Protein 4YLY (pdb70)

Foldseek 3Di:
DAEEEFAAEDDPLQPQFQFRLSVLLLVVLCVVVVHDQPDADQQWRWDWDAALNFTYIYIYHHPHQLQQQSRVLVVCVVVVNDLQRYEYEGEDQPDAQFFKAKDQWDDPNPRNNLVNNCVNNVGRRHIYIYHYDYHDPPPDDPVVRRSDHDDPVSCLRSVVVSVLVSVLVSVCRNPVPNVVSRVVRGDGHDHDDDPVVD/DAEEEFEAEDDPLQVQFQFRLRVLLLVVLCVVVVHDQPDDDQQWGWDWDDDPNRIYIYIYGNPHQLQLLSRVLVVCVVVVNDQQSYEYEGEDQPDAQFFKAKDQFDDPNPGNNLVNNCVNVVGRRHIYIYGYPYHDVPDDPVRRRRDHQDPVSCLRSVQVSVLVSVLVVVCSVPVCNVVSRVVRGDGHDRDDDPVVD

CATH classification: 3.40.50.1470

Structure (mmCIF, N/CA/C/O backbone):
data_4YLY
#
_entry.id   4YLY
#
_cell.length_a   46.752
_cell.length_b   70.604
_cell.length_c   128.751
_cell.angle_alpha   90.00
_cell.angle_beta   90.00
_cell.angle_gamma   90.00
#
_symmetry.space_group_name_H-M   'P 21 21 21'
#
loop_
_entity.id
_entity.type
_entity.pdbx_description
1 polymer 'Peptidyl-tRNA hydrolase'
2 non-polymer GLYCEROL
3 water water
#
loop_
_atom_site.group_PDB
_atom_site.id
_atom_site.type_symbol
_atom_site.label_atom_id
_atom_site.label_alt_id
_atom_site.label_comp_id
_atom_site.label_asym_id
_atom_site.label_entity_id
_atom_site.label_seq_id
_atom_site.pdbx_PDB_ins_code
_atom_site.Cartn_x
_atom_site.Cartn_y
_atom_site.Cartn_z
_atom_site.occupancy
_atom_site.B_iso_or_equiv
_atom_site.auth_seq_id
_atom_site.auth_comp_id
_atom_site.auth_asym_id
_atom_site.auth_atom_id
_atom_site.pdbx_PDB_model_num
ATOM 1 N N . MET A 1 1 ? -23.791 -22.579 33.239 1.00 34.10 1 MET A N 1
ATOM 2 C CA . MET A 1 1 ? -24.444 -22.629 31.890 1.00 33.32 1 MET A CA 1
ATOM 3 C C . MET A 1 1 ? -23.696 -21.753 30.871 1.00 31.59 1 MET A C 1
ATOM 4 O O . MET A 1 1 ? -23.546 -20.566 31.054 1.00 31.57 1 MET A O 1
ATOM 9 N N . LYS A 1 2 ? -23.220 -22.368 29.808 1.00 34.35 2 LYS A N 1
ATOM 10 C CA . LYS A 1 2 ? -22.573 -21.656 28.726 1.00 34.57 2 LYS A CA 1
ATOM 11 C C . LYS A 1 2 ? -23.647 -20.996 27.871 1.00 32.46 2 LYS A C 1
ATOM 12 O O . LYS A 1 2 ? -24.778 -21.482 27.765 1.00 31.33 2 LYS A O 1
ATOM 18 N N . CYS A 1 3 ? -23.285 -19.877 27.268 1.00 28.22 3 CYS A N 1
ATOM 19 C CA . CYS A 1 3 ? -24.156 -19.208 26.346 1.00 27.73 3 CYS A CA 1
ATOM 20 C C . CYS A 1 3 ? -23.444 -19.143 25.004 1.00 27.85 3 CYS A C 1
ATOM 21 O O . CYS A 1 3 ? -22.385 -18.524 24.902 1.00 29.91 3 CYS A O 1
ATOM 24 N N . ILE A 1 4 ? -23.981 -19.840 24.006 1.00 26.81 4 ILE A N 1
ATOM 25 C CA . ILE A 1 4 ? -23.439 -19.826 22.643 1.00 26.54 4 ILE A CA 1
ATOM 26 C C . ILE A 1 4 ? -24.287 -18.892 21.800 1.00 25.52 4 ILE A C 1
ATOM 27 O O . ILE A 1 4 ? -25.476 -19.128 21.636 1.00 22.85 4 ILE A O 1
ATOM 32 N N . VAL A 1 5 ? -23.667 -17.833 21.285 1.00 23.90 5 VAL A N 1
ATOM 33 C CA . VAL A 1 5 ? -24.349 -16.873 20.430 1.00 24.33 5 VAL A CA 1
ATOM 34 C C . VAL A 1 5 ? -23.821 -16.937 19.005 1.00 23.45 5 VAL A C 1
ATOM 35 O O . VAL A 1 5 ? -22.620 -16.841 18.779 1.00 24.17 5 VAL A O 1
ATOM 39 N N . GLY A 1 6 ? -24.737 -17.069 18.054 1.00 23.49 6 GLY A N 1
ATOM 40 C CA . GLY A 1 6 ? -24.422 -17.027 16.633 1.00 22.42 6 GLY A CA 1
ATOM 41 C C . GLY A 1 6 ? -24.919 -15.701 16.129 1.00 21.58 6 GLY A C 1
ATOM 42 O O . GLY A 1 6 ? -26.063 -15.344 16.394 1.00 23.06 6 GLY A O 1
ATOM 43 N N . LEU A 1 7 ? -24.053 -14.956 15.441 1.00 20.55 7 LEU A N 1
ATOM 44 C CA . LEU A 1 7 ? -24.390 -13.639 14.907 1.00 19.76 7 LEU A CA 1
ATOM 45 C C . LEU A 1 7 ? -24.798 -13.724 13.459 1.00 18.80 7 LEU A C 1
ATOM 46 O O . LEU A 1 7 ? -24.309 -14.563 12.702 1.00 19.88 7 LEU A O 1
ATOM 51 N N . GLY A 1 8 ? -25.722 -12.860 13.080 1.00 18.69 8 GLY A N 1
ATOM 52 C CA . GLY A 1 8 ? -26.335 -12.928 11.749 1.00 18.99 8 GLY A CA 1
ATOM 53 C C . GLY A 1 8 ? -27.592 -12.081 11.605 1.00 19.78 8 GLY A C 1
ATOM 54 O O . GLY A 1 8 ? -28.039 -11.404 12.532 1.00 18.93 8 GLY A O 1
ATOM 55 N N . ASN A 1 9 ? -28.159 -12.129 10.415 1.00 20.03 9 ASN A N 1
ATOM 56 C CA . ASN A 1 9 ? -29.381 -11.411 10.118 1.00 21.66 9 ASN A CA 1
ATOM 57 C C . ASN A 1 9 ? -30.488 -12.407 9.824 1.00 22.56 9 ASN A C 1
ATOM 58 O O . ASN A 1 9 ? -30.272 -13.390 9.140 1.00 22.34 9 ASN A O 1
ATOM 63 N N . ILE A 1 10 ? -31.669 -12.097 10.330 1.00 25.56 10 ILE A N 1
ATOM 64 C CA . ILE A 1 10 ? -32.879 -12.906 10.174 1.00 28.68 10 ILE A CA 1
ATOM 65 C C . ILE A 1 10 ? -33.441 -12.632 8.815 1.00 26.74 10 ILE A C 1
ATOM 66 O O . ILE A 1 10 ? -33.382 -11.508 8.360 1.00 30.98 10 ILE A O 1
ATOM 71 N N . GLY A 1 11 ? -34.019 -13.649 8.201 1.00 27.01 11 GLY A N 1
ATOM 72 C CA . GLY A 1 11 ? -34.721 -13.523 6.928 1.00 26.88 11 GLY A CA 1
ATOM 73 C C . GLY A 1 11 ? -34.146 -14.518 5.942 1.00 28.04 11 GLY A C 1
ATOM 74 O O . GLY A 1 11 ? -32.956 -14.807 5.979 1.00 28.95 11 GLY A O 1
ATOM 75 N N . LYS A 1 12 ? -34.983 -15.024 5.045 1.00 28.81 12 LYS A N 1
ATOM 76 C CA . LYS A 1 12 ? -34.549 -15.955 4.008 1.00 29.67 12 LYS A CA 1
ATOM 77 C C . LYS A 1 12 ? -33.471 -15.387 3.046 1.00 26.80 12 LYS A C 1
ATOM 78 O O . LYS A 1 12 ? -32.591 -16.100 2.634 1.00 27.13 12 LYS A O 1
ATOM 84 N N . ARG A 1 13 ? -33.536 -14.113 2.701 1.00 26.10 13 ARG A N 1
ATOM 85 C CA . ARG A 1 13 ? -32.546 -13.525 1.805 1.00 26.17 13 ARG A CA 1
ATOM 86 C C . ARG A 1 13 ? -31.163 -13.349 2.423 1.00 27.47 13 ARG A C 1
ATOM 87 O O . ARG A 1 13 ? -30.232 -13.043 1.714 1.00 27.29 13 ARG A O 1
ATOM 95 N N . PHE A 1 14 ? -31.027 -13.539 3.737 1.00 27.79 14 PHE A N 1
ATOM 96 C CA . PHE A 1 14 ? -29.707 -13.551 4.379 1.00 25.47 14 PHE A CA 1
ATOM 97 C C . PHE A 1 14 ? -29.184 -14.925 4.639 1.00 26.95 14 PHE A C 1
ATOM 98 O O . PHE A 1 14 ? -28.104 -15.070 5.213 1.00 27.54 14 PHE A O 1
ATOM 106 N N . GLU A 1 15 ? -29.913 -15.940 4.193 1.00 29.26 15 GLU A N 1
ATOM 107 C CA . GLU A 1 15 ? -29.443 -17.309 4.373 1.00 31.26 15 GLU A CA 1
ATOM 108 C C . GLU A 1 15 ? -28.142 -17.586 3.637 1.00 28.21 15 GLU A C 1
ATOM 109 O O . GLU A 1 15 ? -27.969 -17.204 2.482 1.00 25.69 15 GLU A O 1
ATOM 115 N N . LEU A 1 16 ? -27.249 -18.270 4.343 1.00 25.44 16 LEU A N 1
ATOM 116 C CA . LEU A 1 16 ? -25.913 -18.566 3.880 1.00 26.78 16 LEU A CA 1
ATOM 117 C C . LEU A 1 16 ? -25.100 -17.379 3.356 1.00 24.09 16 LEU A C 1
ATOM 118 O O . LEU A 1 16 ? -24.244 -17.567 2.500 1.00 22.61 16 LEU A O 1
ATOM 123 N N . THR A 1 17 ? -25.372 -16.168 3.839 1.00 23.40 17 THR A N 1
ATOM 124 C CA . THR A 1 17 ? -24.583 -15.022 3.457 1.00 22.97 17 THR A CA 1
ATOM 125 C C . THR A 1 17 ? -23.351 -14.990 4.352 1.00 21.65 17 THR A C 1
ATOM 126 O O . THR A 1 17 ? -23.318 -15.647 5.394 1.00 18.77 17 THR A O 1
ATOM 130 N N . ARG A 1 18 ? -22.346 -14.217 3.959 1.00 20.91 18 ARG A N 1
ATOM 131 C CA . ARG A 1 18 ? -21.052 -14.344 4.624 1.00 22.49 18 ARG A CA 1
ATOM 132 C C . ARG A 1 18 ? -21.144 -13.887 6.089 1.00 22.15 18 ARG A C 1
ATOM 133 O O . ARG A 1 18 ? -20.638 -14.544 6.983 1.00 22.00 18 ARG A O 1
ATOM 141 N N . HIS A 1 19 ? -21.859 -12.789 6.289 1.00 22.55 19 HIS A N 1
ATOM 142 C CA . HIS A 1 19 ? -22.241 -12.252 7.586 1.00 23.96 19 HIS A CA 1
ATOM 143 C C . HIS A 1 19 ? -23.109 -13.152 8.500 1.00 25.10 19 HIS A C 1
ATOM 144 O O . HIS A 1 19 ? -23.304 -12.818 9.668 1.00 26.13 19 HIS A O 1
ATOM 151 N N . ASN A 1 20 ? -23.635 -14.263 7.971 1.00 23.13 20 ASN A N 1
ATOM 152 C CA . ASN A 1 20 ? -24.431 -15.216 8.747 1.00 22.65 20 ASN A CA 1
ATOM 153 C C . ASN A 1 20 ? -23.689 -16.498 9.129 1.00 22.27 20 ASN A C 1
ATOM 154 O O . ASN A 1 20 ? -24.301 -17.488 9.583 1.00 22.52 20 ASN A O 1
ATOM 159 N N . ILE A 1 21 ? -22.379 -16.500 8.955 1.00 21.38 21 ILE A N 1
ATOM 160 C CA . ILE A 1 21 ? -21.628 -17.687 9.272 1.00 21.83 21 ILE A CA 1
ATOM 161 C C . ILE A 1 21 ? -21.843 -18.118 10.734 1.00 21.22 21 ILE A C 1
ATOM 162 O O . ILE A 1 21 ? -21.882 -19.292 11.003 1.00 22.36 21 ILE A O 1
ATOM 167 N N . GLY A 1 22 ? -21.980 -17.175 11.665 1.00 21.34 22 GLY A N 1
ATOM 168 C CA . GLY A 1 22 ? -22.327 -17.510 13.047 1.00 21.54 22 GLY A CA 1
ATOM 169 C C . GLY A 1 22 ? -23.623 -18.318 13.170 1.00 22.41 22 GLY A C 1
ATOM 170 O O . GLY A 1 22 ? -23.641 -19.388 13.808 1.00 21.85 22 GLY A O 1
ATOM 171 N N . PHE A 1 23 ? -24.699 -17.812 12.570 1.00 22.57 23 PHE A N 1
ATOM 172 C CA . PHE A 1 23 ? -25.983 -18.563 12.466 1.00 24.06 23 PHE A CA 1
ATOM 173 C C . PHE A 1 23 ? -25.777 -19.971 11.938 1.00 24.07 23 PHE A C 1
ATOM 174 O O . PHE A 1 23 ? -26.323 -20.918 12.481 1.00 24.11 23 PHE A O 1
ATOM 182 N N . GLU A 1 24 ? -24.988 -20.118 10.873 1.00 26.30 24 GLU A N 1
ATOM 183 C CA . GLU A 1 24 ? -24.800 -21.447 10.260 1.00 26.79 24 GLU A CA 1
ATOM 184 C C . GLU A 1 24 ? -24.148 -22.417 11.221 1.00 25.21 24 GLU A C 1
ATOM 185 O O . GLU A 1 24 ? -24.487 -23.596 11.255 1.00 24.87 24 GLU A O 1
ATOM 191 N N . VAL A 1 25 ? -23.221 -21.936 12.044 1.00 24.49 25 VAL A N 1
ATOM 192 C CA . VAL A 1 25 ? -22.555 -22.847 12.968 1.00 23.28 25 VAL A CA 1
ATOM 193 C C . VAL A 1 25 ? -23.562 -23.273 14.036 1.00 23.40 25 VAL A C 1
ATOM 194 O O . VAL A 1 25 ? -23.669 -24.459 14.372 1.00 22.93 25 VAL A O 1
ATOM 198 N N . VAL A 1 26 ? -24.323 -22.325 14.564 1.00 23.15 26 VAL A N 1
ATOM 199 C CA . VAL A 1 26 ? -25.307 -22.693 15.581 1.00 24.02 26 VAL A CA 1
ATOM 200 C C . VAL A 1 26 ? -26.386 -23.592 14.971 1.00 25.60 26 VAL A C 1
ATOM 201 O O . VAL A 1 26 ? -26.815 -24.537 15.603 1.00 25.09 26 VAL A O 1
ATOM 205 N N . ASP A 1 27 ? -26.832 -23.290 13.753 1.00 27.79 27 ASP A N 1
ATOM 206 C CA . ASP A 1 27 ? -27.830 -24.134 13.092 1.00 30.49 27 ASP A CA 1
ATOM 207 C C . ASP A 1 27 ? -27.333 -25.560 12.930 1.00 31.89 27 ASP A C 1
ATOM 208 O O . ASP A 1 27 ? -28.094 -26.506 13.138 1.00 33.64 27 ASP A O 1
ATOM 213 N N . TYR A 1 28 ? -26.063 -25.720 12.572 1.00 31.71 28 TYR A N 1
ATOM 214 C CA . TYR A 1 28 ? -25.461 -27.054 12.471 1.00 32.36 28 TYR A CA 1
ATOM 215 C C . TYR A 1 28 ? -25.429 -27.804 13.816 1.00 33.54 28 TYR A C 1
ATOM 216 O O . TYR A 1 28 ? -25.699 -29.000 13.866 1.00 33.57 28 TYR A O 1
ATOM 225 N N . ILE A 1 29 ? -25.056 -27.120 14.891 1.00 32.81 29 ILE A N 1
ATOM 226 C CA . ILE A 1 29 ? -25.018 -27.758 16.206 1.00 34.77 29 ILE A CA 1
ATOM 227 C C . ILE A 1 29 ? -26.424 -28.202 16.643 1.00 35.66 29 ILE A C 1
ATOM 228 O O . ILE A 1 29 ? -26.586 -29.261 17.265 1.00 31.99 29 ILE A O 1
ATOM 233 N N . LEU A 1 30 ? -27.422 -27.387 16.314 1.00 35.68 30 LEU A N 1
ATOM 234 C CA . LEU A 1 30 ? -28.803 -27.672 16.695 1.00 37.33 30 LEU A CA 1
ATOM 235 C C . LEU A 1 30 ? -29.368 -28.870 15.918 1.00 38.30 30 LEU A C 1
ATOM 236 O O . LEU A 1 30 ? -29.967 -29.746 16.517 1.00 37.42 30 LEU A O 1
ATOM 241 N N . GLU A 1 31 ? -29.181 -28.891 14.598 1.00 38.42 31 GLU A N 1
ATOM 242 C CA . GLU A 1 31 ? -29.636 -30.010 13.744 1.00 40.20 31 GLU A CA 1
ATOM 243 C C . GLU A 1 31 ? -28.928 -31.328 14.078 1.00 40.64 31 GLU A C 1
ATOM 244 O O . GLU A 1 31 ? -29.552 -32.381 14.118 1.00 42.20 31 GLU A O 1
ATOM 246 N N . LYS A 1 32 ? -27.625 -31.267 14.312 1.00 40.15 32 LYS A N 1
ATOM 247 C CA . LYS A 1 32 ? -26.858 -32.458 14.701 1.00 41.48 32 LYS A CA 1
ATOM 248 C C . LYS A 1 32 ? -27.331 -33.093 16.029 1.00 43.09 32 LYS A C 1
ATOM 249 O O . LYS A 1 32 ? -27.252 -34.304 16.185 1.00 45.58 32 LYS A O 1
ATOM 252 N N . ASN A 1 33 ? -27.825 -32.279 16.965 1.00 43.35 33 ASN A N 1
ATOM 253 C CA . ASN A 1 33 ? -28.310 -32.747 18.276 1.00 43.88 33 ASN A CA 1
ATOM 254 C C . ASN A 1 33 ? -29.844 -32.769 18.350 1.00 44.01 33 ASN A C 1
ATOM 255 O O . ASN A 1 33 ? -30.430 -32.957 19.409 1.00 45.84 33 ASN A O 1
ATOM 260 N N . ASN A 1 34 ? -30.480 -32.560 17.211 1.00 45.31 34 ASN A N 1
ATOM 261 C CA . ASN A 1 34 ? -31.929 -32.484 17.113 1.00 48.12 34 ASN A CA 1
ATOM 262 C C . ASN A 1 34 ? -32.571 -31.491 18.091 1.00 48.65 34 ASN A C 1
ATOM 263 O O . ASN A 1 34 ? -33.546 -31.813 18.777 1.00 47.20 34 ASN A O 1
ATOM 268 N N . PHE A 1 35 ? -32.008 -30.281 18.138 1.00 46.08 35 PHE A N 1
ATOM 269 C CA . PHE A 1 35 ? -32.553 -29.173 18.922 1.00 40.76 35 PHE A CA 1
ATOM 270 C C . PHE A 1 35 ? -33.181 -28.148 17.988 1.00 39.08 35 PHE A C 1
ATOM 271 O O . PHE A 1 35 ? -33.011 -28.213 16.779 1.00 45.31 35 PHE A O 1
ATOM 279 N N . SER A 1 36 ? -33.901 -27.187 18.545 1.00 38.07 36 SER A N 1
ATOM 280 C CA . SER A 1 36 ? -34.390 -26.060 17.745 1.00 38.16 36 SER A CA 1
ATOM 281 C C . SER A 1 36 ? -34.557 -24.818 18.608 1.00 36.28 36 SER A C 1
ATOM 282 O O . SER A 1 36 ? -34.799 -24.913 19.805 1.00 37.34 36 SER A O 1
ATOM 285 N N . LEU A 1 37 ? -34.431 -23.654 17.988 1.00 36.67 37 LEU A N 1
ATOM 286 C CA . LEU A 1 37 ? -34.671 -22.399 18.670 1.00 38.09 37 LEU A CA 1
ATOM 287 C C . LEU A 1 37 ? -36.172 -22.199 18.795 1.00 41.64 37 LEU A C 1
ATOM 288 O O . LEU A 1 37 ? -36.815 -21.610 17.934 1.00 40.48 37 LEU A O 1
ATOM 293 N N . ASP A 1 38 ? -36.706 -22.693 19.907 1.00 45.77 38 ASP A N 1
ATOM 294 C CA . ASP A 1 38 ? -38.149 -22.803 20.129 1.00 47.57 38 ASP A CA 1
ATOM 295 C C . ASP A 1 38 ? -38.734 -21.695 20.991 1.00 45.84 38 ASP A C 1
ATOM 296 O O . ASP A 1 38 ? -39.946 -21.581 21.107 1.00 48.85 38 ASP A O 1
ATOM 301 N N . LYS A 1 39 ? -37.875 -20.885 21.596 1.00 42.28 39 LYS A N 1
ATOM 302 C CA . LYS A 1 39 ? -38.320 -19.805 22.472 1.00 37.66 39 LYS A CA 1
ATOM 303 C C . LYS A 1 39 ? -37.885 -18.509 21.848 1.00 36.30 39 LYS A C 1
ATOM 304 O O . LYS A 1 39 ? -36.996 -18.471 20.984 1.00 37.92 39 LYS A O 1
ATOM 308 N N . GLN A 1 40 ? -38.519 -17.437 22.273 1.00 34.98 40 GLN A N 1
ATOM 309 C CA . GLN A 1 40 ? -38.126 -16.127 21.848 1.00 34.31 40 GLN A CA 1
ATOM 310 C C . GLN A 1 40 ? -38.236 -15.218 23.030 1.00 31.74 40 GLN A C 1
ATOM 311 O O . GLN A 1 40 ? -39.173 -15.324 23.788 1.00 29.72 40 GLN A O 1
ATOM 317 N N . LYS A 1 41 ? -37.282 -14.312 23.191 1.00 32.97 41 LYS A N 1
ATOM 318 C CA . LYS A 1 41 ? -37.408 -13.291 24.219 1.00 32.42 41 LYS A CA 1
ATOM 319 C C . LYS A 1 41 ? -36.449 -12.132 23.971 1.00 30.24 41 LYS A C 1
ATOM 320 O O . LYS A 1 41 ? -35.318 -12.345 23.569 1.00 27.55 41 LYS A O 1
ATOM 326 N N . PHE A 1 42 ? -36.910 -10.915 24.229 1.00 29.15 42 PHE A N 1
ATOM 327 C CA . PHE A 1 42 ? -36.126 -9.713 23.966 1.00 30.93 42 PHE A CA 1
ATOM 328 C C . PHE A 1 42 ? -35.560 -9.727 22.556 1.00 29.63 42 PHE A C 1
ATOM 329 O O . PHE A 1 42 ? -34.407 -9.375 22.373 1.00 27.50 42 PHE A O 1
ATOM 337 N N . LYS A 1 43 ? -36.376 -10.147 21.582 1.00 30.73 43 LYS A N 1
ATOM 338 C CA . LYS A 1 43 ? -35.989 -10.253 20.152 1.00 30.88 43 LYS A CA 1
ATOM 339 C C . LYS A 1 43 ? -34.788 -11.184 19.885 1.00 29.13 43 LYS A C 1
ATOM 340 O O . LYS A 1 43 ? -34.015 -10.968 18.950 1.00 27.52 43 LYS A O 1
ATOM 345 N N . GLY A 1 44 ? -34.658 -12.228 20.691 1.00 29.34 44 GLY A N 1
ATOM 346 C CA . GLY A 1 44 ? -33.619 -13.234 20.527 1.00 28.38 44 GLY A CA 1
ATOM 347 C C . GLY A 1 44 ? -34.290 -14.598 20.444 1.00 29.66 44 GLY A C 1
ATOM 348 O O . GLY A 1 44 ? -35.157 -14.905 21.251 1.00 30.03 44 GLY A O 1
ATOM 349 N N . ALA A 1 45 ? -33.915 -15.396 19.449 1.00 27.87 45 ALA A N 1
ATOM 350 C CA . ALA A 1 45 ? -34.371 -16.764 19.349 1.00 28.31 45 ALA A CA 1
ATOM 351 C C . ALA A 1 45 ? -33.404 -17.542 20.185 1.00 28.77 45 ALA A C 1
ATOM 352 O O . ALA A 1 45 ? -32.206 -17.308 20.115 1.00 28.70 45 ALA A O 1
ATOM 354 N N . TYR A 1 46 ? -33.917 -18.437 21.011 1.00 29.19 46 TYR A N 1
ATOM 355 C CA . TYR A 1 46 ? -33.055 -19.220 21.861 1.00 30.97 46 TYR A CA 1
ATOM 356 C C . TYR A 1 46 ? -33.644 -20.566 22.221 1.00 30.54 46 TYR A C 1
ATOM 357 O O . TYR A 1 46 ? -34.776 -20.875 21.900 1.00 34.18 46 TYR A O 1
ATOM 366 N N . THR A 1 47 ? -32.819 -21.377 22.852 1.00 32.00 47 THR A N 1
ATOM 367 C CA . THR A 1 47 ? -33.253 -22.627 23.447 1.00 31.16 47 THR A CA 1
ATOM 368 C C . THR A 1 47 ? -32.264 -23.002 24.515 1.00 31.04 47 THR A C 1
ATOM 369 O O . THR A 1 47 ? -31.090 -22.581 24.474 1.00 26.66 47 THR A O 1
ATOM 373 N N . ILE A 1 48 ? -32.767 -23.769 25.480 1.00 30.33 48 ILE A N 1
ATOM 374 C CA . ILE A 1 48 ? -31.989 -24.273 26.593 1.00 33.19 48 ILE A CA 1
ATOM 375 C C . ILE A 1 48 ? -32.092 -25.777 26.557 1.00 35.29 48 ILE A C 1
ATOM 376 O O . ILE A 1 48 ? -33.168 -26.322 26.742 1.00 35.80 48 ILE A O 1
ATOM 381 N N . GLU A 1 49 ? -30.969 -26.437 26.307 1.00 37.53 49 GLU A N 1
ATOM 382 C CA . GLU A 1 49 ? -30.978 -27.858 26.056 1.00 41.41 49 GLU A CA 1
ATOM 383 C C . GLU A 1 49 ? -29.810 -28.506 26.764 1.00 41.98 49 GLU A C 1
ATOM 384 O O . GLU A 1 49 ? -28.769 -27.886 26.951 1.00 42.28 49 GLU A O 1
ATOM 390 N N . ARG A 1 50 ? -30.018 -29.754 27.169 1.00 42.76 50 ARG A N 1
ATOM 391 C CA . ARG A 1 50 ? -28.990 -30.556 27.801 1.00 46.68 50 ARG A CA 1
ATOM 392 C C . ARG A 1 50 ? -28.233 -31.287 26.718 1.00 46.94 50 ARG A C 1
ATOM 393 O O . ARG A 1 50 ? -28.831 -31.849 25.816 1.00 45.87 50 ARG A O 1
ATOM 401 N N . MET A 1 51 ? -26.916 -31.288 26.844 1.00 51.45 51 MET A N 1
ATOM 402 C CA . MET A 1 51 ? -26.023 -31.694 25.775 1.00 58.42 51 MET A CA 1
ATOM 403 C C . MET A 1 51 ? -24.745 -32.188 26.441 1.00 60.68 51 MET A C 1
ATOM 404 O O . MET A 1 51 ? -23.945 -31.391 26.939 1.00 61.93 51 MET A O 1
ATOM 409 N N . ASN A 1 52 ? -24.583 -33.511 26.471 1.00 65.77 52 ASN A N 1
ATOM 410 C CA . ASN A 1 52 ? -23.543 -34.166 27.282 1.00 65.82 52 ASN A CA 1
ATOM 411 C C . ASN A 1 52 ? -23.818 -34.010 28.790 1.00 65.18 52 ASN A C 1
ATOM 412 O O . ASN A 1 52 ? -22.894 -33.903 29.597 1.00 66.24 52 ASN A O 1
ATOM 414 N N . GLY A 1 53 ? -25.096 -33.991 29.165 1.00 63.68 53 GLY A N 1
ATOM 415 C CA . GLY A 1 53 ? -25.489 -33.833 30.579 1.00 59.73 53 GLY A CA 1
ATOM 416 C C . GLY A 1 53 ? -25.373 -32.413 31.125 1.00 55.17 53 GLY A C 1
ATOM 417 O O . GLY A 1 53 ? -25.510 -32.183 32.323 1.00 47.53 53 GLY A O 1
ATOM 418 N N . ASP A 1 54 ? -25.130 -31.450 30.243 1.00 52.81 54 ASP A N 1
ATOM 419 C CA . ASP A 1 54 ? -24.934 -30.066 30.660 1.00 48.51 54 ASP A CA 1
ATOM 420 C C . ASP A 1 54 ? -25.925 -29.146 29.940 1.00 44.94 54 ASP A C 1
ATOM 421 O O . ASP A 1 54 ? -26.082 -29.216 28.711 1.00 43.52 54 ASP A O 1
ATOM 423 N N . LYS A 1 55 ? -26.631 -28.318 30.714 1.00 40.68 55 LYS A N 1
ATOM 424 C CA . LYS A 1 55 ? -27.541 -27.332 30.139 1.00 36.57 55 LYS A CA 1
ATOM 425 C C . LYS A 1 55 ? -26.699 -26.256 29.443 1.00 34.09 55 LYS A C 1
ATOM 426 O O . LYS A 1 55 ? -25.699 -25.801 30.004 1.00 31.12 55 LYS A O 1
ATOM 432 N N . VAL A 1 56 ? -27.109 -25.902 28.219 1.00 30.85 56 VAL A N 1
ATOM 433 C CA . VAL A 1 56 ? -26.474 -24.878 27.379 1.00 31.18 56 VAL A CA 1
ATOM 434 C C . VAL A 1 56 ? -27.562 -24.003 26.802 1.00 28.39 56 VAL A C 1
ATOM 435 O O . VAL A 1 56 ? -28.598 -24.504 26.380 1.00 28.54 56 VAL A O 1
ATOM 439 N N . LEU A 1 57 ? -27.312 -22.701 26.789 1.00 27.98 57 LEU A N 1
ATOM 440 C CA . LEU A 1 57 ? -28.193 -21.693 26.198 1.00 28.44 57 LEU A CA 1
ATOM 441 C C . LEU A 1 57 ? -27.642 -21.304 24.817 1.00 29.73 57 LEU A C 1
ATOM 442 O O . LEU A 1 57 ? -26.472 -20.946 24.701 1.00 28.10 57 LEU A O 1
ATOM 447 N N . PHE A 1 58 ? -28.480 -21.397 23.784 1.00 29.49 58 PHE A N 1
ATOM 448 C CA . PHE A 1 58 ? -28.113 -21.002 22.423 1.00 29.01 58 PHE A CA 1
ATOM 449 C C . PHE A 1 58 ? -28.950 -19.809 22.066 1.00 28.75 58 PHE A C 1
ATOM 450 O O . PHE A 1 58 ? -30.139 -19.799 22.355 1.00 30.02 58 PHE A O 1
ATOM 458 N N . ILE A 1 59 ? -28.346 -18.810 21.431 1.00 25.92 59 ILE A N 1
ATOM 459 C CA . ILE A 1 59 ? -29.084 -17.629 20.995 1.00 25.59 59 ILE A CA 1
ATOM 460 C C . ILE A 1 59 ? -28.696 -17.178 19.578 1.00 26.56 59 ILE A C 1
ATOM 461 O O . ILE A 1 59 ? -27.515 -17.045 19.263 1.00 25.09 59 ILE A O 1
ATOM 466 N N . GLU A 1 60 ? -29.714 -16.877 18.774 1.00 26.08 60 GLU A N 1
ATOM 467 C CA . GLU A 1 60 ? -29.569 -16.148 17.534 1.00 26.94 60 GLU A CA 1
ATOM 468 C C . GLU A 1 60 ? -30.410 -14.879 17.607 1.00 25.68 60 GLU A C 1
ATOM 469 O O . GLU A 1 60 ? -31.645 -14.948 17.642 1.00 26.02 60 GLU A O 1
ATOM 475 N N . PRO A 1 61 ? -29.762 -13.706 17.623 1.00 24.85 61 PRO A N 1
ATOM 476 C CA . PRO A 1 61 ? -30.535 -12.470 17.753 1.00 24.27 61 PRO A CA 1
ATOM 477 C C . PRO A 1 61 ? -31.407 -12.194 16.536 1.00 24.70 61 PRO A C 1
ATOM 478 O O . PRO A 1 61 ? -31.019 -12.502 15.433 1.00 21.37 61 PRO A O 1
ATOM 482 N N . MET A 1 62 ? -32.598 -11.651 16.767 1.00 27.24 62 MET A N 1
ATOM 483 C CA . MET A 1 62 ? -33.567 -11.373 15.690 1.00 29.91 62 MET A CA 1
ATOM 484 C C . MET A 1 62 ? -33.674 -9.895 15.464 1.00 29.62 62 MET A C 1
ATOM 485 O O . MET A 1 62 ? -34.520 -9.423 14.731 1.00 31.25 62 MET A O 1
ATOM 490 N N . THR A 1 63 ? -32.813 -9.172 16.156 1.00 30.86 63 THR A N 1
ATOM 491 C CA . THR A 1 63 ? -32.584 -7.783 15.903 1.00 31.77 63 THR A CA 1
ATOM 492 C C . THR A 1 63 ? -31.904 -7.944 14.556 1.00 33.62 63 THR A C 1
ATOM 493 O O . THR A 1 63 ? -31.793 -9.050 14.048 1.00 40.90 63 THR A O 1
ATOM 497 N N . MET A 1 64 ? -31.439 -6.899 13.944 1.00 30.78 64 MET A N 1
ATOM 498 C CA . MET A 1 64 ? -30.490 -7.133 12.838 1.00 25.92 64 MET A CA 1
ATOM 499 C C . MET A 1 64 ? -29.046 -7.124 13.403 1.00 24.75 64 MET A C 1
ATOM 500 O O . MET A 1 64 ? -28.869 -6.896 14.601 1.00 22.26 64 MET A O 1
ATOM 505 N N . MET A 1 65 ? -28.022 -7.382 12.570 1.00 21.92 65 MET A N 1
ATOM 506 C CA . MET A 1 65 ? -26.649 -7.548 13.067 1.00 22.22 65 MET A CA 1
ATOM 507 C C . MET A 1 65 ? -26.210 -6.406 13.959 1.00 22.36 65 MET A C 1
ATOM 508 O O . MET A 1 65 ? -25.739 -6.633 15.063 1.00 22.05 65 MET A O 1
ATOM 513 N N . ASN A 1 66 ? -26.375 -5.188 13.465 1.00 22.14 66 ASN A N 1
ATOM 514 C CA . ASN A 1 66 ? -25.911 -3.995 14.157 1.00 23.73 66 ASN A CA 1
ATOM 515 C C . ASN A 1 66 ? -26.539 -3.756 15.542 1.00 24.23 66 ASN A C 1
ATOM 516 O O . ASN A 1 66 ? -26.060 -2.915 16.296 1.00 20.84 66 ASN A O 1
ATOM 521 N N . LEU A 1 67 ? -27.599 -4.495 15.861 1.00 25.78 67 LEU A N 1
ATOM 522 C CA . LEU A 1 67 ? -28.328 -4.309 17.108 1.00 26.77 67 LEU A CA 1
ATOM 523 C C . LEU A 1 67 ? -28.305 -5.569 17.964 1.00 25.44 67 LEU A C 1
ATOM 524 O O . LEU A 1 67 ? -29.048 -5.678 18.942 1.00 26.75 67 LEU A O 1
ATOM 529 N N . SER A 1 68 ? -27.416 -6.495 17.622 1.00 24.13 68 SER A N 1
ATOM 530 C CA . SER A 1 68 ? -27.332 -7.806 18.272 1.00 23.65 68 SER A CA 1
ATOM 531 C C . SER A 1 68 ? -27.344 -7.810 19.814 1.00 23.78 68 SER A C 1
ATOM 532 O O . SER A 1 68 ? -27.989 -8.651 20.452 1.00 21.39 68 SER A O 1
ATOM 535 N N . GLY A 1 69 ? -26.622 -6.865 20.390 1.00 25.50 69 GLY A N 1
ATOM 536 C CA . GLY A 1 69 ? -26.494 -6.752 21.833 1.00 26.21 69 GLY A CA 1
ATOM 537 C C . GLY A 1 69 ? -27.800 -6.518 22.594 1.00 27.61 69 GLY A C 1
ATOM 538 O O . GLY A 1 69 ? -27.870 -6.816 23.783 1.00 25.27 69 GLY A O 1
ATOM 539 N N . GLU A 1 70 ? -28.835 -5.999 21.928 1.00 28.78 70 GLU A N 1
ATOM 540 C CA . GLU A 1 70 ? -30.078 -5.681 22.638 1.00 30.01 70 GLU A CA 1
ATOM 541 C C . GLU A 1 70 ? -30.975 -6.888 22.869 1.00 27.92 70 GLU A C 1
ATOM 542 O O . GLU A 1 70 ? -31.942 -6.805 23.635 1.00 27.38 70 GLU A O 1
ATOM 548 N N . ALA A 1 71 ? -30.633 -8.007 22.229 1.00 25.01 71 ALA A N 1
ATOM 549 C CA . ALA A 1 71 ? -31.203 -9.301 22.542 1.00 24.04 71 ALA A CA 1
ATOM 550 C C . ALA A 1 71 ? -30.276 -10.029 23.494 1.00 24.27 71 ALA A C 1
ATOM 551 O O . ALA A 1 71 ? -30.710 -10.470 24.552 1.00 24.12 71 ALA A O 1
ATOM 553 N N . VAL A 1 72 ? -29.001 -10.141 23.124 1.00 23.70 72 VAL A N 1
ATOM 554 C CA . VAL A 1 72 ? -28.028 -10.910 23.919 1.00 24.38 72 VAL A CA 1
ATOM 555 C C . VAL A 1 72 ? -27.877 -10.442 25.373 1.00 23.86 72 VAL A C 1
ATOM 556 O O . VAL A 1 72 ? -27.856 -11.263 26.280 1.00 23.72 72 VAL A O 1
ATOM 560 N N . ALA A 1 73 ? -27.769 -9.140 25.598 1.00 24.84 73 ALA A N 1
ATOM 561 C CA . ALA A 1 73 ? -27.512 -8.634 26.956 1.00 26.55 73 ALA A CA 1
ATOM 562 C C . ALA A 1 73 ? -28.642 -8.945 27.954 1.00 26.87 73 ALA A C 1
ATOM 563 O O . ALA A 1 73 ? -28.370 -9.466 29.026 1.00 25.96 73 ALA A O 1
ATOM 565 N N . PRO A 1 74 ? -29.902 -8.637 27.596 1.00 28.71 74 PRO A N 1
ATOM 566 C CA . PRO A 1 74 ? -31.002 -8.939 28.515 1.00 28.78 74 PRO A CA 1
ATOM 567 C C . PRO A 1 74 ? -31.334 -10.432 28.679 1.00 29.62 74 PRO A C 1
ATOM 568 O O . PRO A 1 74 ? -31.732 -10.824 29.782 1.00 31.11 74 PRO A O 1
ATOM 572 N N . ILE A 1 75 ? -31.148 -11.255 27.640 1.00 26.89 75 ILE A N 1
ATOM 573 C CA . ILE A 1 75 ? -31.300 -12.699 27.800 1.00 26.12 75 ILE A CA 1
ATOM 574 C C . ILE A 1 75 ? -30.222 -13.254 28.728 1.00 27.98 75 ILE A C 1
ATOM 575 O O . ILE A 1 75 ? -30.499 -14.138 29.532 1.00 26.85 75 ILE A O 1
ATOM 580 N N . MET A 1 76 ? -28.995 -12.746 28.624 1.00 30.06 76 MET A N 1
ATOM 581 C CA . MET A 1 76 ? -27.949 -13.141 29.569 1.00 30.52 76 MET A CA 1
ATOM 582 C C . MET A 1 76 ? -28.283 -12.700 30.992 1.00 31.70 76 MET A C 1
ATOM 583 O O . MET A 1 76 ? -28.059 -13.439 31.947 1.00 30.50 76 MET A O 1
ATOM 588 N N . ASP A 1 77 ? -28.797 -11.488 31.132 1.00 33.91 77 ASP A N 1
ATOM 589 C CA . ASP A 1 77 ? -29.159 -10.977 32.454 1.00 36.12 77 ASP A CA 1
ATOM 590 C C . ASP A 1 77 ? -30.294 -11.825 33.069 1.00 34.19 77 ASP A C 1
ATOM 591 O O . ASP A 1 77 ? -30.207 -12.240 34.206 1.00 31.52 77 ASP A O 1
ATOM 596 N N . TYR A 1 78 ? -31.321 -12.124 32.277 1.00 34.36 78 TYR A N 1
ATOM 597 C CA . TYR A 1 78 ? -32.446 -12.933 32.726 1.00 35.28 78 TYR A CA 1
ATOM 598 C C . TYR A 1 78 ? -32.014 -14.296 33.249 1.00 33.49 78 TYR A C 1
ATOM 599 O O . TYR A 1 78 ? -32.508 -14.755 34.288 1.00 33.63 78 TYR A O 1
ATOM 608 N N . TYR A 1 79 ? -31.097 -14.942 32.542 1.00 31.32 79 TYR A N 1
ATOM 609 C CA . TYR A 1 79 ? -30.590 -16.245 32.964 1.00 30.06 79 TYR A CA 1
ATOM 610 C C . TYR A 1 79 ? -29.285 -16.167 33.776 1.00 30.37 79 TYR A C 1
ATOM 611 O O . TYR A 1 79 ? -28.574 -17.173 33.894 1.00 29.56 79 TYR A O 1
ATOM 620 N N . ASN A 1 80 ? -29.013 -15.007 34.372 1.00 31.46 80 ASN A N 1
ATOM 621 C CA . ASN A 1 80 ? -27.741 -14.721 35.089 1.00 35.89 80 ASN A CA 1
ATOM 622 C C . ASN A 1 80 ? -26.468 -15.362 34.496 1.00 35.44 80 ASN A C 1
ATOM 623 O O . ASN A 1 80 ? -25.731 -16.060 35.191 1.00 35.37 80 ASN A O 1
ATOM 628 N N . VAL A 1 81 ? -26.202 -15.113 33.222 1.00 33.22 81 VAL A N 1
ATOM 629 C CA . VAL A 1 81 ? -24.977 -15.596 32.603 1.00 32.90 81 VAL A CA 1
ATOM 630 C C . VAL A 1 81 ? -23.883 -14.531 32.768 1.00 32.33 81 VAL A C 1
ATOM 631 O O . VAL A 1 81 ? -24.094 -13.369 32.470 1.00 32.29 81 VAL A O 1
ATOM 635 N N . ASN A 1 82 ? -22.716 -14.931 33.255 1.00 32.18 82 ASN A N 1
ATOM 636 C CA . ASN A 1 82 ? -21.551 -14.060 33.244 1.00 34.89 82 ASN A CA 1
ATOM 637 C C . ASN A 1 82 ? -20.949 -13.995 31.832 1.00 32.47 82 ASN A C 1
ATOM 638 O O . ASN A 1 82 ? -20.991 -14.972 31.117 1.00 31.60 82 ASN A O 1
ATOM 643 N N . PRO A 1 83 ? -20.368 -12.851 31.443 1.00 31.94 83 PRO A N 1
ATOM 644 C CA . PRO A 1 83 ? -19.594 -12.782 30.195 1.00 33.85 83 PRO A CA 1
ATOM 645 C C . PRO A 1 83 ? -18.508 -13.865 30.048 1.00 33.54 83 PRO A C 1
ATOM 646 O O . PRO A 1 83 ? -18.178 -14.240 28.934 1.00 30.80 83 PRO A O 1
ATOM 650 N N . GLU A 1 84 ? -17.974 -14.348 31.170 1.00 35.89 84 GLU A N 1
ATOM 651 C CA . GLU A 1 84 ? -17.061 -15.509 31.206 1.00 39.60 84 GLU A CA 1
ATOM 652 C C . GLU A 1 84 ? -17.601 -16.726 30.460 1.00 35.61 84 GLU A C 1
ATOM 653 O O . GLU A 1 84 ? -16.839 -17.514 29.909 1.00 34.33 84 GLU A O 1
ATOM 659 N N . ASP A 1 85 ? -18.914 -16.899 30.509 1.00 31.86 85 ASP A N 1
ATOM 660 C CA . ASP A 1 85 ? -19.544 -18.092 29.982 1.00 33.38 85 ASP A CA 1
ATOM 661 C C . ASP A 1 85 ? -20.181 -17.896 28.602 1.00 31.11 85 ASP A C 1
ATOM 662 O O . ASP A 1 85 ? -20.805 -18.798 28.068 1.00 29.98 85 ASP A O 1
ATOM 667 N N . LEU A 1 86 ? -19.961 -16.723 28.028 1.00 28.80 86 LEU A N 1
ATOM 668 C CA . LEU A 1 86 ? -20.434 -16.410 26.712 1.00 28.82 86 LEU A CA 1
ATOM 669 C C . LEU A 1 86 ? -19.366 -16.771 25.675 1.00 29.05 86 LEU A C 1
ATOM 670 O O . LEU A 1 86 ? -18.168 -16.518 25.859 1.00 30.23 86 LEU A O 1
ATOM 675 N N . ILE A 1 87 ? -19.793 -17.412 24.600 1.00 28.18 87 ILE A N 1
ATOM 676 C CA . ILE A 1 87 ? -18.957 -17.505 23.427 1.00 28.67 87 ILE A CA 1
ATOM 677 C C . ILE A 1 87 ? -19.745 -17.036 22.197 1.00 27.53 87 ILE A C 1
ATOM 678 O O . ILE A 1 87 ? -20.863 -17.481 21.960 1.00 27.73 87 ILE A O 1
ATOM 683 N N . VAL A 1 88 ? -19.139 -16.140 21.418 1.00 25.92 88 VAL A N 1
ATOM 684 C CA . VAL A 1 88 ? -19.777 -15.581 20.230 1.00 25.02 88 VAL A CA 1
ATOM 685 C C . VAL A 1 88 ? -19.108 -16.057 18.945 1.00 24.56 88 VAL A C 1
ATOM 686 O O . VAL A 1 88 ? -17.881 -16.025 18.832 1.00 25.93 88 VAL A O 1
ATOM 690 N N . LEU A 1 89 ? -19.921 -16.497 17.978 1.00 25.07 89 LEU A N 1
ATOM 691 C CA . LEU A 1 89 ? -19.456 -16.976 16.686 1.00 24.97 89 LEU A CA 1
ATOM 692 C C . LEU A 1 89 ? -19.759 -15.948 15.620 1.00 24.27 89 LEU A C 1
ATOM 693 O O . LEU A 1 89 ? -20.914 -15.557 15.459 1.00 23.29 89 LEU A O 1
ATOM 698 N N . TYR A 1 90 ? -18.745 -15.530 14.864 1.00 23.22 90 TYR A N 1
ATOM 699 C CA . TYR A 1 90 ? -18.962 -14.529 13.826 1.00 22.24 90 TYR A CA 1
ATOM 700 C C . TYR A 1 90 ? -17.919 -14.530 12.734 1.00 22.21 90 TYR A C 1
ATOM 701 O O . TYR A 1 90 ? -16.859 -15.121 12.868 1.00 20.76 90 TYR A O 1
ATOM 710 N N . ASP A 1 91 ? -18.256 -13.827 11.661 1.00 23.38 91 ASP A N 1
ATOM 711 C CA . ASP A 1 91 ? -17.459 -13.726 10.460 1.00 23.51 91 ASP A CA 1
ATOM 712 C C . ASP A 1 91 ? -16.322 -12.720 10.587 1.00 24.70 91 ASP A C 1
ATOM 713 O O . ASP A 1 91 ? -16.526 -11.587 11.002 1.00 22.67 91 ASP A O 1
ATOM 718 N N . ASP A 1 92 ? -15.130 -13.124 10.154 1.00 26.39 92 ASP A N 1
ATOM 719 C CA . ASP A 1 92 ? -13.960 -12.228 10.163 1.00 27.83 92 ASP A CA 1
ATOM 720 C C . ASP A 1 92 ? -13.429 -12.023 8.749 1.00 27.45 92 ASP A C 1
ATOM 721 O O . ASP A 1 92 ? -12.924 -12.964 8.117 1.00 23.22 92 ASP A O 1
ATOM 726 N N . LEU A 1 93 ? -13.538 -10.783 8.273 1.00 27.67 93 LEU A N 1
ATOM 727 C CA . LEU A 1 93 ? -12.954 -10.375 6.983 1.00 30.13 93 LEU A CA 1
ATOM 728 C C . LEU A 1 93 ? -11.417 -10.540 6.862 1.00 31.21 93 LEU A C 1
ATOM 729 O O . LEU A 1 93 ? -10.908 -10.796 5.769 1.00 29.07 93 LEU A O 1
ATOM 734 N N . ASP A 1 94 ? -10.696 -10.393 7.972 1.00 31.89 94 ASP A N 1
ATOM 735 C CA . ASP A 1 94 ? -9.223 -10.411 7.948 1.00 35.62 94 ASP A CA 1
ATOM 736 C C . ASP A 1 94 ? -8.615 -11.785 8.177 1.00 35.59 94 ASP A C 1
ATOM 737 O O . ASP A 1 94 ? -7.401 -11.926 8.358 1.00 36.08 94 ASP A O 1
ATOM 742 N N . LEU A 1 95 ? -9.474 -12.800 8.190 1.00 33.69 95 LEU A N 1
ATOM 743 C CA . LEU A 1 95 ? -9.024 -14.170 8.104 1.00 30.80 95 LEU A CA 1
ATOM 744 C C . LEU A 1 95 ? -9.539 -14.730 6.813 1.00 30.59 95 LEU A C 1
ATOM 745 O O . LEU A 1 95 ? -10.640 -14.390 6.361 1.00 28.47 95 LEU A O 1
ATOM 750 N N . GLU A 1 96 ? -8.739 -15.614 6.246 1.00 31.31 96 GLU A N 1
ATOM 751 C CA . GLU A 1 96 ? -9.070 -16.290 5.010 1.00 33.11 96 GLU A CA 1
ATOM 752 C C . GLU A 1 96 ? -9.988 -17.461 5.299 1.00 29.69 96 GLU A C 1
ATOM 753 O O . GLU A 1 96 ? -9.973 -18.003 6.398 1.00 29.04 96 GLU A O 1
ATOM 759 N N . GLN A 1 97 ? -10.792 -17.823 4.298 1.00 27.39 97 GLN A N 1
ATOM 760 C CA . GLN A 1 97 ? -11.661 -18.993 4.342 1.00 26.55 97 GLN A CA 1
ATOM 761 C C . GLN A 1 97 ? -10.826 -20.216 4.635 1.00 26.20 97 GLN A C 1
ATOM 762 O O . GLN A 1 97 ? -9.853 -20.486 3.959 1.00 26.46 97 GLN A O 1
ATOM 768 N N . GLY A 1 98 ? -11.187 -20.918 5.696 1.00 26.70 98 GLY A N 1
ATOM 769 C CA . GLY A 1 98 ? -10.411 -22.033 6.164 1.00 27.26 98 GLY A CA 1
ATOM 770 C C . GLY A 1 98 ? -9.816 -21.771 7.527 1.00 27.75 98 GLY A C 1
ATOM 771 O O . GLY A 1 98 ? -9.525 -22.720 8.245 1.00 29.70 98 GLY A O 1
ATOM 772 N N . GLN A 1 99 ? -9.623 -20.495 7.868 1.00 28.01 99 GLN A N 1
ATOM 773 C CA . GLN A 1 99 ? -9.017 -20.085 9.151 1.00 29.10 99 GLN A CA 1
ATOM 774 C C . GLN A 1 99 ? -10.086 -19.825 10.208 1.00 28.93 99 GLN A C 1
ATOM 775 O O . GLN A 1 99 ? -11.128 -19.245 9.902 1.00 25.91 99 GLN A O 1
ATOM 781 N N . VAL A 1 100 ? -9.810 -20.234 11.445 1.00 28.64 100 VAL A N 1
ATOM 782 C CA . VAL A 1 100 ? -10.580 -19.793 12.595 1.00 30.26 100 VAL A CA 1
ATOM 783 C C . VAL A 1 100 ? -9.615 -19.384 13.702 1.00 32.09 100 VAL A C 1
ATOM 784 O O . VAL A 1 100 ? -8.541 -19.993 13.880 1.00 30.50 100 VAL A O 1
ATOM 788 N N . ARG A 1 101 ? -9.996 -18.342 14.437 1.00 32.10 101 ARG A N 1
ATOM 789 C CA . ARG A 1 101 ? -9.281 -17.945 15.638 1.00 32.75 101 ARG A CA 1
ATOM 790 C C . ARG A 1 101 ? -10.249 -17.936 16.837 1.00 30.00 101 ARG A C 1
ATOM 791 O O . ARG A 1 101 ? -11.315 -17.299 16.796 1.00 26.84 101 ARG A O 1
ATOM 799 N N . LEU A 1 102 ? -9.843 -18.611 17.903 1.00 27.98 102 LEU A N 1
ATOM 800 C CA . LEU A 1 102 ? -10.564 -18.620 19.172 1.00 30.30 102 LEU A CA 1
ATOM 801 C C . LEU A 1 102 ? -9.813 -17.770 20.170 1.00 30.97 102 LEU A C 1
ATOM 802 O O . LEU A 1 102 ? -8.615 -17.986 20.368 1.00 30.24 102 LEU A O 1
ATOM 807 N N . ARG A 1 103 ? -10.512 -16.825 20.800 1.00 32.09 103 ARG A N 1
ATOM 808 C CA . ARG A 1 103 ? -9.908 -15.941 21.808 1.00 32.58 103 ARG A CA 1
ATOM 809 C C . ARG A 1 103 ? -10.756 -15.807 23.076 1.00 32.60 103 ARG A C 1
ATOM 810 O O . ARG A 1 103 ? -11.994 -15.922 23.040 1.00 27.35 103 ARG A O 1
ATOM 818 N N . GLN A 1 104 ? -10.063 -15.575 24.198 1.00 32.68 104 GLN A N 1
ATOM 819 C CA . GLN A 1 104 ? -10.683 -15.437 25.507 1.00 33.69 104 GLN A CA 1
ATOM 820 C C . GLN A 1 104 ? -11.385 -14.092 25.641 1.00 32.91 104 GLN A C 1
ATOM 821 O O . GLN A 1 104 ? -12.340 -13.965 26.390 1.00 32.20 104 GLN A O 1
ATOM 827 N N . LYS A 1 105 ? -10.898 -13.082 24.926 1.00 34.37 105 LYS A N 1
ATOM 828 C CA . LYS A 1 105 ? -11.396 -11.719 25.072 1.00 33.09 105 LYS A CA 1
ATOM 829 C C . LYS A 1 105 ? -10.897 -10.796 23.960 1.00 32.94 105 LYS A C 1
ATOM 830 O O . LYS A 1 105 ? -10.124 -11.213 23.100 1.00 34.76 105 LYS A O 1
ATOM 833 N N . GLY A 1 106 ? -11.367 -9.552 23.970 1.00 30.44 106 GLY A N 1
ATOM 834 C CA . GLY A 1 106 ? -10.771 -8.490 23.154 1.00 31.33 106 GLY A CA 1
ATOM 835 C C . GLY A 1 106 ? -11.713 -7.707 22.243 1.00 30.40 106 GLY A C 1
ATOM 836 O O . GLY A 1 106 ? -12.926 -7.828 22.332 1.00 30.67 106 GLY A O 1
ATOM 837 N N . SER A 1 107 ? -11.115 -6.917 21.358 1.00 27.93 107 SER A N 1
ATOM 838 C CA . SER A 1 107 ? -11.813 -5.971 20.496 1.00 28.79 107 SER A CA 1
ATOM 839 C C . SER A 1 107 ? -12.739 -6.644 19.469 1.00 27.78 107 SER A C 1
ATOM 840 O O . SER A 1 107 ? -12.508 -7.786 19.092 1.00 25.33 107 SER A O 1
ATOM 843 N N . ALA A 1 108 ? -13.745 -5.903 19.000 1.00 25.12 108 ALA A N 1
ATOM 844 C CA . ALA A 1 108 ? -14.609 -6.350 17.905 1.00 25.86 108 ALA A CA 1
ATOM 845 C C . ALA A 1 108 ? -13.909 -6.376 16.539 1.00 25.99 108 ALA A C 1
ATOM 846 O O . ALA A 1 108 ? -14.419 -6.969 15.587 1.00 25.39 108 ALA A O 1
ATOM 848 N N . GLY A 1 109 ? -12.764 -5.716 16.429 1.00 26.33 109 GLY A N 1
ATOM 849 C CA . GLY A 1 109 ? -12.107 -5.551 15.116 1.00 26.91 109 GLY A CA 1
ATOM 850 C C . GLY A 1 109 ? -13.041 -4.963 14.069 1.00 25.57 109 GLY A C 1
ATOM 851 O O . GLY A 1 109 ? -12.985 -5.352 12.911 1.00 26.86 109 GLY A O 1
ATOM 852 N N . GLY A 1 110 ? -13.907 -4.034 14.482 1.00 27.41 110 GLY A N 1
ATOM 853 C CA . GLY A 1 110 ? -14.817 -3.295 13.566 1.00 26.39 110 GLY A CA 1
ATOM 854 C C . GLY A 1 110 ? -16.068 -4.026 13.097 1.00 26.21 110 GLY A C 1
ATOM 855 O O . GLY A 1 110 ? -16.832 -3.514 12.268 1.00 27.10 110 GLY A O 1
ATOM 856 N N . HIS A 1 111 ? -16.285 -5.224 13.629 1.00 24.35 111 HIS A N 1
ATOM 857 C CA . HIS A 1 111 ? -17.468 -6.008 13.309 1.00 23.68 111 HIS A CA 1
ATOM 858 C C . HIS A 1 111 ? -18.638 -5.462 14.136 1.00 23.45 111 HIS A C 1
ATOM 859 O O . HIS A 1 111 ? -18.576 -5.414 15.357 1.00 22.09 111 HIS A O 1
ATOM 866 N N . ASN A 1 112 ? -19.708 -5.060 13.468 1.00 23.43 112 ASN A N 1
ATOM 867 C CA . ASN A 1 112 ? -20.791 -4.342 14.153 1.00 23.66 112 ASN A CA 1
ATOM 868 C C . ASN A 1 112 ? -21.648 -5.154 15.130 1.00 23.39 112 ASN A C 1
ATOM 869 O O . ASN A 1 112 ? -22.121 -4.632 16.141 1.00 23.71 112 ASN A O 1
ATOM 874 N N . GLY A 1 113 ? -21.847 -6.428 14.855 1.00 21.88 113 GLY A N 1
ATOM 875 C CA . GLY A 1 113 ? -22.480 -7.283 15.842 1.00 22.00 113 GLY A CA 1
ATOM 876 C C . GLY A 1 113 ? -21.693 -7.399 17.159 1.00 22.72 113 GLY A C 1
ATOM 877 O O . GLY A 1 113 ? -22.274 -7.345 18.243 1.00 21.09 113 GLY A O 1
ATOM 878 N N . MET A 1 114 ? -20.379 -7.590 17.065 1.00 21.77 114 MET A N 1
ATOM 879 C CA . MET A 1 114 ? -19.539 -7.695 18.250 1.00 23.99 114 MET A CA 1
ATOM 880 C C . MET A 1 114 ? -19.528 -6.358 19.003 1.00 22.96 114 MET A C 1
ATOM 881 O O . MET A 1 114 ? -19.508 -6.345 20.237 1.00 22.01 114 MET A O 1
ATOM 886 N N . LYS A 1 115 ? -19.546 -5.250 18.261 1.00 21.31 115 LYS A N 1
ATOM 887 C CA . LYS A 1 115 ? -19.529 -3.943 18.883 1.00 24.31 115 LYS A CA 1
ATOM 888 C C . LYS A 1 115 ? -20.813 -3.692 19.675 1.00 23.08 115 LYS A C 1
ATOM 889 O O . LYS A 1 115 ? -20.776 -3.100 20.746 1.00 21.51 115 LYS A O 1
ATOM 895 N N . SER A 1 116 ? -21.950 -4.129 19.139 1.00 23.16 116 SER A N 1
ATOM 896 C CA . SER A 1 116 ? -23.234 -3.952 19.830 1.00 23.24 116 SER A CA 1
ATOM 897 C C . SER A 1 116 ? -23.198 -4.779 21.117 1.00 23.97 116 SER A C 1
ATOM 898 O O . SER A 1 116 ? -23.586 -4.299 22.175 1.00 23.45 116 SER A O 1
ATOM 901 N N . ILE A 1 117 ? -22.657 -5.993 21.048 1.00 23.38 117 ILE A N 1
ATOM 902 C CA . ILE A 1 117 ? -22.592 -6.838 22.243 1.00 23.44 117 ILE A CA 1
ATOM 903 C C . ILE A 1 117 ? -21.694 -6.254 23.326 1.00 24.59 117 ILE A C 1
ATOM 904 O O . ILE A 1 117 ? -22.076 -6.235 24.495 1.00 25.92 117 ILE A O 1
ATOM 909 N N . ILE A 1 118 ? -20.505 -5.797 22.945 1.00 25.10 118 ILE A N 1
ATOM 910 C CA . ILE A 1 118 ? -19.566 -5.138 23.881 1.00 25.70 118 ILE A CA 1
ATOM 911 C C . ILE A 1 118 ? -20.205 -3.907 24.546 1.00 27.19 118 ILE A C 1
ATOM 912 O O . ILE A 1 118 ? -20.135 -3.725 25.774 1.00 29.99 118 ILE A O 1
ATOM 917 N N . LYS A 1 119 ? -20.846 -3.079 23.740 1.00 27.26 119 LYS A N 1
ATOM 918 C CA . LYS A 1 119 ? -21.561 -1.918 24.235 1.00 27.36 119 LYS A CA 1
ATOM 919 C C . LYS A 1 119 ? -22.668 -2.329 25.224 1.00 29.46 119 LYS A C 1
ATOM 920 O O . LYS A 1 119 ? -22.788 -1.759 26.295 1.00 32.71 119 LYS A O 1
ATOM 924 N N . MET A 1 120 ? -23.475 -3.318 24.881 1.00 28.71 120 MET A N 1
ATOM 925 C CA . MET A 1 120 ? -24.574 -3.702 25.763 1.00 29.98 120 MET A CA 1
ATOM 926 C C . MET A 1 120 ? -24.110 -4.425 27.016 1.00 29.42 120 MET A C 1
ATOM 927 O O . MET A 1 120 ? -24.673 -4.207 28.079 1.00 31.90 120 MET A O 1
ATOM 932 N N . LEU A 1 121 ? -23.098 -5.283 26.916 1.00 29.34 121 LEU A N 1
ATOM 933 C CA . LEU A 1 121 ? -22.539 -5.921 28.128 1.00 28.62 121 LEU A CA 1
ATOM 934 C C . LEU A 1 121 ? -21.659 -4.986 28.964 1.00 29.90 121 LEU A C 1
ATOM 935 O O . LEU A 1 121 ? -21.474 -5.204 30.153 1.00 27.92 121 LEU A O 1
ATOM 940 N N . GLY A 1 122 ? -21.116 -3.949 28.334 1.00 30.90 122 GLY A N 1
ATOM 941 C CA . GLY A 1 122 ? -20.213 -3.034 29.012 1.00 30.03 122 GLY A CA 1
ATOM 942 C C . GLY A 1 122 ? -18.840 -3.645 29.237 1.00 29.47 122 GLY A C 1
ATOM 943 O O . GLY A 1 122 ? -18.100 -3.198 30.112 1.00 30.06 122 GLY A O 1
ATOM 944 N N . THR A 1 123 ? -18.498 -4.668 28.456 1.00 29.76 123 THR A N 1
ATOM 945 C CA . THR A 1 123 ? -17.184 -5.325 28.536 1.00 28.17 123 THR A CA 1
ATOM 946 C C . THR A 1 123 ? -16.879 -6.102 27.255 1.00 28.56 123 THR A C 1
ATOM 947 O O . THR A 1 123 ? -17.800 -6.485 26.527 1.00 28.67 123 THR A O 1
ATOM 951 N N . ASP A 1 124 ? -15.584 -6.332 26.999 1.00 28.75 124 ASP A N 1
ATOM 952 C CA . ASP A 1 124 ? -15.112 -7.129 25.870 1.00 28.47 124 ASP A CA 1
ATOM 953 C C . ASP A 1 124 ? -14.471 -8.436 26.369 1.00 28.21 124 ASP A C 1
ATOM 954 O O . ASP A 1 124 ? -13.816 -9.187 25.616 1.00 23.74 124 ASP A O 1
ATOM 959 N N . GLN A 1 125 ? -14.699 -8.708 27.648 1.00 28.63 125 GLN A N 1
ATOM 960 C CA . GLN A 1 125 ? -14.130 -9.850 28.334 1.00 31.84 125 GLN A CA 1
ATOM 961 C C . GLN A 1 125 ? -15.049 -11.054 28.174 1.00 30.46 125 GLN A C 1
ATOM 962 O O . GLN A 1 125 ? -15.625 -11.563 29.137 1.00 29.13 125 GLN A O 1
ATOM 968 N N . PHE A 1 126 ? -15.180 -11.520 26.942 1.00 29.27 126 PHE A N 1
ATOM 969 C CA . PHE A 1 126 ? -15.935 -12.748 26.693 1.00 27.01 126 PHE A CA 1
ATOM 970 C C . PHE A 1 126 ? -15.312 -13.502 25.532 1.00 25.62 126 PHE A C 1
ATOM 971 O O . PHE A 1 126 ? -14.647 -12.922 24.705 1.00 24.17 126 PHE A O 1
ATOM 979 N N . LYS A 1 127 ? -15.515 -14.805 25.503 1.00 25.47 127 LYS A N 1
ATOM 980 C CA . LYS A 1 127 ? -14.941 -15.641 24.469 1.00 25.34 127 LYS A CA 1
ATOM 981 C C . LYS A 1 127 ? -15.597 -15.446 23.088 1.00 25.09 127 LYS A C 1
ATOM 982 O O . LYS A 1 127 ? -16.779 -15.093 22.980 1.00 24.22 127 LYS A O 1
ATOM 988 N N . ARG A 1 128 ? -14.794 -15.657 22.050 1.00 24.10 128 ARG A N 1
ATOM 989 C CA . ARG A 1 128 ? -15.253 -15.600 20.674 1.00 24.43 128 ARG A CA 1
ATOM 990 C C . ARG A 1 128 ? -14.521 -16.569 19.766 1.00 23.89 128 ARG A C 1
ATOM 991 O O . ARG A 1 128 ? -13.384 -16.979 20.032 1.00 24.00 128 ARG A O 1
ATOM 999 N N . ILE A 1 129 ? -15.204 -16.943 18.692 1.00 23.90 129 ILE A N 1
ATOM 1000 C CA . ILE A 1 129 ? -14.606 -17.683 17.601 1.00 23.81 129 ILE A CA 1
ATOM 1001 C C . ILE A 1 129 ? -14.784 -16.832 16.362 1.00 22.84 129 ILE A C 1
ATOM 1002 O O . ILE A 1 129 ? -15.900 -16.614 15.926 1.00 22.39 129 ILE A O 1
ATOM 1007 N N . ARG A 1 130 ? -13.684 -16.323 15.831 1.00 24.45 130 ARG A N 1
ATOM 1008 C CA . ARG A 1 130 ? -13.701 -15.568 14.580 1.00 25.22 130 ARG A CA 1
ATOM 1009 C C . ARG A 1 130 ? -13.556 -16.565 13.450 1.00 23.41 130 ARG A C 1
ATOM 1010 O O . ARG A 1 130 ? -12.605 -17.372 13.427 1.00 22.80 130 ARG A O 1
ATOM 1018 N N . ILE A 1 131 ? -14.487 -16.502 12.509 1.00 22.33 131 ILE A N 1
ATOM 1019 C CA . ILE A 1 131 ? -14.496 -17.426 11.395 1.00 22.50 131 ILE A CA 1
ATOM 1020 C C . ILE A 1 131 ? -14.134 -16.694 10.138 1.00 21.29 131 ILE A C 1
ATOM 1021 O O . ILE A 1 131 ? -14.815 -15.771 9.746 1.00 21.89 131 ILE A O 1
ATOM 1026 N N . GLY A 1 132 ? -13.058 -17.111 9.493 1.00 21.82 132 GLY A N 1
ATOM 1027 C CA . GLY A 1 132 ? -12.592 -16.444 8.271 1.00 21.32 132 GLY A CA 1
ATOM 1028 C C . GLY A 1 132 ? -13.586 -16.534 7.123 1.00 20.97 132 GLY A C 1
ATOM 1029 O O . GLY A 1 132 ? -14.089 -17.601 6.808 1.00 20.47 132 GLY A O 1
ATOM 1030 N N . VAL A 1 133 ? -13.882 -15.394 6.522 1.00 21.35 133 VAL A N 1
ATOM 1031 C CA . VAL A 1 133 ? -14.671 -15.348 5.307 1.00 23.23 133 VAL A CA 1
ATOM 1032 C C . VAL A 1 133 ? -13.982 -14.624 4.158 1.00 24.71 133 VAL A C 1
ATOM 1033 O O . VAL A 1 133 ? -14.566 -14.453 3.097 1.00 26.27 133 VAL A O 1
ATOM 1037 N N . GLY A 1 134 ? -12.758 -14.166 4.374 1.00 28.40 134 GLY A N 1
ATOM 1038 C CA . GLY A 1 134 ? -11.977 -13.540 3.298 1.00 30.42 134 GLY A CA 1
ATOM 1039 C C . GLY A 1 134 ? -12.396 -12.106 3.047 1.00 32.21 134 GLY A C 1
ATOM 1040 O O . GLY A 1 134 ? -13.377 -11.619 3.607 1.00 32.14 134 GLY A O 1
ATOM 1041 N N . ARG A 1 135 ? -11.626 -11.431 2.207 1.00 35.17 135 ARG A N 1
ATOM 1042 C CA . ARG A 1 135 ? -11.941 -10.087 1.734 1.00 39.56 135 ARG A CA 1
ATOM 1043 C C . ARG A 1 135 ? -12.461 -10.152 0.315 1.00 39.93 135 ARG A C 1
ATOM 1044 O O . ARG A 1 135 ? -12.264 -11.155 -0.375 1.00 43.93 135 ARG A O 1
ATOM 1052 N N . PRO A 1 136 ? -13.136 -9.088 -0.135 1.00 41.85 136 PRO A N 1
ATOM 1053 C CA . PRO A 1 136 ? -13.487 -9.042 -1.551 1.00 45.01 136 PRO A CA 1
ATOM 1054 C C . PRO A 1 136 ? -12.289 -8.595 -2.383 1.00 51.31 136 PRO A C 1
ATOM 1055 O O . PRO A 1 136 ? -11.626 -7.602 -2.048 1.00 52.11 136 PRO A O 1
ATOM 1059 N N . THR A 1 137 ? -12.019 -9.323 -3.462 1.00 61.84 137 THR A N 1
ATOM 1060 C CA . THR A 1 137 ? -10.837 -9.064 -4.294 1.00 69.53 137 THR A CA 1
ATOM 1061 C C . THR A 1 137 ? -11.196 -8.437 -5.666 1.00 74.52 137 THR A C 1
ATOM 1062 O O . THR A 1 137 ? -10.327 -8.292 -6.533 1.00 75.90 137 THR A O 1
ATOM 1066 N N . ASN A 1 138 ? -12.461 -8.045 -5.840 1.00 75.01 138 ASN A N 1
ATOM 1067 C CA . ASN A 1 138 ? -12.957 -7.526 -7.126 1.00 73.31 138 ASN A CA 1
ATOM 1068 C C . ASN A 1 138 ? -13.797 -6.253 -7.001 1.00 69.34 138 ASN A C 1
ATOM 1069 O O . ASN A 1 138 ? -14.747 -6.063 -7.753 1.00 69.17 138 ASN A O 1
ATOM 1071 N N . GLY A 1 139 ? -13.444 -5.388 -6.050 1.00 66.23 139 GLY A N 1
ATOM 1072 C CA . GLY A 1 139 ? -14.049 -4.055 -5.942 1.00 60.33 139 GLY A CA 1
ATOM 1073 C C . GLY A 1 139 ? -15.462 -3.949 -5.381 1.00 54.85 139 GLY A C 1
ATOM 1074 O O . GLY A 1 139 ? -16.049 -2.862 -5.392 1.00 53.01 139 GLY A O 1
ATOM 1075 N N . MET A 1 140 ? -16.016 -5.060 -4.899 1.00 49.91 140 MET A N 1
ATOM 1076 C CA . MET A 1 140 ? -17.232 -5.029 -4.078 1.00 44.78 140 MET A CA 1
ATOM 1077 C C . MET A 1 140 ? -16.974 -4.221 -2.831 1.00 40.59 140 MET A C 1
ATOM 1078 O O . MET A 1 140 ? -15.908 -4.326 -2.231 1.00 38.88 140 MET A O 1
ATOM 1083 N N . THR A 1 141 ? -17.954 -3.439 -2.405 1.00 37.93 141 THR A N 1
ATOM 1084 C CA . THR A 1 141 ? -17.891 -2.856 -1.080 1.00 36.15 141 THR A CA 1
ATOM 1085 C C . THR A 1 141 ? -18.013 -3.998 -0.047 1.00 35.00 141 THR A C 1
ATOM 1086 O O . THR A 1 141 ? -18.539 -5.071 -0.336 1.00 36.75 141 THR A O 1
ATOM 1090 N N . VAL A 1 142 ? -17.535 -3.743 1.157 1.00 32.78 142 VAL A N 1
ATOM 1091 C CA . VAL A 1 142 ? -17.611 -4.712 2.234 1.00 34.87 142 VAL A CA 1
ATOM 1092 C C . VAL A 1 142 ? -19.061 -5.109 2.587 1.00 32.70 142 VAL A C 1
ATOM 1093 O O . VAL A 1 142 ? -19.352 -6.315 2.697 1.00 30.61 142 VAL A O 1
ATOM 1097 N N . PRO A 1 143 ? -19.975 -4.115 2.731 1.00 31.82 143 PRO A N 1
ATOM 1098 C CA . PRO A 1 143 ? -21.375 -4.433 3.005 1.00 30.90 143 PRO A CA 1
ATOM 1099 C C . PRO A 1 143 ? -21.996 -5.378 1.973 1.00 31.33 143 PRO A C 1
ATOM 1100 O O . PRO A 1 143 ? -22.605 -6.390 2.338 1.00 31.55 143 PRO A O 1
ATOM 1104 N N . ASP A 1 144 ? -21.828 -5.078 0.693 1.00 30.73 144 ASP A N 1
ATOM 1105 C CA . ASP A 1 144 ? -22.344 -5.973 -0.341 1.00 31.36 144 ASP A CA 1
ATOM 1106 C C . ASP A 1 144 ? -21.702 -7.353 -0.290 1.00 28.84 144 ASP A C 1
ATOM 1107 O O . ASP A 1 144 ? -22.389 -8.349 -0.505 1.00 29.74 144 ASP A O 1
ATOM 1112 N N . TYR A 1 145 ? -20.406 -7.418 0.024 1.00 25.67 145 TYR A N 1
ATOM 1113 C CA . TYR A 1 145 ? -19.694 -8.705 0.117 1.00 23.93 145 TYR A CA 1
ATOM 1114 C C . TYR A 1 145 ? -20.204 -9.599 1.276 1.00 22.97 145 TYR A C 1
ATOM 1115 O O . TYR A 1 145 ? -20.382 -10.796 1.110 1.00 21.20 145 TYR A O 1
ATOM 1124 N N . VAL A 1 146 ? -20.420 -9.012 2.449 1.00 23.84 146 VAL A N 1
ATOM 1125 C CA . VAL A 1 146 ? -20.826 -9.805 3.614 1.00 25.32 146 VAL A CA 1
ATOM 1126 C C . VAL A 1 146 ? -22.313 -10.191 3.548 1.00 24.98 146 VAL A C 1
ATOM 1127 O O . VAL A 1 146 ? -22.726 -11.206 4.083 1.00 26.23 146 VAL A O 1
ATOM 1131 N N . LEU A 1 147 ? -23.105 -9.390 2.860 1.00 25.15 147 LEU A N 1
ATOM 1132 C CA . LEU A 1 147 ? -24.515 -9.701 2.648 1.00 24.96 147 LEU A CA 1
ATOM 1133 C C . LEU A 1 147 ? -24.759 -10.502 1.370 1.00 26.14 147 LEU A C 1
ATOM 1134 O O . LEU A 1 147 ? -25.893 -10.679 0.941 1.00 27.99 147 LEU A O 1
ATOM 1139 N N . GLN A 1 148 ? -23.702 -10.984 0.748 1.00 25.68 148 GLN A N 1
ATOM 1140 C CA . GLN A 1 148 ? -23.873 -11.870 -0.381 1.00 26.53 148 GLN A CA 1
ATOM 1141 C C . GLN A 1 148 ? -23.711 -13.323 0.084 1.00 25.13 148 GLN A C 1
ATOM 1142 O O . GLN A 1 148 ? -22.975 -13.633 1.014 1.00 24.27 148 GLN A O 1
ATOM 1148 N N . ARG A 1 149 ? -24.431 -14.194 -0.592 1.00 26.01 149 ARG A N 1
ATOM 1149 C CA . ARG A 1 149 ? -24.409 -15.628 -0.401 1.00 28.10 149 ARG A CA 1
ATOM 1150 C C . ARG A 1 149 ? -23.046 -16.242 -0.732 1.00 29.02 149 ARG A C 1
ATOM 1151 O O . ARG A 1 149 ? -22.420 -15.876 -1.700 1.00 27.77 149 ARG A O 1
ATOM 1159 N N . PHE A 1 150 ? -22.581 -17.172 0.083 1.00 31.46 150 PHE A N 1
ATOM 1160 C CA . PHE A 1 150 ? -21.439 -18.025 -0.322 1.00 32.19 150 PHE A CA 1
ATOM 1161 C C . PHE A 1 150 ? -21.724 -18.804 -1.615 1.00 31.71 150 PHE A C 1
ATOM 1162 O O . PHE A 1 150 ? -22.766 -19.429 -1.747 1.00 35.81 150 PHE A O 1
ATOM 1170 N N . SER A 1 151 ? -20.790 -18.774 -2.548 1.00 31.55 151 SER A N 1
ATOM 1171 C CA . SER A 1 151 ? -20.833 -19.634 -3.727 1.00 32.38 151 SER A CA 1
ATOM 1172 C C . SER A 1 151 ? -20.622 -21.102 -3.333 1.00 31.90 151 SER A C 1
ATOM 1173 O O . SER A 1 151 ? -20.137 -21.405 -2.234 1.00 29.58 151 SER A O 1
ATOM 1176 N N . ASN A 1 152 ? -20.995 -22.013 -4.227 1.00 32.33 152 ASN A N 1
ATOM 1177 C CA . ASN A 1 152 ? -20.740 -23.435 -4.033 1.00 33.70 152 ASN A CA 1
ATOM 1178 C C . ASN A 1 152 ? -19.241 -23.768 -3.915 1.00 31.69 152 ASN A C 1
ATOM 1179 O O . ASN A 1 152 ? -18.877 -24.643 -3.144 1.00 32.68 152 ASN A O 1
ATOM 1184 N N . ASP A 1 153 ? -18.400 -23.081 -4.694 1.00 30.20 153 ASP A N 1
ATOM 1185 C CA . ASP A 1 153 ? -16.921 -23.130 -4.575 1.00 30.10 153 ASP A CA 1
ATOM 1186 C C . ASP A 1 153 ? -16.477 -22.697 -3.157 1.00 29.22 153 ASP A C 1
ATOM 1187 O O . ASP A 1 153 ? -15.692 -23.382 -2.516 1.00 26.77 153 ASP A O 1
ATOM 1192 N N . GLU A 1 154 ? -16.989 -21.574 -2.652 1.00 28.18 154 GLU A N 1
ATOM 1193 C CA . GLU A 1 154 ? -16.683 -21.202 -1.252 1.00 28.79 154 GLU A CA 1
ATOM 1194 C C . GLU A 1 154 ? -17.133 -22.304 -0.255 1.00 28.27 154 GLU A C 1
ATOM 1195 O O . GLU A 1 154 ? -16.380 -22.689 0.642 1.00 27.76 154 GLU A O 1
ATOM 1201 N N . MET A 1 155 ? -18.310 -22.887 -0.476 1.00 27.57 155 MET A N 1
ATOM 1202 C CA . MET A 1 155 ? -18.862 -23.864 0.466 1.00 28.54 155 MET A CA 1
ATOM 1203 C C . MET A 1 155 ? -18.075 -25.176 0.570 1.00 30.14 155 MET A C 1
ATOM 1204 O O . MET A 1 155 ? -18.196 -25.875 1.561 1.00 28.88 155 MET A O 1
ATOM 1209 N N . VAL A 1 156 ? -17.255 -25.497 -0.431 1.00 32.92 156 VAL A N 1
ATOM 1210 C CA . VAL A 1 156 ? -16.332 -26.653 -0.376 1.00 31.97 156 VAL A CA 1
ATOM 1211 C C . VAL A 1 156 ? -15.420 -26.531 0.859 1.00 32.02 156 VAL A C 1
ATOM 1212 O O . VAL A 1 156 ? -15.191 -27.491 1.594 1.00 31.49 156 VAL A O 1
ATOM 1216 N N . THR A 1 157 ? -14.888 -25.336 1.079 1.00 29.91 157 THR A N 1
ATOM 1217 C CA . THR A 1 157 ? -14.145 -25.065 2.313 1.00 28.58 157 THR A CA 1
ATOM 1218 C C . THR A 1 157 ? -15.062 -24.748 3.511 1.00 25.63 157 THR A C 1
ATOM 1219 O O . THR A 1 157 ? -14.838 -25.253 4.604 1.00 25.97 157 THR A O 1
ATOM 1223 N N . MET A 1 158 ? -16.097 -23.930 3.323 1.00 26.78 158 MET A N 1
ATOM 1224 C CA . MET A 1 158 ? -16.858 -23.430 4.491 1.00 26.91 158 MET A CA 1
ATOM 1225 C C . MET A 1 158 ? -17.693 -24.501 5.201 1.00 26.77 158 MET A C 1
ATOM 1226 O O . MET A 1 158 ? -17.943 -24.396 6.404 1.00 27.44 158 MET A O 1
ATOM 1231 N N . GLU A 1 159 ? -18.114 -25.531 4.480 1.00 26.14 159 GLU A N 1
ATOM 1232 C CA . GLU A 1 159 ? -18.804 -26.650 5.119 1.00 27.91 159 GLU A CA 1
ATOM 1233 C C . GLU A 1 159 ? -17.916 -27.244 6.181 1.00 28.81 159 GLU A C 1
ATOM 1234 O O . GLU A 1 159 ? -18.338 -27.474 7.312 1.00 28.49 159 GLU A O 1
ATOM 1236 N N . LYS A 1 160 ? -16.663 -27.480 5.819 1.00 30.57 160 LYS A N 1
ATOM 1237 C CA . LYS A 1 160 ? -15.727 -28.101 6.748 1.00 31.47 160 LYS A CA 1
ATOM 1238 C C . LYS A 1 160 ? -15.414 -27.155 7.917 1.00 28.08 160 LYS A C 1
ATOM 1239 O O . LYS A 1 160 ? -15.261 -27.599 9.033 1.00 26.19 160 LYS A O 1
ATOM 1244 N N . VAL A 1 161 ? -15.295 -25.859 7.635 1.00 27.25 161 VAL A N 1
ATOM 1245 C CA . VAL A 1 161 ? -15.117 -24.840 8.672 1.00 27.19 161 VAL A CA 1
ATOM 1246 C C . VAL A 1 161 ? -16.257 -24.853 9.700 1.00 26.50 161 VAL A C 1
ATOM 1247 O O . VAL A 1 161 ? -16.015 -24.800 10.895 1.00 26.73 161 VAL A O 1
ATOM 1251 N N . ILE A 1 162 ? -17.492 -24.894 9.212 1.00 28.43 162 ILE A N 1
ATOM 1252 C CA . ILE A 1 162 ? -18.679 -24.980 10.063 1.00 29.34 162 ILE A CA 1
ATOM 1253 C C . ILE A 1 162 ? -18.549 -26.204 10.968 1.00 30.01 162 ILE A C 1
ATOM 1254 O O . ILE A 1 162 ? -18.719 -26.087 12.177 1.00 28.55 162 ILE A O 1
ATOM 1259 N N . GLU A 1 163 ? -18.215 -27.357 10.385 1.00 31.37 163 GLU A N 1
ATOM 1260 C CA . GLU A 1 163 ? -18.008 -28.596 11.159 1.00 34.67 163 GLU A CA 1
ATOM 1261 C C . GLU A 1 163 ? -16.929 -28.457 12.204 1.00 32.97 163 GLU A C 1
ATOM 1262 O O . GLU A 1 163 ? -17.062 -28.956 13.321 1.00 35.35 163 GLU A O 1
ATOM 1268 N N . HIS A 1 164 ? -15.837 -27.810 11.822 1.00 31.80 164 HIS A N 1
ATOM 1269 C CA . HIS A 1 164 ? -14.712 -27.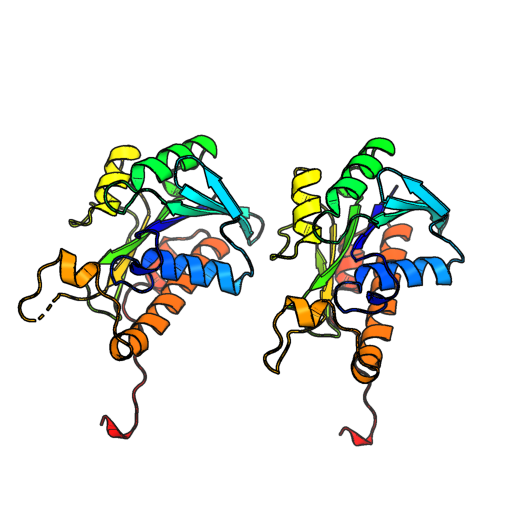591 12.726 1.00 30.31 164 HIS A CA 1
ATOM 1270 C C . HIS A 1 164 ? -15.112 -26.670 13.892 1.00 28.51 164 HIS A C 1
ATOM 1271 O O . HIS A 1 164 ? -14.749 -26.899 15.038 1.00 28.89 164 HIS A O 1
ATOM 1278 N N . ALA A 1 165 ? -15.854 -25.613 13.603 1.00 26.01 165 ALA A N 1
ATOM 1279 C CA . ALA A 1 165 ? -16.245 -24.696 14.664 1.00 25.94 165 ALA A CA 1
ATOM 1280 C C . ALA A 1 165 ? -17.324 -25.325 15.571 1.00 26.30 165 ALA A C 1
ATOM 1281 O O . ALA A 1 165 ? -17.322 -25.085 16.774 1.00 24.43 165 ALA A O 1
ATOM 1283 N N . ALA A 1 166 ? -18.225 -26.133 15.001 1.00 26.95 166 ALA A N 1
ATOM 1284 C CA . ALA A 1 166 ? -19.226 -26.822 15.814 1.00 30.22 166 ALA A CA 1
ATOM 1285 C C . ALA A 1 166 ? -18.511 -27.747 16.796 1.00 32.06 166 ALA A C 1
ATOM 1286 O O . ALA A 1 166 ? -18.816 -27.734 17.981 1.00 33.64 166 ALA A O 1
ATOM 1288 N N . ARG A 1 167 ? -17.528 -28.504 16.315 1.00 34.83 167 ARG A N 1
ATOM 1289 C CA . ARG A 1 167 ? -16.736 -29.375 17.196 1.00 39.63 167 ARG A CA 1
ATOM 1290 C C . ARG A 1 167 ? -16.012 -28.592 18.297 1.00 38.12 167 ARG A C 1
ATOM 1291 O O . ARG A 1 167 ? -15.895 -29.062 19.423 1.00 38.95 167 ARG A O 1
ATOM 1299 N N . ALA A 1 168 ? -15.521 -27.403 17.978 1.00 36.18 168 ALA A N 1
ATOM 1300 C CA . ALA A 1 168 ? -14.894 -26.562 18.999 1.00 35.09 168 ALA A CA 1
ATOM 1301 C C . ALA A 1 168 ? -15.880 -26.188 20.105 1.00 34.23 168 ALA A C 1
ATOM 1302 O O . ALA A 1 168 ? -15.534 -26.231 21.287 1.00 34.15 168 ALA A O 1
ATOM 1304 N N . ILE A 1 169 ? -17.092 -25.797 19.719 1.00 32.41 169 ILE A N 1
ATOM 1305 C CA . ILE A 1 169 ? -18.154 -25.511 20.695 1.00 33.54 169 ILE A CA 1
ATOM 1306 C C . ILE A 1 169 ? -18.484 -26.752 21.520 1.00 32.46 169 ILE A C 1
ATOM 1307 O O . ILE A 1 169 ? -18.619 -26.680 22.728 1.00 27.34 169 ILE A O 1
ATOM 1312 N N . GLU A 1 170 ? -18.618 -27.882 20.839 1.00 37.25 170 GLU A N 1
ATOM 1313 C CA . GLU A 1 170 ? -19.042 -29.136 21.472 1.00 42.44 170 GLU A CA 1
ATOM 1314 C C . GLU A 1 170 ? -18.026 -29.594 22.490 1.00 44.07 170 GLU A C 1
ATOM 1315 O O . GLU A 1 170 ? -18.398 -30.053 23.577 1.00 49.58 170 GLU A O 1
ATOM 1321 N N . LYS A 1 171 ? -16.751 -29.451 22.140 1.00 43.80 171 LYS A N 1
ATOM 1322 C CA . LYS A 1 171 ? -15.644 -29.747 23.057 1.00 45.69 171 LYS A CA 1
ATOM 1323 C C . LYS A 1 171 ? -15.567 -28.765 24.226 1.00 44.71 171 LYS A C 1
ATOM 1324 O O . LYS A 1 171 ? -15.108 -29.128 25.313 1.00 45.21 171 LYS A O 1
ATOM 1329 N N . PHE A 1 172 ? -15.976 -27.519 24.009 1.00 44.09 172 PHE A N 1
ATOM 1330 C CA . PHE A 1 172 ? -15.971 -26.532 25.104 1.00 47.33 172 PHE A CA 1
ATOM 1331 C C . PHE A 1 172 ? -17.105 -26.782 26.109 1.00 49.77 172 PHE A C 1
ATOM 1332 O O . PHE A 1 172 ? -16.945 -26.553 27.308 1.00 52.36 172 PHE A O 1
ATOM 1340 N N . VAL A 1 173 ? -18.240 -27.265 25.617 1.00 50.00 173 VAL A N 1
ATOM 1341 C CA . VAL A 1 173 ? -19.394 -27.525 26.466 1.00 51.17 173 VAL A CA 1
ATOM 1342 C C . VAL A 1 173 ? -19.158 -28.781 27.318 1.00 52.04 173 VAL A C 1
ATOM 1343 O O . VAL A 1 173 ? -19.525 -28.805 28.497 1.00 52.22 173 VAL A O 1
ATOM 1347 N N . GLU A 1 174 ? -18.536 -29.800 26.723 1.00 50.97 174 GLU A N 1
ATOM 1348 C CA . GLU A 1 174 ? -18.159 -31.032 27.432 1.00 52.85 174 GLU A CA 1
ATOM 1349 C C . GLU A 1 174 ? -17.133 -30.787 28.561 1.00 56.04 174 GLU A C 1
ATOM 1350 O O . GLU A 1 174 ? -17.387 -31.110 29.724 1.00 56.84 174 GLU A O 1
ATOM 1352 N N . THR A 1 175 ? -16.001 -30.183 28.205 1.00 52.71 175 THR A N 1
ATOM 1353 C CA . THR A 1 175 ? -14.856 -30.032 29.108 1.00 50.42 175 THR A CA 1
ATOM 1354 C C . THR A 1 175 ? -14.840 -28.764 29.964 1.00 49.72 175 THR A C 1
ATOM 1355 O O . THR A 1 175 ? -14.267 -28.759 31.051 1.00 48.03 175 THR A O 1
ATOM 1359 N N . SER A 1 176 ? -15.424 -27.686 29.458 1.00 48.24 176 SER A N 1
ATOM 1360 C CA . SER A 1 176 ? -15.294 -2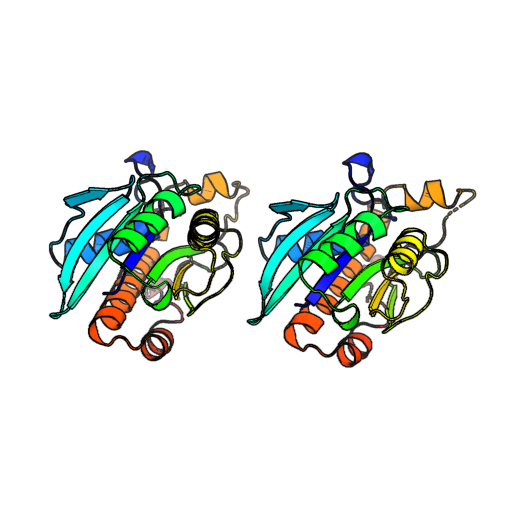6.369 30.081 1.00 48.29 176 SER A CA 1
ATOM 1361 C C . SER A 1 176 ? -13.841 -25.910 30.226 1.00 46.74 176 SER A C 1
ATOM 1362 O O . SER A 1 176 ? -13.546 -25.152 31.134 1.00 48.16 176 SER A O 1
ATOM 1365 N N . ARG A 1 177 ? -12.938 -26.368 29.352 1.00 48.44 177 ARG A N 1
ATOM 1366 C CA . ARG A 1 177 ? -11.526 -25.911 29.357 1.00 46.46 177 ARG A CA 1
ATOM 1367 C C . ARG A 1 177 ? -11.209 -25.159 28.063 1.00 45.23 177 ARG A C 1
ATOM 1368 O O . ARG A 1 177 ? -10.803 -25.757 27.059 1.00 44.97 177 ARG A O 1
ATOM 1373 N N . PHE A 1 178 ? -11.381 -23.847 28.077 1.00 41.04 178 PHE A N 1
ATOM 1374 C CA . PHE A 1 178 ? -11.327 -23.105 26.827 1.00 40.93 178 PHE A CA 1
ATOM 1375 C C . PHE A 1 178 ? -9.917 -23.088 26.216 1.00 39.91 178 PHE A C 1
ATOM 1376 O O . PHE A 1 178 ? -9.766 -23.233 25.009 1.00 36.74 178 PHE A O 1
ATOM 1384 N N . ASP A 1 179 ? -8.904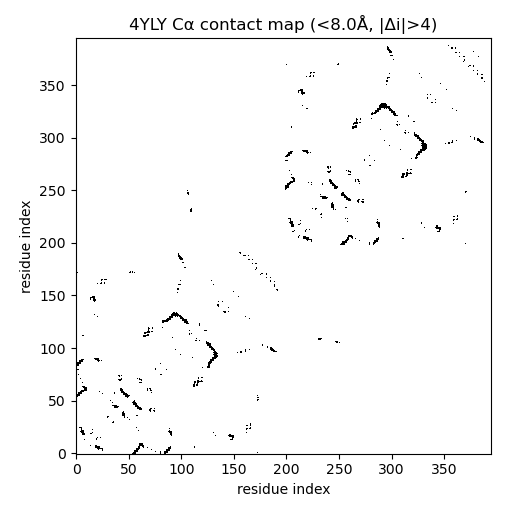 -22.925 27.065 1.00 41.42 179 ASP A N 1
ATOM 1385 C CA . ASP A 1 179 ? -7.507 -22.889 26.634 1.00 42.69 179 ASP A CA 1
ATOM 1386 C C . ASP A 1 179 ? -7.098 -24.194 25.915 1.00 43.73 179 ASP A C 1
ATOM 1387 O O . ASP A 1 179 ? -6.370 -24.177 24.928 1.00 37.37 179 ASP A O 1
ATOM 1389 N N . HIS A 1 180 ? -7.598 -25.312 26.420 1.00 49.18 180 HIS A N 1
ATOM 1390 C CA . HIS A 1 180 ? -7.397 -26.616 25.794 1.00 51.08 180 HIS A CA 1
ATOM 1391 C C . HIS A 1 180 ? -8.145 -26.685 24.445 1.00 47.78 180 HIS A C 1
ATOM 1392 O O . HIS A 1 180 ? -7.655 -27.257 23.480 1.00 49.07 180 HIS A O 1
ATOM 1399 N N . VAL A 1 181 ? -9.328 -26.081 24.387 1.00 45.37 181 VAL A N 1
ATOM 1400 C CA . VAL A 1 181 ? -10.092 -25.974 23.138 1.00 43.43 181 VAL A CA 1
ATOM 1401 C C . VAL A 1 181 ? -9.376 -25.061 22.120 1.00 39.50 181 VAL A C 1
ATOM 1402 O O . VAL A 1 181 ? -9.383 -25.345 20.935 1.00 38.54 181 VAL A O 1
ATOM 1406 N N . MET A 1 182 ? -8.772 -23.975 22.589 1.00 38.21 182 MET A N 1
ATOM 1407 C CA . MET A 1 182 ? -8.050 -23.047 21.715 1.00 41.65 182 MET A CA 1
ATOM 1408 C C . MET A 1 182 ? -6.887 -23.766 21.022 1.00 45.39 182 MET A C 1
ATOM 1409 O O . MET A 1 182 ? -6.707 -23.681 19.797 1.00 42.31 182 MET A O 1
ATOM 1414 N N . ASN A 1 183 ? -6.105 -24.470 21.829 1.00 46.43 183 ASN A N 1
ATOM 1415 C CA . ASN A 1 183 ? -4.933 -25.189 21.345 1.00 50.25 183 ASN A CA 1
ATOM 1416 C C . ASN A 1 183 ? -5.295 -26.256 20.317 1.00 46.11 183 ASN A C 1
ATOM 1417 O O . ASN A 1 183 ? -4.601 -26.385 19.323 1.00 45.36 183 ASN A O 1
ATOM 1422 N N . GLU A 1 184 ? -6.375 -27.008 20.546 1.00 44.76 184 GLU A N 1
ATOM 1423 C CA . GLU A 1 184 ? -6.821 -28.019 19.572 1.00 45.80 184 GLU A CA 1
ATOM 1424 C C . GLU A 1 184 ? -7.439 -27.430 18.272 1.00 44.20 184 GLU A C 1
ATOM 1425 O O . GLU A 1 184 ? -7.379 -28.057 17.213 1.00 39.67 184 GLU A O 1
ATOM 1431 N N . PHE A 1 185 ? -8.024 -26.238 18.346 1.00 42.28 185 PHE A N 1
ATOM 1432 C CA . PHE A 1 185 ? -8.895 -25.768 17.256 1.00 40.79 185 PHE A CA 1
ATOM 1433 C C . PHE A 1 185 ? -8.440 -24.486 16.564 1.00 38.12 185 PHE A C 1
ATOM 1434 O O . PHE A 1 185 ? -8.942 -24.164 15.490 1.00 40.35 185 PHE A O 1
ATOM 1442 N N . ASN A 1 186 ? -7.514 -23.742 17.155 1.00 35.64 186 ASN A N 1
ATOM 1443 C CA . ASN A 1 186 ? -6.941 -22.608 16.430 1.00 37.43 186 ASN A CA 1
ATOM 1444 C C . ASN A 1 186 ? -6.191 -23.115 15.224 1.00 36.94 186 ASN A C 1
ATOM 1445 O O . ASN A 1 186 ? -5.443 -24.076 15.324 1.00 36.74 186 ASN A O 1
ATOM 1450 N N . GLY A 1 187 ? -6.413 -22.482 14.087 1.00 37.03 187 GLY A N 1
ATOM 1451 C CA . GLY A 1 187 ? -5.674 -22.821 12.893 1.00 38.08 187 GLY A CA 1
ATOM 1452 C C . GLY A 1 187 ? -6.518 -22.789 11.644 1.00 37.04 187 GLY A C 1
ATOM 1453 O O . GLY A 1 187 ? -7.303 -21.870 11.431 1.00 32.59 187 GLY A O 1
ATOM 1454 N N . GLU A 1 188 ? -6.302 -23.782 10.794 1.00 38.25 188 GLU A N 1
ATOM 1455 C CA . GLU A 1 188 ? -7.008 -23.887 9.541 1.00 39.76 188 GLU A CA 1
ATOM 1456 C C . GLU A 1 188 ? -7.567 -25.279 9.444 1.00 35.40 188 GLU A C 1
ATOM 1457 O O . GLU A 1 188 ? -7.063 -26.184 10.089 1.00 34.95 188 GLU A O 1
ATOM 1463 N N . VAL A 1 189 ? -8.635 -25.454 8.677 1.00 34.44 189 VAL A N 1
ATOM 1464 C CA . VAL A 1 189 ? -9.096 -26.811 8.376 1.00 36.14 189 VAL A CA 1
ATOM 1465 C C . VAL A 1 189 ? -8.230 -27.313 7.233 1.00 37.89 189 VAL A C 1
ATOM 1466 O O . VAL A 1 189 ? -7.595 -26.510 6.528 1.00 36.74 189 VAL A O 1
ATOM 1470 N N . LYS A 1 190 ? -8.157 -28.626 7.073 1.00 39.61 190 LYS A N 1
ATOM 1471 C CA . LYS A 1 190 ? -7.381 -29.201 5.974 1.00 43.12 190 LYS A CA 1
ATOM 1472 C C . LYS A 1 190 ? -8.088 -28.865 4.654 1.00 42.57 190 LYS A C 1
ATOM 1473 O O . LYS A 1 190 ? -9.242 -29.219 4.451 1.00 41.53 190 LYS A O 1
ATOM 1476 N N . LEU A 1 191 ? -7.411 -28.143 3.771 1.00 45.39 191 LEU A N 1
ATOM 1477 C CA . LEU A 1 191 ? -8.006 -27.813 2.477 1.00 47.00 191 LEU A CA 1
ATOM 1478 C C . LEU A 1 191 ? -8.163 -29.074 1.594 1.00 45.48 191 LEU A C 1
ATOM 1479 O O . LEU A 1 191 ? -7.322 -29.973 1.613 1.00 38.67 191 LEU A O 1
ATOM 1484 N N . GLU A 1 192 ? -9.281 -29.111 0.867 1.00 45.69 192 GLU A N 1
ATOM 1485 C CA . GLU A 1 192 ? -9.663 -30.193 -0.055 1.00 47.54 192 GLU A CA 1
ATOM 1486 C C . GLU A 1 192 ? -8.855 -30.131 -1.368 1.00 42.66 192 GLU A C 1
ATOM 1487 O O . GLU A 1 192 ? -9.042 -29.220 -2.189 1.00 38.29 192 GLU A O 1
ATOM 1493 N N . HIS A 1 193 ? -7.973 -31.111 -1.559 1.00 39.89 193 HIS A N 1
ATOM 1494 C CA . HIS A 1 193 ? -7.113 -31.170 -2.744 1.00 41.44 193 HIS A CA 1
ATOM 1495 C C . HIS A 1 193 ? -7.287 -32.495 -3.481 1.00 38.28 193 HIS A C 1
ATOM 1496 O O . HIS A 1 193 ? -7.221 -33.570 -2.885 1.00 39.06 193 HIS A O 1
ATOM 1503 N N . HIS A 1 194 ? -7.528 -32.412 -4.778 1.00 34.57 194 HIS A N 1
ATOM 1504 C CA . HIS A 1 194 ? -7.474 -33.568 -5.665 1.00 33.80 194 HIS A CA 1
ATOM 1505 C C . HIS A 1 194 ? -6.082 -33.730 -6.300 1.00 31.20 194 HIS A C 1
ATOM 1506 O O . HIS A 1 194 ? -5.311 -32.767 -6.435 1.00 28.29 194 HIS A O 1
ATOM 1513 N N . HIS A 1 195 ? -5.792 -34.956 -6.714 1.00 28.73 195 HIS A N 1
ATOM 1514 C CA . HIS A 1 195 ? -4.580 -35.306 -7.459 1.00 30.28 195 HIS A CA 1
ATOM 1515 C C . HIS A 1 195 ? -4.212 -34.355 -8.611 1.00 27.87 195 HIS A C 1
ATOM 1516 O O . HIS A 1 195 ? -3.047 -34.044 -8.808 1.00 27.97 195 HIS A O 1
ATOM 1523 N N . HIS A 1 196 ? -5.207 -33.922 -9.376 1.00 25.25 196 HIS A N 1
ATOM 1524 C CA . HIS A 1 196 ? -4.973 -33.076 -10.537 1.00 25.74 196 HIS A CA 1
ATOM 1525 C C . HIS A 1 196 ? -4.620 -31.625 -10.200 1.00 25.40 196 HIS A C 1
ATOM 1526 O O . HIS A 1 196 ? -4.197 -30.881 -11.074 1.00 26.47 196 HIS A O 1
ATOM 1533 N N . HIS A 1 197 ? -4.799 -31.226 -8.940 1.00 25.53 197 HIS A N 1
ATOM 1534 C CA . HIS A 1 197 ? -4.395 -29.891 -8.499 1.00 24.87 197 HIS A CA 1
ATOM 1535 C C . HIS A 1 197 ? -2.898 -29.733 -8.425 1.00 24.36 197 HIS A C 1
ATOM 1536 O O . HIS A 1 197 ? -2.412 -28.615 -8.487 1.00 23.63 197 HIS A O 1
ATOM 1543 N N . HIS A 1 198 ? -2.189 -30.839 -8.237 1.00 25.91 198 HIS A N 1
ATOM 1544 C CA . HIS A 1 198 ? -0.737 -30.848 -8.248 1.00 28.92 198 HI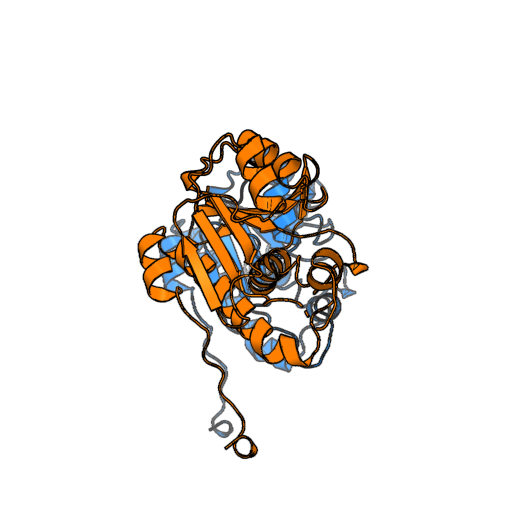S A CA 1
ATOM 1545 C C . HIS A 1 198 ? -0.195 -31.103 -9.663 1.00 29.98 198 HIS A C 1
ATOM 1546 O O . HIS A 1 198 ? 0.547 -30.239 -10.185 1.00 35.65 198 HIS A O 1
ATOM 1553 N N . MET B 1 1 ? -3.550 2.806 30.462 1.00 37.52 1 MET B N 1
ATOM 1554 C CA . MET B 1 1 ? -4.068 3.081 29.078 1.00 38.80 1 MET B CA 1
ATOM 1555 C C . MET B 1 1 ? -3.174 4.032 28.267 1.00 36.24 1 MET B C 1
ATOM 1556 O O . MET B 1 1 ? -2.975 5.189 28.641 1.00 35.90 1 MET B O 1
ATOM 1561 N N . LYS B 1 2 ? -2.653 3.524 27.156 1.00 33.37 2 LYS B N 1
ATOM 1562 C CA . LYS B 1 2 ? -1.873 4.320 26.222 1.00 32.39 2 LYS B CA 1
ATOM 1563 C C . LYS B 1 2 ? -2.775 5.260 25.438 1.00 28.87 2 LYS B C 1
ATOM 1564 O O . LYS B 1 2 ? -3.871 4.878 25.029 1.00 26.45 2 LYS B O 1
ATOM 1570 N N . CYS B 1 3 ? -2.292 6.482 25.232 1.00 26.31 3 CYS B N 1
ATOM 1571 C CA . CYS B 1 3 ? -3.047 7.521 24.545 1.00 27.08 3 CYS B CA 1
ATOM 1572 C C . CYS B 1 3 ? -2.304 8.069 23.318 1.00 25.76 3 CYS B C 1
ATOM 1573 O O . CYS B 1 3 ? -1.258 8.687 23.450 1.00 25.66 3 CYS B O 1
ATOM 1576 N N . ILE B 1 4 ? -2.863 7.844 22.133 1.00 24.53 4 ILE B N 1
ATOM 1577 C CA . ILE B 1 4 ? -2.270 8.295 20.877 1.00 23.29 4 ILE B CA 1
ATOM 1578 C C . ILE B 1 4 ? -3.066 9.445 20.290 1.00 23.93 4 ILE B C 1
ATOM 1579 O O . ILE B 1 4 ? -4.214 9.258 19.885 1.00 25.98 4 ILE B O 1
ATOM 1584 N N . VAL B 1 5 ? -2.463 10.625 20.205 1.00 23.48 5 VAL B N 1
ATOM 1585 C CA . VAL B 1 5 ? -3.148 11.796 19.678 1.00 22.75 5 VAL B CA 1
ATOM 1586 C C . VAL B 1 5 ? -2.543 12.242 18.344 1.00 23.25 5 VAL B C 1
ATOM 1587 O O . VAL B 1 5 ? -1.335 12.381 18.216 1.00 24.85 5 VAL B O 1
ATOM 1591 N N . GLY B 1 6 ? -3.392 12.461 17.354 1.00 22.16 6 GLY B N 1
ATOM 1592 C CA . GLY B 1 6 ? -2.975 13.029 16.082 1.00 21.89 6 GLY B CA 1
ATOM 1593 C C . GLY B 1 6 ? -3.499 14.429 15.950 1.00 21.22 6 GLY B C 1
ATOM 1594 O O . GLY B 1 6 ? -4.661 14.673 16.178 1.00 20.60 6 GLY B O 1
ATOM 1595 N N . LEU B 1 7 ? -2.638 15.377 15.622 1.00 22.75 7 LEU B N 1
ATOM 1596 C CA . LEU B 1 7 ? -3.090 16.746 15.508 1.00 23.65 7 LEU B CA 1
ATOM 1597 C C . LEU B 1 7 ? -3.491 17.070 14.078 1.00 24.58 7 LEU B C 1
ATOM 1598 O O . LEU B 1 7 ? -2.933 16.529 13.131 1.00 23.94 7 LEU B O 1
ATOM 1603 N N . GLY B 1 8 ? -4.468 17.957 13.942 1.00 25.33 8 GLY B N 1
ATOM 1604 C CA . GLY B 1 8 ? -4.884 18.432 12.628 1.00 26.89 8 GLY B CA 1
ATOM 1605 C C . GLY B 1 8 ? -6.152 19.245 12.717 1.00 26.10 8 GLY B C 1
ATOM 1606 O O . GLY B 1 8 ? -6.620 19.538 13.804 1.00 25.79 8 GLY B O 1
ATOM 1607 N N . ASN B 1 9 ? -6.676 19.632 11.558 1.00 26.53 9 ASN B N 1
ATOM 1608 C CA . ASN B 1 9 ? -7.948 20.347 11.472 1.00 25.85 9 ASN B CA 1
ATOM 1609 C C . ASN B 1 9 ? -9.033 19.488 10.846 1.00 26.28 9 ASN B C 1
ATOM 1610 O O . ASN B 1 9 ? -8.822 18.789 9.846 1.00 24.79 9 ASN B O 1
ATOM 1615 N N . ILE B 1 10 ? -10.197 19.523 11.470 1.00 28.53 10 ILE B N 1
ATOM 1616 C CA . ILE B 1 10 ? -11.355 18.785 10.998 1.00 31.17 10 ILE B CA 1
ATOM 1617 C C . ILE B 1 10 ? -11.981 19.463 9.764 1.00 28.99 10 ILE B C 1
ATOM 1618 O O . ILE B 1 10 ? -11.952 20.678 9.610 1.00 29.38 10 ILE B O 1
ATOM 1623 N N . GLY B 1 11 ? -12.520 18.655 8.872 1.00 29.79 11 GLY B N 1
ATOM 1624 C CA . GLY B 1 11 ? -13.169 19.144 7.669 1.00 30.63 11 GLY B CA 1
ATOM 1625 C C . GLY B 1 11 ? -12.506 18.589 6.431 1.00 30.95 11 GLY B C 1
ATOM 1626 O O . GLY B 1 11 ? -11.287 18.400 6.399 1.00 30.36 11 GLY B O 1
ATOM 1627 N N . LYS B 1 12 ? -13.327 18.322 5.423 1.00 32.42 12 LYS B N 1
ATOM 1628 C CA . LYS B 1 12 ? -12.868 17.863 4.118 1.00 35.02 12 LYS B CA 1
ATOM 1629 C C . LYS B 1 12 ? -11.753 18.737 3.512 1.00 30.25 12 LYS B C 1
ATOM 1630 O O . LYS B 1 12 ? -10.811 18.229 2.957 1.00 31.01 12 LYS B O 1
ATOM 1636 N N . ARG B 1 13 ? -11.863 20.044 3.613 1.00 29.80 13 ARG B N 1
ATOM 1637 C CA . ARG B 1 13 ? -10.873 20.908 2.980 1.00 31.99 13 ARG B CA 1
ATOM 1638 C C . ARG B 1 13 ? -9.468 20.828 3.616 1.00 32.17 13 ARG B C 1
ATOM 1639 O O . ARG B 1 13 ? -8.523 21.350 3.037 1.00 32.35 13 ARG B O 1
ATOM 1647 N N . PHE B 1 14 ? -9.343 20.190 4.788 1.00 31.41 14 PHE B N 1
ATOM 1648 C CA . PHE B 1 14 ? -8.034 20.013 5.462 1.00 29.80 14 PHE B CA 1
ATOM 1649 C C . PHE B 1 14 ? -7.463 18.606 5.313 1.00 31.43 14 PHE B C 1
ATOM 1650 O O . PHE B 1 14 ? -6.403 18.289 5.864 1.00 31.89 14 PHE B O 1
ATOM 1658 N N . GLU B 1 15 ? -8.162 17.767 4.557 1.00 32.38 15 GLU B N 1
ATOM 1659 C CA . GLU B 1 15 ? -7.728 16.395 4.327 1.00 33.12 15 GLU B CA 1
ATOM 1660 C C . GLU B 1 15 ? -6.472 16.415 3.508 1.00 31.11 15 GLU B C 1
ATOM 1661 O O . GLU B 1 15 ? -6.409 17.113 2.477 1.00 25.19 15 GLU B O 1
ATOM 1667 N N . LEU B 1 16 ? -5.477 15.648 3.963 1.00 28.48 16 LEU B N 1
ATOM 1668 C CA . LEU B 1 16 ? -4.178 15.597 3.315 1.00 29.87 16 LEU B CA 1
ATOM 1669 C C . LEU B 1 16 ? -3.455 16.931 3.278 1.00 27.10 16 LEU B C 1
ATOM 1670 O O . LEU B 1 16 ? -2.545 17.106 2.468 1.00 29.24 16 LEU B O 1
ATOM 1675 N N . THR B 1 17 ? -3.851 17.884 4.109 1.00 26.77 17 THR B N 1
ATOM 1676 C CA . THR B 1 17 ? -3.090 19.126 4.199 1.00 26.55 17 THR B CA 1
ATOM 1677 C C . THR B 1 17 ? -1.905 18.865 5.103 1.00 26.91 17 THR B C 1
ATOM 1678 O O . THR B 1 17 ? -1.928 17.961 5.930 1.00 26.88 17 THR B O 1
ATOM 1682 N N . ARG B 1 18 ? -0.857 19.649 4.935 1.00 27.77 18 ARG B N 1
ATOM 1683 C CA . ARG B 1 18 ? 0.405 19.359 5.605 1.00 26.93 18 ARG B CA 1
ATOM 1684 C C . ARG B 1 18 ? 0.270 19.407 7.112 1.00 24.23 18 ARG B C 1
ATOM 1685 O O . ARG B 1 18 ? 0.860 18.616 7.819 1.00 23.66 18 ARG B O 1
ATOM 1693 N N . HIS B 1 19 ? -0.563 20.312 7.592 1.00 24.74 19 HIS B N 1
ATOM 1694 C CA . HIS B 1 19 ? -0.810 20.466 9.012 1.00 25.74 19 HIS B CA 1
ATOM 1695 C C . HIS B 1 19 ? -1.594 19.294 9.601 1.00 25.43 19 HIS B C 1
ATOM 1696 O O . HIS B 1 19 ? -1.752 19.221 10.790 1.00 26.42 19 HIS B O 1
ATOM 1703 N N . ASN B 1 20 ? -2.081 18.385 8.756 1.00 23.91 20 ASN B N 1
ATOM 1704 C CA . ASN B 1 20 ? -2.900 17.273 9.188 1.00 22.84 20 ASN B CA 1
ATOM 1705 C C . ASN B 1 20 ? -2.184 15.957 9.147 1.00 22.18 20 ASN B C 1
ATOM 1706 O O . ASN B 1 20 ? -2.810 14.918 9.225 1.00 23.79 20 ASN B O 1
ATOM 1711 N N . ILE B 1 21 ? -0.871 15.981 9.018 1.00 22.72 21 ILE B N 1
ATOM 1712 C CA . ILE B 1 21 ? -0.102 14.747 8.956 1.00 21.63 21 ILE B CA 1
ATOM 1713 C C . ILE B 1 21 ? -0.355 13.799 10.167 1.00 21.28 21 ILE B C 1
ATOM 1714 O O . ILE B 1 21 ? -0.376 12.564 10.007 1.00 21.08 21 ILE B O 1
ATOM 1719 N N . GLY B 1 22 ? -0.565 14.349 11.361 1.00 20.69 22 GLY B N 1
ATOM 1720 C CA . GLY B 1 22 ? -0.853 13.521 12.548 1.00 20.61 22 GLY B CA 1
ATOM 1721 C C . GLY B 1 22 ? -2.183 12.765 12.459 1.00 21.04 22 GLY B C 1
ATOM 1722 O O . GLY B 1 22 ? -2.248 11.573 12.833 1.00 20.04 22 GLY B O 1
ATOM 1723 N N . PHE B 1 23 ? -3.223 13.442 11.951 1.00 20.27 23 PHE B N 1
ATOM 1724 C CA . PHE B 1 23 ? -4.528 12.798 11.600 1.00 21.94 23 PHE B CA 1
ATOM 1725 C C . PHE B 1 23 ? -4.334 11.649 10.625 1.00 23.05 23 PHE B C 1
ATOM 1726 O O . PHE B 1 23 ? -4.905 10.566 10.813 1.00 21.85 23 PHE B O 1
ATOM 1734 N N . GLU B 1 24 ? -3.535 11.872 9.580 1.00 22.97 24 GLU B N 1
ATOM 1735 C CA . GLU B 1 24 ? -3.331 10.806 8.576 1.00 25.14 24 GLU B CA 1
ATOM 1736 C C . GLU B 1 24 ? -2.640 9.600 9.159 1.00 24.79 24 GLU B C 1
ATOM 1737 O O . GLU B 1 24 ? -2.950 8.462 8.787 1.00 25.19 24 GLU B O 1
ATOM 1743 N N . VAL B 1 25 ? -1.740 9.814 10.114 1.00 24.81 25 VAL B N 1
ATOM 1744 C CA . VAL B 1 25 ? -1.116 8.675 10.746 1.00 24.78 25 VAL B CA 1
ATOM 1745 C C . VAL B 1 25 ? -2.136 7.906 11.599 1.00 24.92 25 VAL B C 1
ATOM 1746 O O . VAL B 1 25 ? -2.209 6.672 11.534 1.00 25.79 25 VAL B O 1
ATOM 1750 N N . VAL B 1 26 ? -2.945 8.629 12.367 1.00 24.22 26 VAL B N 1
ATOM 1751 C CA . VAL B 1 26 ? -3.917 7.967 13.222 1.00 24.21 26 VAL B CA 1
ATOM 1752 C C . VAL B 1 26 ? -4.946 7.250 12.369 1.00 24.08 26 VAL B C 1
ATOM 1753 O O . VAL B 1 26 ? -5.254 6.108 12.650 1.00 22.10 26 VAL B O 1
ATOM 1757 N N . ASP B 1 27 ? -5.441 7.903 11.315 1.00 24.49 27 ASP B N 1
ATOM 1758 C CA . ASP B 1 27 ? -6.352 7.255 10.367 1.00 27.07 27 ASP B CA 1
ATOM 1759 C C . ASP B 1 27 ? -5.771 5.973 9.749 1.00 26.87 27 ASP B C 1
ATOM 1760 O O . ASP B 1 27 ? -6.478 4.998 9.582 1.00 26.30 27 ASP B O 1
ATOM 1765 N N . TYR B 1 28 ? -4.499 5.985 9.391 1.00 27.03 28 TYR B N 1
ATOM 1766 C CA . TYR B 1 28 ? -3.869 4.781 8.854 1.00 27.75 28 TYR B CA 1
ATOM 1767 C C . TYR B 1 28 ? -3.867 3.635 9.860 1.00 25.02 28 TYR B C 1
ATOM 1768 O O . TYR B 1 28 ? -4.215 2.521 9.514 1.00 24.10 28 TYR B O 1
ATOM 1777 N N . ILE B 1 29 ? -3.451 3.917 11.091 1.00 24.30 29 ILE B N 1
ATOM 1778 C CA . ILE B 1 29 ? -3.494 2.936 12.175 1.00 24.44 29 ILE B CA 1
ATOM 1779 C C . ILE B 1 29 ? -4.933 2.409 12.373 1.00 25.20 29 ILE B C 1
ATOM 1780 O O . ILE B 1 29 ? -5.163 1.197 12.431 1.00 24.76 29 ILE B O 1
ATOM 1785 N N . LEU B 1 30 ? -5.903 3.309 12.417 1.00 24.07 30 LEU B N 1
ATOM 1786 C CA . LEU B 1 30 ? -7.270 2.887 12.580 1.00 26.31 30 LEU B CA 1
ATOM 1787 C C . LEU B 1 30 ? -7.706 1.986 11.423 1.00 27.88 30 LEU B C 1
ATOM 1788 O O . LEU B 1 30 ? -8.185 0.882 11.651 1.00 25.04 30 LEU B O 1
ATOM 1793 N N . GLU B 1 31 ? -7.519 2.448 10.197 1.00 28.69 31 GLU B N 1
ATOM 1794 C CA . GLU B 1 31 ? -7.982 1.712 9.037 1.00 32.84 31 GLU B CA 1
ATOM 1795 C C . GLU B 1 31 ? -7.367 0.307 8.945 1.00 34.38 31 GLU B C 1
ATOM 1796 O O . GLU B 1 31 ? -8.066 -0.659 8.625 1.00 31.84 31 GLU B O 1
ATOM 1800 N N . LYS B 1 32 ? -6.077 0.166 9.225 1.00 35.46 32 LYS B N 1
ATOM 1801 C CA . LYS B 1 32 ? -5.491 -1.155 9.057 1.00 38.32 32 LYS B CA 1
ATOM 1802 C C . LYS B 1 32 ? -5.845 -2.104 10.199 1.00 36.84 32 LYS B C 1
ATOM 1803 O O . LYS B 1 32 ? -5.638 -3.302 10.082 1.00 37.03 32 LYS B O 1
ATOM 1809 N N . ASN B 1 33 ? -6.414 -1.577 11.279 1.00 34.27 33 ASN B N 1
ATOM 1810 C CA . ASN B 1 33 ? -6.994 -2.417 12.324 1.00 33.38 33 ASN B CA 1
ATOM 1811 C C . ASN B 1 33 ? -8.535 -2.557 12.241 1.00 30.98 33 ASN B C 1
ATOM 1812 O O . ASN B 1 33 ? -9.145 -3.221 13.080 1.00 30.95 33 ASN B O 1
ATOM 1817 N N A ASN B 1 34 ? -9.136 -1.953 11.218 0.50 30.60 34 ASN B N 1
ATOM 1818 N N B ASN B 1 34 ? -9.124 -1.944 11.213 0.50 30.81 34 ASN B N 1
ATOM 1819 C CA A ASN B 1 34 ? -10.591 -1.897 11.059 0.50 30.31 34 ASN B CA 1
ATOM 1820 C CA B ASN B 1 34 ? -10.577 -1.832 11.049 0.50 30.63 34 ASN B CA 1
ATOM 1821 C C A ASN B 1 34 ? -11.323 -1.128 12.180 0.50 30.78 34 ASN B C 1
ATOM 1822 C C B ASN B 1 34 ? -11.285 -1.200 12.250 0.50 30.93 34 ASN B C 1
ATOM 1823 O O A ASN B 1 34 ? -12.522 -1.323 12.380 0.50 31.04 34 ASN B O 1
ATOM 1824 O O B ASN B 1 34 ? -12.399 -1.575 12.593 0.50 30.88 34 ASN B O 1
ATOM 1833 N N . PHE B 1 35 ? -10.611 -0.250 12.887 1.00 29.55 35 PHE B N 1
ATOM 1834 C CA . PHE B 1 35 ? -11.202 0.572 13.917 1.00 29.14 35 PHE B CA 1
ATOM 1835 C C . PHE B 1 35 ? -11.700 1.857 13.267 1.00 28.87 35 PHE B C 1
ATOM 1836 O O . PHE B 1 35 ? -11.377 2.152 12.128 1.00 28.81 35 PHE B O 1
ATOM 1844 N N . SER B 1 36 ? -12.444 2.642 14.028 1.00 28.27 36 SER B N 1
ATOM 1845 C CA . SER B 1 36 ? -12.855 3.962 13.587 1.00 30.07 36 SER B CA 1
ATOM 1846 C C . SER B 1 36 ? -13.059 4.847 14.800 1.00 29.41 36 SER B C 1
ATOM 1847 O O . SER B 1 36 ? -13.209 4.347 15.908 1.00 27.61 36 SER B O 1
ATOM 1850 N N . LEU B 1 37 ? -13.078 6.154 14.578 1.00 29.86 37 LEU B N 1
ATOM 1851 C CA . LEU B 1 37 ? -13.364 7.114 15.640 1.00 33.26 37 LEU B CA 1
ATOM 1852 C C . LEU B 1 37 ? -14.883 7.145 15.890 1.00 34.96 37 LEU B C 1
ATOM 1853 O O . LEU B 1 37 ? -15.622 7.904 15.284 1.00 36.97 37 LEU B O 1
ATOM 1858 N N . ASP B 1 38 ? -15.337 6.271 16.770 1.00 34.82 38 ASP B N 1
ATOM 1859 C CA . ASP B 1 38 ? -16.762 6.044 16.937 1.00 35.99 38 ASP B CA 1
ATOM 1860 C C . ASP B 1 38 ? -17.364 6.827 18.114 1.00 35.24 38 ASP B C 1
ATOM 1861 O O . ASP B 1 38 ? -18.546 6.755 18.368 1.00 37.31 38 ASP B O 1
ATOM 1866 N N . LYS B 1 39 ? -16.542 7.581 18.820 1.00 34.77 39 LYS B N 1
ATOM 1867 C CA . LYS B 1 39 ? -17.003 8.339 19.951 1.00 35.99 39 LYS B CA 1
ATOM 1868 C C . LYS B 1 39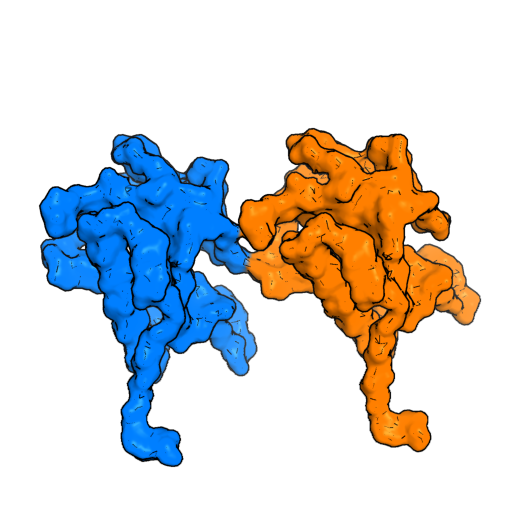 ? -16.579 9.780 19.843 1.00 34.47 39 LYS B C 1
ATOM 1869 O O . LYS B 1 39 ? -15.663 10.147 19.115 1.00 32.73 39 LYS B O 1
ATOM 1874 N N . GLN B 1 40 ? -17.275 10.598 20.599 1.00 35.96 40 GLN B N 1
ATOM 1875 C CA . GLN B 1 40 ? -17.060 12.016 20.575 1.00 37.51 40 GLN B CA 1
ATOM 1876 C C . GLN B 1 40 ? -17.428 12.583 21.927 1.00 34.53 40 GLN B C 1
ATOM 1877 O O . GLN B 1 40 ? -18.531 12.376 22.403 1.00 34.18 40 GLN B O 1
ATOM 1883 N N . LYS B 1 41 ? -16.493 13.307 22.526 1.00 33.51 41 LYS B N 1
ATOM 1884 C CA . LYS B 1 41 ? -16.705 13.967 23.802 1.00 32.20 41 LYS B CA 1
ATOM 1885 C C . LYS B 1 41 ? -15.663 15.080 23.942 1.00 32.94 41 LYS B C 1
ATOM 1886 O O . LYS B 1 41 ? -14.522 14.940 23.456 1.00 30.32 41 LYS B O 1
ATOM 1889 N N . PHE B 1 42 ? -16.082 16.190 24.566 1.00 30.92 42 PHE B N 1
ATOM 1890 C CA . PHE B 1 42 ? -15.226 17.351 24.860 1.00 30.14 42 PHE B CA 1
ATOM 1891 C C . PHE B 1 42 ? -14.559 17.926 23.627 1.00 31.48 42 PHE B C 1
ATOM 1892 O O . PHE B 1 42 ? -13.417 18.382 23.684 1.00 29.86 42 PHE B O 1
ATOM 1900 N N . LYS B 1 43 ? -15.292 17.884 22.513 1.00 32.69 43 LYS B N 1
ATOM 1901 C CA . LYS B 1 43 ? -14.868 18.413 21.233 1.00 33.16 43 LYS B CA 1
ATOM 1902 C C . LYS B 1 43 ? -13.680 17.615 20.639 1.00 32.48 43 LYS B C 1
ATOM 1903 O O . LYS B 1 43 ? -12.893 18.138 19.830 1.00 33.12 43 LYS B O 1
ATOM 1908 N N . GLY B 1 44 ? -13.586 16.343 21.017 1.00 29.72 44 GLY B N 1
ATOM 1909 C CA . GLY B 1 44 ? -12.625 15.424 20.419 1.00 28.85 44 GLY B CA 1
ATOM 1910 C C . GLY B 1 44 ? -13.254 14.125 19.921 1.00 27.56 44 GLY B C 1
ATOM 1911 O O . GLY B 1 44 ? -14.058 13.503 20.613 1.00 29.37 44 GLY B O 1
ATOM 1912 N N . ALA B 1 45 ? -12.869 13.708 18.721 1.00 26.28 45 ALA B N 1
ATOM 1913 C CA . ALA B 1 45 ? -13.239 12.406 18.189 1.00 25.97 45 ALA B CA 1
ATOM 1914 C C . ALA B 1 45 ? -12.259 11.372 18.740 1.00 26.64 45 ALA B C 1
ATOM 1915 O O . ALA B 1 45 ? -11.041 11.620 18.798 1.00 27.69 45 ALA B O 1
ATOM 1917 N N . TYR B 1 46 ? -12.784 10.229 19.159 1.00 24.97 46 TYR B N 1
ATOM 1918 C CA . TYR B 1 46 ? -11.952 9.209 19.760 1.00 25.01 46 TYR B CA 1
ATOM 1919 C C . TYR B 1 46 ? -12.526 7.831 19.661 1.00 22.59 46 TYR B C 1
ATOM 1920 O O . TYR B 1 46 ? -13.663 7.648 19.218 1.00 22.29 46 TYR B O 1
ATOM 1929 N N . THR B 1 47 ? -11.688 6.863 20.015 1.00 22.25 47 THR B N 1
ATOM 1930 C CA . THR B 1 47 ? -12.071 5.456 20.131 1.00 22.00 47 THR B CA 1
ATOM 1931 C C . THR B 1 47 ? -11.160 4.758 21.120 1.00 23.69 47 THR B C 1
ATOM 1932 O O . THR B 1 47 ? -10.007 5.193 21.347 1.00 24.99 47 THR B O 1
ATOM 1936 N N . ILE B 1 48 ? -11.679 3.702 21.747 1.00 24.81 48 ILE B N 1
ATOM 1937 C CA . ILE B 1 48 ? -10.905 2.885 22.688 1.00 24.05 48 ILE B CA 1
ATOM 1938 C C . ILE B 1 48 ? -10.938 1.438 22.237 1.00 25.89 48 ILE B C 1
ATOM 1939 O O . ILE B 1 48 ? -11.991 0.855 22.050 1.00 25.78 48 ILE B O 1
ATOM 1944 N N . GLU B 1 49 ? -9.764 0.862 22.041 1.00 28.00 49 GLU B N 1
ATOM 1945 C CA . GLU B 1 49 ? -9.674 -0.500 21.566 1.00 30.12 49 GLU B CA 1
ATOM 1946 C C . GLU B 1 49 ? -8.572 -1.228 22.295 1.00 29.73 49 GLU B C 1
ATOM 1947 O O . GLU B 1 49 ? -7.516 -0.677 22.529 1.00 31.22 49 GLU B O 1
ATOM 1953 N N . ARG B 1 50 ? -8.839 -2.470 22.653 1.00 29.94 50 ARG B N 1
ATOM 1954 C CA . ARG B 1 50 ? -7.837 -3.337 23.223 1.00 30.85 50 ARG B CA 1
ATOM 1955 C C . ARG B 1 50 ? -6.890 -3.798 22.129 1.00 30.60 50 ARG B C 1
ATOM 1956 O O . ARG B 1 50 ? -7.336 -4.364 21.147 1.00 31.43 50 ARG B O 1
ATOM 1964 N N . MET B 1 51 ? -5.599 -3.552 22.324 1.00 31.67 51 MET B N 1
ATOM 1965 C CA . MET B 1 51 ? -4.524 -4.072 21.459 1.00 35.91 51 MET B CA 1
ATOM 1966 C C . MET B 1 51 ? -3.447 -4.663 22.356 1.00 35.28 51 MET B C 1
ATOM 1967 O O . MET B 1 51 ? -3.105 -4.063 23.381 1.00 31.66 51 MET B O 1
ATOM 1972 N N . ASN B 1 52 ? -2.920 -5.818 21.955 1.00 36.79 52 ASN B N 1
ATOM 1973 C CA . ASN B 1 52 ? -1.968 -6.592 22.763 1.00 41.86 52 ASN B CA 1
ATOM 1974 C C . ASN B 1 52 ? -2.404 -6.722 24.248 1.00 41.29 52 ASN B C 1
ATOM 1975 O O . ASN B 1 52 ? -1.599 -6.547 25.165 1.00 44.26 52 ASN B O 1
ATOM 1980 N N . GLY B 1 53 ? -3.684 -6.996 24.476 1.00 38.16 53 GLY B N 1
ATOM 1981 C CA . GLY B 1 53 ? -4.212 -7.141 25.841 1.00 39.68 53 GLY B CA 1
ATOM 1982 C C . GLY B 1 53 ? -4.560 -5.871 26.607 1.00 40.05 53 GLY B C 1
ATOM 1983 O O . GLY B 1 53 ? -5.196 -5.929 27.650 1.00 41.53 53 GLY B O 1
ATOM 1984 N N . ASP B 1 54 ? -4.154 -4.713 26.101 1.00 40.77 54 ASP B N 1
ATOM 1985 C CA . ASP B 1 54 ? -4.347 -3.448 26.817 1.00 39.22 54 ASP B CA 1
ATOM 1986 C C . ASP B 1 54 ? -5.139 -2.444 25.987 1.00 35.93 54 ASP B C 1
ATOM 1987 O O . ASP B 1 54 ? -4.994 -2.363 24.758 1.00 31.94 54 ASP B O 1
ATOM 1992 N N . LYS B 1 55 ? -5.968 -1.675 26.678 1.00 32.87 55 LYS B N 1
ATOM 1993 C CA . LYS B 1 55 ? -6.825 -0.716 26.031 1.00 32.47 55 LYS B CA 1
ATOM 1994 C C . LYS B 1 55 ? -5.973 0.421 25.548 1.00 30.25 55 LYS B C 1
ATOM 1995 O O . LYS B 1 55 ? -5.050 0.800 26.228 1.00 27.91 55 LYS B O 1
ATOM 2001 N N . VAL B 1 56 ? -6.286 0.931 24.355 1.00 29.42 56 VAL B N 1
ATOM 2002 C CA . VAL B 1 56 ? -5.573 2.064 23.755 1.00 28.57 56 VAL B CA 1
ATOM 2003 C C . VAL B 1 56 ? -6.599 3.079 23.317 1.00 26.30 56 VAL B C 1
ATOM 2004 O O . VAL B 1 56 ? -7.554 2.719 22.640 1.00 27.27 56 VAL B O 1
ATOM 2008 N N . LEU B 1 57 ? -6.377 4.325 23.717 1.00 24.23 57 LEU B N 1
ATOM 2009 C CA . LEU B 1 57 ? -7.214 5.447 23.370 1.00 25.49 57 LEU B CA 1
ATOM 2010 C C . LEU B 1 57 ? -6.565 6.244 22.252 1.00 25.85 57 LEU B C 1
ATOM 2011 O O . LEU B 1 57 ? -5.394 6.616 22.365 1.00 28.62 57 LEU B O 1
ATOM 2016 N N . PHE B 1 58 ? -7.347 6.492 21.194 1.00 25.03 58 PHE B N 1
ATOM 2017 C CA . PHE B 1 58 ? -6.970 7.305 20.031 1.00 26.63 58 PHE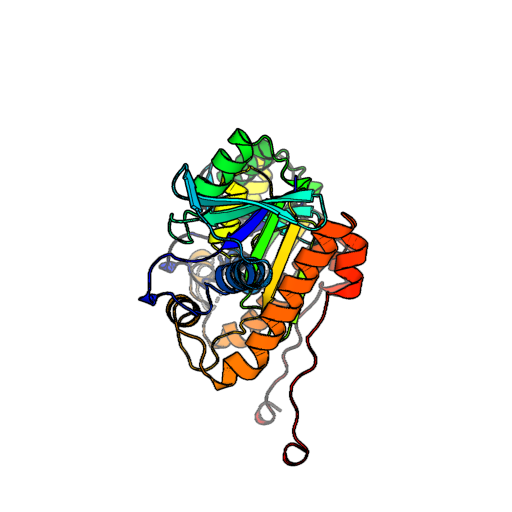 B CA 1
ATOM 2018 C C . PHE B 1 58 ? -7.795 8.563 19.976 1.00 24.92 58 PHE B C 1
ATOM 2019 O O . PHE B 1 58 ? -9.002 8.484 20.115 1.00 25.63 58 PHE B O 1
ATOM 2027 N N . ILE B 1 59 ? -7.159 9.706 19.731 1.00 23.28 59 ILE B N 1
ATOM 2028 C CA . ILE B 1 59 ? -7.850 10.982 19.694 1.00 23.26 59 ILE B CA 1
ATOM 2029 C C . ILE B 1 59 ? -7.461 11.850 18.513 1.00 23.63 59 ILE B C 1
ATOM 2030 O O . ILE B 1 59 ? -6.273 12.073 18.250 1.00 26.20 59 ILE B O 1
ATOM 2035 N N . GLU B 1 60 ? -8.473 12.368 17.822 1.00 23.65 60 GLU B N 1
ATOM 2036 C CA . GLU B 1 60 ? -8.320 13.471 16.892 1.00 23.47 60 GLU B CA 1
ATOM 2037 C C . GLU B 1 60 ? -9.215 14.628 17.372 1.00 23.12 60 GLU B C 1
ATOM 2038 O O . GLU B 1 60 ? -10.420 14.511 17.312 1.00 22.49 60 GLU B O 1
ATOM 2044 N N . PRO B 1 61 ? -8.632 15.732 17.872 1.00 24.16 61 PRO B N 1
ATOM 2045 C CA . PRO B 1 61 ? -9.476 16.852 18.343 1.00 25.27 61 PRO B CA 1
ATOM 2046 C C . PRO B 1 61 ? -10.308 17.480 17.243 1.00 26.49 61 PRO B C 1
ATOM 2047 O O . PRO B 1 61 ? -9.859 17.544 16.092 1.00 25.43 61 PRO B O 1
ATOM 2051 N N . MET B 1 62 ? -11.504 17.935 17.610 1.00 28.86 62 MET B N 1
ATOM 2052 C CA . MET B 1 62 ? -12.426 18.600 16.673 1.00 32.49 62 MET B CA 1
ATOM 2053 C C . MET B 1 62 ? -12.479 20.108 16.947 1.00 31.23 62 MET B C 1
ATOM 2054 O O . MET B 1 62 ? -13.231 20.864 16.327 1.00 31.63 62 MET B O 1
ATOM 2059 N N . THR B 1 63 ? -11.680 20.521 17.912 1.00 33.13 63 THR B N 1
ATOM 2060 C CA . THR B 1 63 ? -11.351 21.916 18.131 1.00 34.18 63 THR B CA 1
ATOM 2061 C C . THR B 1 63 ? -10.585 22.140 16.883 1.00 39.34 63 THR B C 1
ATOM 2062 O O . THR B 1 63 ? -10.303 21.179 16.177 1.00 54.05 63 THR B O 1
ATOM 2066 N N . MET B 1 64 ? -10.176 23.345 16.582 1.00 38.69 64 MET B N 1
ATOM 2067 C CA . MET B 1 64 ? -9.189 23.466 15.502 1.00 33.70 64 MET B CA 1
ATOM 2068 C C . MET B 1 64 ? -7.766 23.308 16.077 1.00 31.01 64 MET B C 1
ATOM 2069 O O . MET B 1 64 ? -7.585 23.140 17.292 1.00 29.13 64 MET B O 1
ATOM 2074 N N . MET B 1 65 ? -6.758 23.339 15.221 1.00 28.05 65 MET B N 1
ATOM 2075 C CA . MET B 1 65 ? -5.376 23.087 15.662 1.00 27.54 65 MET B CA 1
ATOM 2076 C C . MET B 1 65 ? -4.953 23.876 16.913 1.00 29.17 65 MET B C 1
ATOM 2077 O O . MET B 1 65 ? -4.437 23.309 17.883 1.00 29.41 65 MET B O 1
ATOM 2082 N N . ASN B 1 66 ? -5.150 25.184 16.868 1.00 29.30 66 ASN B N 1
ATOM 2083 C CA . ASN B 1 66 ? -4.715 26.095 17.939 1.00 29.03 66 ASN B CA 1
ATOM 2084 C C . ASN B 1 66 ? -5.367 25.804 19.296 1.00 28.18 66 ASN B C 1
ATOM 2085 O O . ASN B 1 66 ? -4.858 26.237 20.326 1.00 25.97 66 ASN B O 1
ATOM 2090 N N . LEU B 1 67 ? -6.475 25.060 19.295 1.00 25.70 67 LEU B N 1
ATOM 2091 C CA . LEU B 1 67 ? -7.186 24.691 20.518 1.00 24.27 67 LEU B CA 1
ATOM 2092 C C . LEU B 1 67 ? -7.147 23.201 20.900 1.00 24.53 67 LEU B C 1
ATOM 2093 O O . LEU B 1 67 ? -7.948 22.748 21.719 1.00 24.98 67 LEU B O 1
ATOM 2095 N N . SER B 1 68 ? -6.225 22.430 20.315 1.00 24.34 68 SER B N 1
ATOM 2096 C CA . SER B 1 68 ? -6.227 20.966 20.465 1.00 24.04 68 SER B CA 1
ATOM 2097 C C . SER B 1 68 ? -6.233 20.489 21.908 1.00 24.55 68 SER B C 1
ATOM 2098 O O . SER B 1 68 ? -6.860 19.466 22.237 1.00 22.75 68 SER B O 1
ATOM 2101 N N . GLY B 1 69 ? -5.533 21.225 22.772 1.00 26.23 69 GLY B N 1
ATOM 2102 C CA . GLY B 1 69 ? -5.478 20.898 24.198 1.00 25.51 69 GLY B CA 1
ATOM 2103 C C . GLY B 1 69 ? -6.837 20.903 24.876 1.00 26.72 69 GLY B C 1
ATOM 2104 O O . GLY B 1 69 ? -7.049 20.188 25.875 1.00 25.60 69 GLY B O 1
ATOM 2105 N N . GLU B 1 70 ? -7.761 21.711 24.353 1.00 28.68 70 GLU B N 1
ATOM 2106 C CA . GLU B 1 70 ? -9.093 21.854 24.965 1.00 29.75 70 GLU B CA 1
ATOM 2107 C C . GLU B 1 70 ? -9.942 20.588 24.826 1.00 30.01 70 GLU B C 1
ATOM 2108 O O . GLU B 1 70 ? -10.892 20.398 25.580 1.00 28.54 70 GLU B O 1
ATOM 2114 N N . ALA B 1 71 ? -9.600 19.721 23.864 1.00 27.70 71 ALA B N 1
ATOM 2115 C CA . ALA B 1 71 ? -10.187 18.388 23.782 1.00 27.35 71 ALA B CA 1
ATOM 2116 C C . ALA B 1 71 ? -9.339 17.317 24.502 1.00 27.24 71 ALA B C 1
ATOM 2117 O O . ALA B 1 71 ? -9.869 16.434 25.168 1.00 28.33 71 ALA B O 1
ATOM 2119 N N . VAL B 1 72 ? -8.017 17.392 24.365 1.00 27.07 72 VAL B N 1
ATOM 2120 C CA . VAL B 1 72 ? -7.136 16.338 24.864 1.00 25.06 72 VAL B CA 1
ATOM 2121 C C . VAL B 1 72 ? -7.120 16.230 26.392 1.00 24.73 72 VAL B C 1
ATOM 2122 O O . VAL B 1 72 ? -7.243 15.139 26.929 1.00 24.68 72 VAL B O 1
ATOM 2126 N N . ALA B 1 73 ? -6.951 17.353 27.084 1.00 25.11 73 ALA B N 1
ATOM 2127 C CA . ALA B 1 73 ? -6.878 17.363 28.562 1.00 24.92 73 ALA B CA 1
ATOM 2128 C C . ALA B 1 73 ? -8.165 16.852 29.208 1.00 24.79 73 ALA B C 1
ATOM 2129 O O . ALA B 1 73 ? -8.083 15.964 30.053 1.00 25.50 73 ALA B O 1
ATOM 2131 N N . PRO B 1 74 ? -9.353 17.355 28.777 1.00 24.95 74 PRO B N 1
ATOM 2132 C CA . PRO B 1 74 ? -10.565 16.775 29.364 1.00 26.62 74 PRO B CA 1
ATOM 2133 C C . PRO B 1 74 ? -10.751 15.282 29.086 1.00 27.19 74 PRO B C 1
ATOM 2134 O O . PRO B 1 74 ? -11.192 14.547 29.971 1.00 26.39 74 PRO B O 1
ATOM 2138 N N . ILE B 1 75 ? -10.432 14.832 27.873 1.00 29.39 75 ILE B N 1
ATOM 2139 C CA . ILE B 1 75 ? -10.574 13.400 27.541 1.00 27.97 75 ILE B CA 1
ATOM 2140 C C . ILE B 1 75 ? -9.606 12.568 28.404 1.00 27.54 75 ILE B C 1
ATOM 2141 O O . ILE B 1 75 ? -9.995 11.559 28.969 1.00 27.44 75 ILE B O 1
ATOM 2146 N N . MET B 1 76 ? -8.364 13.019 28.535 1.00 29.03 76 MET B N 1
ATOM 2147 C CA . MET B 1 76 ? -7.376 12.343 29.386 1.00 31.15 76 MET B CA 1
ATOM 2148 C C . MET B 1 76 ? -7.803 12.292 30.865 1.00 30.27 76 MET B C 1
ATOM 2149 O O . MET B 1 76 ? -7.596 11.294 31.542 1.00 27.73 76 MET B O 1
ATOM 2154 N N . ASP B 1 77 ? -8.374 13.383 31.350 1.00 31.82 77 ASP B N 1
ATOM 2155 C CA . ASP B 1 77 ? -8.860 13.462 32.728 1.00 33.70 77 ASP B CA 1
ATOM 2156 C C . ASP B 1 77 ? -9.991 12.486 32.923 1.00 31.82 77 ASP B C 1
ATOM 2157 O O . ASP B 1 77 ? -9.973 11.678 33.842 1.00 30.50 77 ASP B O 1
ATOM 2162 N N . TYR B 1 78 ? -10.950 12.543 32.015 1.00 32.48 78 TYR B N 1
ATOM 2163 C CA . TYR B 1 78 ? -12.103 11.649 32.024 1.00 34.52 78 TYR B CA 1
ATOM 2164 C C . TYR B 1 78 ? -11.724 10.171 32.051 1.00 35.60 78 TYR B C 1
ATOM 2165 O O . TYR B 1 78 ? -12.406 9.371 32.714 1.00 36.47 78 TYR B O 1
ATOM 2174 N N . TYR B 1 79 ? -10.651 9.797 31.347 1.00 34.70 79 TYR B N 1
ATOM 2175 C CA . TYR B 1 79 ? -10.193 8.377 31.324 1.00 31.36 79 TYR B CA 1
ATOM 2176 C C . TYR B 1 79 ? -8.991 8.100 32.247 1.00 31.13 79 TYR B C 1
ATOM 2177 O O . TYR B 1 79 ? -8.394 7.020 32.196 1.00 29.49 79 TYR B O 1
ATOM 2186 N N . ASN B 1 80 ? -8.668 9.052 33.118 1.00 32.95 80 ASN B N 1
ATOM 2187 C CA . ASN B 1 80 ? -7.520 8.937 34.024 1.00 36.45 80 ASN B CA 1
ATOM 2188 C C . ASN B 1 80 ? -6.207 8.607 33.316 1.00 34.38 80 ASN B C 1
ATOM 2189 O O . ASN B 1 80 ? -5.458 7.767 33.776 1.00 35.17 80 ASN B O 1
ATOM 2194 N N . VAL B 1 81 ? -5.929 9.274 32.201 1.00 36.52 81 VAL B N 1
ATOM 2195 C CA . VAL B 1 81 ? -4.697 9.033 31.450 1.00 34.52 81 VAL B CA 1
ATOM 21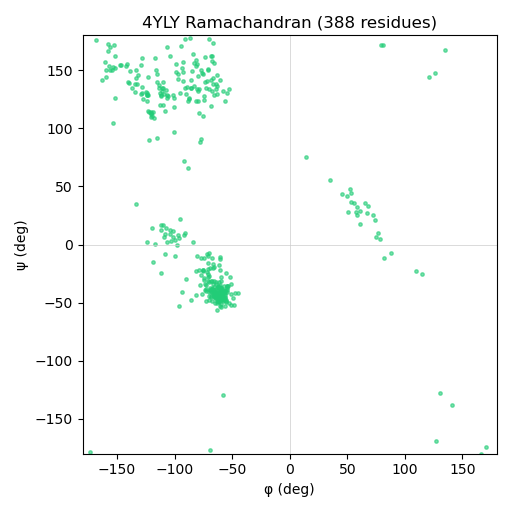96 C C . VAL B 1 81 ? -3.553 9.914 31.946 1.00 33.35 81 VAL B C 1
ATOM 2197 O O . VAL B 1 81 ? -3.634 11.123 31.985 1.00 33.65 81 VAL B O 1
ATOM 2201 N N . ASN B 1 82 ? -2.485 9.243 32.330 1.00 36.43 82 ASN B N 1
ATOM 2202 C CA . ASN B 1 82 ? -1.229 9.828 32.754 1.00 39.52 82 ASN B CA 1
ATOM 2203 C C . ASN B 1 82 ? -0.483 10.407 31.541 1.00 38.86 82 ASN B C 1
ATOM 2204 O O . ASN B 1 82 ? -0.378 9.744 30.519 1.00 38.16 82 ASN B O 1
ATOM 2209 N N . PRO B 1 83 ? 0.065 11.626 31.647 1.00 41.16 83 PRO B N 1
ATOM 2210 C CA . PRO B 1 83 ? 0.811 12.135 30.490 1.00 40.25 83 PRO B CA 1
ATOM 2211 C C . PRO B 1 83 ? 1.947 11.241 29.987 1.00 38.82 83 PRO B C 1
ATOM 2212 O O . PRO B 1 83 ? 2.289 11.329 28.812 1.00 35.63 83 PRO B O 1
ATOM 2216 N N . GLU B 1 84 ? 2.507 10.386 30.844 1.00 38.34 84 GLU B N 1
ATOM 2217 C CA . GLU B 1 84 ? 3.567 9.463 30.434 1.00 40.87 84 GLU B CA 1
ATOM 2218 C C . GLU B 1 84 ? 3.096 8.401 29.440 1.00 41.04 84 GLU B C 1
ATOM 2219 O O . GLU B 1 84 ? 3.920 7.748 28.791 1.00 43.32 84 GLU B O 1
ATOM 2225 N N . ASP B 1 85 ? 1.781 8.213 29.340 1.00 40.16 85 ASP B N 1
ATOM 2226 C CA . ASP B 1 85 ? 1.178 7.271 28.397 1.00 39.22 85 ASP B CA 1
ATOM 2227 C C . ASP B 1 85 ? 0.714 7.947 27.092 1.00 34.95 85 ASP B C 1
ATOM 2228 O O . ASP B 1 85 ? 0.109 7.326 26.236 1.00 32.57 85 ASP B O 1
ATOM 2233 N N . LEU B 1 86 ? 1.022 9.224 26.962 1.00 31.75 86 LEU B N 1
ATOM 2234 C CA . LEU B 1 86 ? 0.620 10.020 25.823 1.00 30.98 86 LEU B CA 1
ATOM 2235 C C . LEU B 1 86 ? 1.710 10.083 24.743 1.00 29.21 86 LEU B C 1
ATOM 2236 O O . LEU B 1 86 ? 2.866 10.369 25.049 1.00 27.79 86 LEU B O 1
ATOM 2241 N N . ILE B 1 87 ? 1.336 9.823 23.490 1.00 27.00 87 ILE B N 1
ATOM 2242 C CA . ILE B 1 87 ? 2.165 10.213 22.328 1.00 26.73 87 ILE B CA 1
ATOM 2243 C C . ILE B 1 87 ? 1.374 11.085 21.373 1.00 24.30 87 ILE B C 1
ATOM 2244 O O . ILE B 1 87 ? 0.260 10.717 20.969 1.00 23.83 87 ILE B O 1
ATOM 2249 N N . VAL B 1 88 ? 1.962 12.212 20.993 1.00 22.15 88 VAL B N 1
ATOM 2250 C CA . VAL B 1 88 ? 1.335 13.139 20.062 1.00 22.20 88 VAL B CA 1
ATOM 2251 C C . VAL B 1 88 ? 2.079 13.111 18.726 1.00 22.20 88 VAL B C 1
ATOM 2252 O O . VAL B 1 88 ? 3.317 13.094 18.697 1.00 22.29 88 VAL B O 1
ATOM 2256 N N . LEU B 1 89 ? 1.315 13.061 17.639 1.00 22.13 89 LEU B N 1
ATOM 2257 C CA . LEU B 1 89 ? 1.844 13.038 16.292 1.00 23.37 89 LEU B CA 1
ATOM 2258 C C . LEU B 1 89 ? 1.507 14.335 15.601 1.00 22.82 89 LEU B C 1
ATOM 2259 O O . LEU B 1 89 ? 0.354 14.747 15.580 1.00 23.79 89 LEU B O 1
ATOM 2264 N N . TYR B 1 90 ? 2.502 14.989 15.030 1.00 23.01 90 TYR B N 1
ATOM 2265 C CA . TYR B 1 90 ? 2.253 16.250 14.347 1.00 24.08 90 TYR B CA 1
ATOM 2266 C C . TYR B 1 90 ? 3.324 16.615 13.318 1.00 24.47 90 TYR B C 1
ATOM 2267 O O . TYR B 1 90 ? 4.359 15.942 13.189 1.00 23.07 90 TYR B O 1
ATOM 2276 N N . ASP B 1 91 ? 3.033 17.676 12.576 1.00 24.66 91 ASP B N 1
ATOM 2277 C CA . ASP B 1 91 ? 3.890 18.165 11.497 1.00 26.70 91 ASP B CA 1
ATOM 2278 C C . ASP B 1 91 ? 5.010 19.121 11.968 1.00 26.37 91 ASP B C 1
ATOM 2279 O O . ASP B 1 91 ? 4.754 20.054 12.713 1.00 23.53 91 ASP B O 1
ATOM 2284 N N . ASP B 1 92 ? 6.226 18.902 11.464 1.00 28.02 92 ASP B N 1
ATOM 2285 C CA . ASP B 1 92 ? 7.367 19.799 11.728 1.00 31.45 92 ASP B CA 1
ATOM 2286 C C . ASP B 1 92 ? 7.957 20.426 10.439 1.00 30.94 92 ASP B C 1
ATOM 2287 O O . ASP B 1 92 ? 8.578 19.739 9.623 1.00 27.84 92 ASP B O 1
ATOM 2292 N N . LEU B 1 93 ? 7.755 21.732 10.290 1.00 32.47 93 LEU B N 1
ATOM 2293 C CA . LEU B 1 93 ? 8.373 22.535 9.209 1.00 37.35 93 LEU B CA 1
ATOM 2294 C C . LEU B 1 93 ? 9.890 22.422 9.112 1.00 39.47 93 LEU B C 1
ATOM 2295 O O . LEU B 1 93 ? 10.462 22.461 8.010 1.00 38.90 93 LEU B O 1
ATOM 2300 N N . ASP B 1 94 ? 10.532 22.305 10.274 1.00 39.74 94 ASP B N 1
ATOM 2301 C CA . ASP B 1 94 ? 12.002 22.349 10.370 1.00 41.74 94 ASP B CA 1
ATOM 2302 C C . ASP B 1 94 ? 12.659 21.008 10.095 1.00 38.99 94 ASP B C 1
ATOM 2303 O O . ASP B 1 94 ? 13.874 20.872 10.189 1.00 42.16 94 ASP B O 1
ATOM 2308 N N . LEU B 1 95 ? 11.855 20.010 9.763 1.00 37.76 95 LEU B N 1
ATOM 2309 C CA . LEU B 1 95 ? 12.370 18.750 9.266 1.00 36.57 95 LEU B CA 1
ATOM 2310 C C . LEU B 1 95 ? 11.897 18.569 7.847 1.00 36.43 95 LEU B C 1
ATOM 2311 O O . LEU B 1 95 ? 10.806 19.023 7.482 1.00 34.43 95 LEU B O 1
ATOM 2316 N N . GLU B 1 96 ? 12.708 17.867 7.067 1.00 34.78 96 GLU B N 1
ATOM 2317 C CA . GLU B 1 96 ? 12.393 17.617 5.678 1.00 37.77 96 GLU B CA 1
ATOM 2318 C C . GLU B 1 96 ? 11.492 16.404 5.550 1.00 36.85 96 GLU B C 1
ATOM 2319 O O . GLU B 1 96 ? 11.551 15.461 6.356 1.00 35.90 96 GLU B O 1
ATOM 2322 N N . GLN B 1 97 ? 10.653 16.429 4.523 1.00 33.23 97 GLN B N 1
ATOM 2323 C CA . GLN B 1 97 ? 9.827 15.272 4.207 1.00 30.68 97 GLN B CA 1
ATOM 2324 C C . GLN B 1 97 ? 10.728 14.079 4.051 1.00 29.53 97 GLN B C 1
ATOM 2325 O O . GLN B 1 97 ? 11.721 14.146 3.334 1.00 30.80 97 GLN B O 1
ATOM 2331 N N . GLY B 1 98 ? 10.368 12.995 4.727 1.00 27.63 98 GLY B N 1
ATOM 2332 C CA . GLY B 1 98 ? 11.184 11.801 4.788 1.00 27.17 98 GLY B CA 1
ATOM 2333 C C . GLY B 1 98 ? 11.767 11.631 6.173 1.00 27.84 98 GLY B C 1
ATOM 2334 O O . GLY B 1 98 ? 12.122 10.523 6.550 1.00 31.88 98 GLY B O 1
ATOM 2335 N N . GLN B 1 99 ? 11.866 12.718 6.935 1.00 28.02 99 GLN B N 1
ATOM 2336 C CA . GLN B 1 99 ? 12.437 12.655 8.298 1.00 30.71 99 GLN B CA 1
ATOM 2337 C C . GLN B 1 99 ? 11.352 12.552 9.384 1.00 29.17 99 GLN B C 1
ATOM 2338 O O . GLN B 1 99 ? 10.301 13.196 9.304 1.00 28.38 99 GLN B O 1
ATOM 2344 N N . VAL B 1 100 ? 11.647 11.766 10.416 1.00 29.40 100 VAL B N 1
ATOM 2345 C CA . VAL B 1 100 ? 10.882 11.767 11.651 1.00 28.75 100 VAL B CA 1
ATOM 2346 C C . VAL B 1 100 ? 11.818 11.858 12.841 1.00 31.25 100 VAL B C 1
ATOM 2347 O O . VAL B 1 100 ? 12.947 11.314 12.807 1.00 30.84 100 VAL B O 1
ATOM 2351 N N . ARG B 1 101 ? 11.352 12.544 13.891 1.00 29.94 101 ARG B N 1
ATOM 2352 C CA . ARG B 1 101 ? 12.078 12.627 15.155 1.00 32.04 101 ARG B CA 1
ATOM 2353 C C . ARG B 1 101 ? 11.144 12.226 16.297 1.00 31.64 101 ARG B C 1
ATOM 2354 O O . ARG B 1 101 ? 10.062 12.794 16.459 1.00 34.46 101 ARG B O 1
ATOM 2362 N N . LEU B 1 102 ? 11.572 11.249 17.083 1.00 31.23 102 LEU B N 1
ATOM 2363 C CA . LEU B 1 102 ? 10.849 10.815 18.262 1.00 29.94 102 LEU B CA 1
ATOM 2364 C C . LEU B 1 102 ? 11.581 11.283 19.516 1.00 29.50 102 LEU B C 1
ATOM 2365 O O . LEU B 1 102 ? 12.777 11.157 19.603 1.00 31.26 102 LEU B O 1
ATOM 2370 N N . ARG B 1 103 ? 10.847 11.857 20.459 1.00 30.03 103 ARG B N 1
ATOM 2371 C CA . ARG B 1 103 ? 11.403 12.369 21.695 1.00 30.91 103 ARG B CA 1
ATOM 2372 C C . ARG B 1 103 ? 10.461 12.107 22.867 1.00 31.03 103 ARG B C 1
ATOM 2373 O O . ARG B 1 103 ? 9.236 12.004 22.716 1.00 27.77 103 ARG B O 1
ATOM 2381 N N . GLN B 1 104 ? 11.073 12.025 24.039 1.00 31.89 104 GLN B N 1
ATOM 2382 C CA . GLN B 1 104 ? 10.404 11.723 25.291 1.00 33.08 104 GLN B CA 1
ATOM 2383 C C . GLN B 1 104 ? 9.681 12.948 25.859 1.00 30.00 104 GLN B C 1
ATOM 2384 O O . GLN B 1 104 ? 8.777 12.817 26.653 1.00 28.18 104 GLN B O 1
ATOM 2390 N N . LYS B 1 105 ? 10.099 14.135 25.455 1.00 29.15 105 LYS B N 1
ATOM 2391 C CA . LYS B 1 105 ? 9.636 15.351 26.083 1.00 32.30 105 LYS B CA 1
ATOM 2392 C C . LYS B 1 105 ? 10.185 16.488 25.267 1.00 30.91 105 LYS B C 1
ATOM 2393 O O . LYS B 1 105 ? 10.858 16.239 24.285 1.00 32.03 105 LYS B O 1
ATOM 2399 N N . GLY B 1 106 ? 9.914 17.725 25.676 1.00 32.16 106 GLY B N 1
ATOM 2400 C CA . GLY B 1 106 ? 10.376 18.921 24.938 1.00 33.08 106 GLY B CA 1
ATOM 2401 C C . GLY B 1 106 ? 9.326 20.013 24.756 1.00 33.37 106 GLY B C 1
ATOM 2402 O O . GLY B 1 106 ? 8.125 19.793 24.972 1.00 32.38 106 GLY B O 1
ATOM 2403 N N . SER B 1 107 ? 9.787 21.188 24.339 1.00 34.49 107 SER B N 1
ATOM 2404 C CA . SER B 1 107 ? 8.916 22.334 24.044 1.00 34.40 107 SER B CA 1
ATOM 2405 C C . SER B 1 107 ? 8.067 22.117 22.779 1.00 33.27 107 SER B C 1
ATOM 2406 O O . SER B 1 107 ? 8.210 21.120 22.093 1.00 30.39 107 SER B O 1
ATOM 2409 N N . ALA B 1 108 ? 7.208 23.088 22.475 1.00 34.84 108 ALA B N 1
ATOM 2410 C CA . ALA B 1 108 ? 6.336 23.040 21.302 1.00 34.64 108 ALA B CA 1
ATOM 2411 C C . ALA B 1 108 ? 7.073 23.220 19.975 1.00 36.04 108 ALA B C 1
ATOM 2412 O O . ALA B 1 108 ? 6.548 22.841 18.917 1.00 32.24 108 ALA B O 1
ATOM 2414 N N . GLY B 1 109 ? 8.272 23.810 20.034 1.00 36.12 109 GLY B N 1
ATOM 2415 C CA . GLY B 1 109 ? 9.087 24.070 18.849 1.00 33.41 109 GLY B CA 1
ATOM 2416 C C . GLY B 1 109 ? 8.378 25.001 17.883 1.00 34.16 109 GLY B C 1
ATOM 2417 O O . GLY B 1 109 ? 8.589 24.918 16.674 1.00 37.74 109 GLY B O 1
ATOM 2418 N N . GLY B 1 110 ? 7.519 25.863 18.419 1.00 33.45 110 GLY B N 1
ATOM 2419 C CA . GLY B 1 110 ? 6.695 26.802 17.617 1.00 34.78 110 GLY B CA 1
ATOM 2420 C C . GLY B 1 110 ? 5.346 26.308 17.104 1.00 34.83 110 GLY B C 1
ATOM 2421 O O . GLY B 1 110 ? 4.574 27.073 16.547 1.00 36.09 110 GLY B O 1
ATOM 2422 N N . HIS B 1 111 ? 5.055 25.024 17.282 1.00 35.21 111 HIS B N 1
ATOM 2423 C CA . HIS B 1 111 ? 3.836 24.432 16.759 1.00 32.06 111 HIS B CA 1
ATOM 2424 C C . HIS B 1 111 ? 2.645 24.701 17.676 1.00 31.52 111 HIS B C 1
ATOM 2425 O O . HIS B 1 111 ? 2.641 24.329 18.850 1.00 29.36 111 HIS B O 1
ATOM 2432 N N . ASN B 1 112 ? 1.602 25.313 17.127 1.00 31.80 112 ASN B N 1
ATOM 2433 C CA . ASN B 1 112 ? 0.479 25.812 17.953 1.00 31.15 112 ASN B CA 1
ATOM 2434 C C . ASN B 1 112 ? -0.375 24.738 18.623 1.00 29.49 112 ASN B C 1
ATOM 2435 O O . ASN B 1 112 ? -0.933 24.952 19.682 1.00 27.75 112 ASN B O 1
ATOM 2440 N N . GLY B 1 113 ? -0.491 23.590 17.972 1.00 29.28 113 GLY B N 1
ATOM 2441 C CA . GLY B 1 113 ? -1.210 22.451 18.528 1.00 28.21 113 GLY B CA 1
ATOM 2442 C C . GLY B 1 113 ? -0.566 21.934 19.776 1.00 27.09 113 GLY B C 1
ATOM 2443 O O . GLY B 1 113 ? -1.240 21.637 20.774 1.00 28.04 113 GLY B O 1
ATOM 2444 N N . MET B 1 114 ? 0.753 21.839 19.710 1.00 28.13 114 MET B N 1
ATOM 2445 C CA . MET B 1 114 ? 1.582 21.404 20.817 1.00 28.27 114 MET B CA 1
ATOM 2446 C C . MET B 1 114 ? 1.517 22.397 21.975 1.00 28.39 114 MET B C 1
ATOM 2447 O O . MET B 1 114 ? 1.344 21.977 23.129 1.00 27.43 114 MET B O 1
ATOM 2452 N N . LYS B 1 115 ? 1.613 23.696 21.671 1.00 28.80 115 LYS B N 1
ATOM 2453 C CA . LYS B 1 115 ? 1.492 24.757 22.707 1.00 30.09 115 LYS B CA 1
ATOM 2454 C C . LYS B 1 115 ? 0.186 24.686 23.483 1.00 30.92 115 LYS B C 1
ATOM 2455 O O . LYS B 1 115 ? 0.152 24.919 24.712 1.00 30.22 115 LYS B O 1
ATOM 2461 N N . SER B 1 116 ? -0.891 24.386 22.757 1.00 28.41 116 SER B N 1
ATOM 2462 C CA . SER B 1 116 ? -2.211 24.292 23.355 1.00 27.06 116 SER B CA 1
ATOM 2463 C C . SER B 1 116 ? -2.298 23.081 24.254 1.00 26.43 116 SER B C 1
ATOM 2464 O O . SER B 1 116 ? -2.907 23.147 25.309 1.00 28.08 116 SER B O 1
ATOM 2467 N N . ILE B 1 117 ? -1.689 21.974 23.827 1.00 26.76 117 ILE B N 1
ATOM 2468 C CA . ILE B 1 117 ? -1.642 20.747 24.626 1.00 26.00 117 ILE B CA 1
ATOM 2469 C C . ILE B 1 117 ? -0.771 20.919 25.866 1.00 26.54 117 ILE B C 1
ATOM 2470 O O . ILE B 1 117 ? -1.159 20.514 26.945 1.00 27.80 117 ILE B O 1
ATOM 2475 N N . ILE B 1 118 ? 0.406 21.515 25.696 1.00 26.76 118 ILE B N 1
ATOM 2476 C CA . ILE B 1 118 ? 1.290 21.800 26.804 1.00 27.52 118 ILE B CA 1
ATOM 2477 C C . ILE B 1 118 ? 0.595 22.706 27.837 1.00 29.07 118 ILE B C 1
ATOM 2478 O O . ILE B 1 118 ? 0.677 22.459 29.043 1.00 28.94 118 ILE B O 1
ATOM 2483 N N . LYS B 1 119 ? -0.110 23.721 27.350 1.00 30.32 119 LYS B N 1
ATOM 2484 C CA . LYS B 1 119 ? -0.817 24.648 28.209 1.00 33.57 119 LYS B CA 1
ATOM 2485 C C . LYS B 1 119 ? -1.907 23.944 29.014 1.00 34.06 119 LYS B C 1
ATOM 2486 O O . LYS B 1 119 ? -1.972 24.101 30.219 1.00 36.54 119 LYS B O 1
ATOM 2492 N N . MET B 1 120 ? -2.737 23.135 28.365 1.00 33.56 120 MET B N 1
ATOM 2493 C CA . MET B 1 120 ? -3.848 22.497 29.057 1.00 30.89 120 MET B CA 1
ATOM 2494 C C . MET B 1 120 ? -3.416 21.344 29.958 1.00 30.28 120 MET B C 1
ATOM 2495 O O . MET B 1 120 ? -4.074 21.078 30.946 1.00 28.83 120 MET B O 1
ATOM 2500 N N . LEU B 1 121 ? -2.342 20.631 29.621 1.00 31.11 121 LEU B N 1
ATOM 2501 C CA . LEU B 1 121 ? -1.865 19.562 30.495 1.00 31.30 121 LEU B CA 1
ATOM 2502 C C . LEU B 1 121 ? -1.030 20.136 31.637 1.00 33.83 121 LEU B C 1
ATOM 2503 O O . LEU B 1 121 ? -0.859 19.479 32.675 1.00 33.99 121 LEU B O 1
ATOM 2508 N N . GLY B 1 122 ? -0.479 21.339 31.421 1.00 33.08 122 GLY B N 1
ATOM 2509 C CA . GLY B 1 122 ? 0.398 21.977 32.391 1.00 33.56 122 GLY B CA 1
ATOM 2510 C C . GLY B 1 122 ? 1.756 21.296 32.440 1.00 34.95 122 GLY B C 1
ATOM 2511 O O . GLY B 1 122 ? 2.456 21.364 33.444 1.00 36.75 122 GLY B O 1
ATOM 2512 N N . THR B 1 123 ? 2.140 20.641 31.343 1.00 36.80 123 THR B N 1
ATOM 2513 C CA . THR B 1 123 ? 3.453 19.984 31.250 1.00 34.23 123 THR B CA 1
ATOM 2514 C C . THR B 1 123 ? 3.847 19.755 29.791 1.00 35.03 123 THR B C 1
ATOM 2515 O O . THR B 1 123 ? 2.988 19.571 28.919 1.00 31.67 123 THR B O 1
ATOM 2519 N N . ASP B 1 124 ? 5.157 19.763 29.548 1.00 34.91 124 ASP B N 1
ATOM 2520 C CA . ASP B 1 124 ? 5.716 19.368 28.262 1.00 36.17 124 ASP B CA 1
ATOM 2521 C C . ASP B 1 124 ? 6.461 18.044 28.383 1.00 34.75 124 ASP B C 1
ATOM 2522 O O . ASP B 1 124 ? 7.229 17.677 27.512 1.00 32.94 124 ASP B O 1
ATOM 2527 N N . GLN B 1 125 ? 6.206 17.327 29.467 1.00 34.90 125 GLN B N 1
ATOM 2528 C CA . GLN B 1 125 ? 6.847 16.049 29.715 1.00 35.55 125 GLN B CA 1
ATOM 2529 C C . GLN B 1 125 ? 6.019 14.900 29.161 1.00 33.12 125 GLN B C 1
ATOM 2530 O O . GLN B 1 125 ? 5.413 14.140 29.901 1.00 32.35 125 GLN B O 1
ATOM 2536 N N . PHE B 1 126 ? 6.003 14.791 27.839 1.00 30.18 126 PHE B N 1
ATOM 2537 C CA . PHE B 1 126 ? 5.248 13.756 27.154 1.00 27.84 126 PHE B CA 1
ATOM 2538 C C . PHE B 1 126 ? 5.879 13.480 25.796 1.00 25.82 126 PHE B C 1
ATOM 2539 O O . PHE B 1 126 ? 6.520 14.334 25.219 1.00 24.13 126 PHE B O 1
ATOM 2547 N N . LYS B 1 127 ? 5.726 12.244 25.355 1.00 25.52 127 LYS B N 1
ATOM 2548 C CA . LYS B 1 127 ? 6.322 11.736 24.147 1.00 24.60 127 LYS B CA 1
ATOM 2549 C C . LYS B 1 127 ? 5.672 12.332 22.912 1.00 24.89 127 LYS B C 1
ATOM 2550 O O . LYS B 1 127 ? 4.485 12.667 22.933 1.00 24.90 127 LYS B O 1
ATOM 2556 N N . ARG B 1 128 ? 6.456 12.438 21.837 1.00 25.29 128 ARG B N 1
ATOM 2557 C CA . ARG B 1 128 ? 5.992 12.979 20.574 1.00 25.41 128 ARG B CA 1
ATOM 2558 C C . ARG B 1 128 ? 6.788 12.504 19.372 1.00 27.38 128 ARG B C 1
ATOM 2559 O O . ARG B 1 128 ? 8.013 12.169 19.454 1.00 26.90 128 ARG B O 1
ATOM 2567 N N . ILE B 1 129 ? 6.060 12.444 18.259 1.00 26.27 129 ILE B N 1
ATOM 2568 C CA . ILE B 1 129 ? 6.619 12.071 16.971 1.00 26.10 129 ILE B CA 1
ATOM 2569 C C . ILE B 1 129 ? 6.445 13.274 16.041 1.00 26.49 129 ILE B C 1
ATOM 2570 O O . ILE B 1 129 ? 5.327 13.619 15.675 1.00 26.18 129 ILE B O 1
ATOM 2575 N N . ARG B 1 130 ? 7.557 13.940 15.728 1.00 27.22 130 ARG B N 1
ATOM 2576 C CA . ARG B 1 130 ? 7.587 15.061 14.787 1.00 28.59 130 ARG B CA 1
ATOM 2577 C C . ARG B 1 130 ? 7.775 14.521 13.371 1.00 27.15 130 ARG B C 1
ATOM 2578 O O . ARG B 1 130 ? 8.719 13.798 13.093 1.00 27.26 130 ARG B O 1
ATOM 2586 N N . ILE B 1 131 ? 6.888 14.882 12.465 1.00 26.02 131 ILE B N 1
ATOM 2587 C CA . ILE B 1 131 ? 6.954 14.348 11.100 1.00 25.39 131 ILE B CA 1
ATOM 2588 C C . ILE B 1 131 ? 7.300 15.503 10.191 1.00 23.42 131 ILE B C 1
ATOM 2589 O O . ILE B 1 131 ? 6.574 16.475 10.135 1.00 23.63 131 ILE B O 1
ATOM 2594 N N . GLY B 1 132 ? 8.415 15.402 9.491 1.00 24.80 132 GLY B N 1
ATOM 2595 C CA . GLY B 1 132 ? 8.868 16.497 8.630 1.00 25.06 132 GLY B CA 1
ATOM 2596 C C . GLY B 1 132 ? 7.909 16.722 7.482 1.00 25.71 132 GLY B C 1
ATOM 2597 O O . GLY B 1 132 ? 7.549 15.779 6.780 1.00 28.95 132 GLY B O 1
ATOM 2598 N N . VAL B 1 133 ? 7.487 17.968 7.302 1.00 27.09 133 VAL B N 1
ATOM 2599 C CA . VAL B 1 133 ? 6.709 18.372 6.112 1.00 29.70 133 VAL B CA 1
ATOM 2600 C C . VAL B 1 133 ? 7.423 19.417 5.244 1.00 33.46 133 VAL B C 1
ATOM 2601 O O . VAL B 1 133 ? 6.861 19.898 4.254 1.00 31.34 133 VAL B O 1
ATOM 2605 N N . GLY B 1 134 ? 8.626 19.819 5.654 1.00 36.50 134 GLY B N 1
ATOM 2606 C CA . GLY B 1 134 ? 9.420 20.766 4.882 1.00 37.76 134 GLY B CA 1
ATOM 2607 C C . GLY B 1 134 ? 9.036 22.213 5.078 1.00 41.05 134 GLY B C 1
ATOM 2608 O O . GLY B 1 134 ? 8.036 22.542 5.706 1.00 42.05 134 GLY B O 1
ATOM 2609 N N . ARG B 1 135 ? 9.870 23.076 4.512 1.00 47.42 135 ARG B N 1
ATOM 2610 C CA . ARG B 1 135 ? 9.709 24.528 4.559 1.00 49.55 135 ARG B CA 1
ATOM 2611 C C . ARG B 1 135 ? 8.948 24.959 3.294 1.00 47.22 135 ARG B C 1
ATOM 2612 O O . ARG B 1 135 ? 9.053 24.287 2.262 1.00 47.12 135 ARG B O 1
ATOM 2620 N N . PRO B 1 136 ? 8.199 26.080 3.354 1.00 49.82 136 PRO B N 1
ATOM 2621 C CA . PRO B 1 136 ? 7.379 26.530 2.211 1.00 51.82 136 PRO B CA 1
ATOM 2622 C C . PRO B 1 136 ? 8.120 26.779 0.898 1.00 50.70 136 PRO B C 1
ATOM 2623 O O . PRO B 1 136 ? 9.320 27.028 0.902 1.00 49.45 136 PRO B O 1
ATOM 2627 N N . ASN B 1 138 ? 8.789 28.967 -1.835 1.00 73.05 138 ASN B N 1
ATOM 2628 C CA . ASN B 1 138 ? 8.769 29.998 -2.875 1.00 71.98 138 ASN B CA 1
ATOM 2629 C C . ASN B 1 138 ? 7.708 31.064 -2.623 1.00 70.67 138 ASN B C 1
ATOM 2630 O O . ASN B 1 138 ? 6.663 31.069 -3.273 1.00 75.85 138 ASN B O 1
ATOM 2632 N N . GLY B 1 139 ? 7.980 31.959 -1.676 1.00 67.64 139 GLY B N 1
ATOM 2633 C CA . GLY B 1 139 ? 7.112 33.119 -1.408 1.00 65.45 139 GLY B CA 1
ATOM 2634 C C . GLY B 1 139 ? 5.715 32.806 -0.876 1.00 66.05 139 GLY B C 1
ATOM 2635 O O . GLY B 1 139 ? 4.747 33.511 -1.222 1.00 62.79 139 GLY B O 1
ATOM 2636 N N . MET B 1 140 ? 5.617 31.752 -0.047 1.00 58.53 140 MET B N 1
ATOM 2637 C CA . MET B 1 140 ? 4.367 31.348 0.628 1.00 52.91 140 MET B CA 1
ATOM 2638 C C . MET B 1 140 ? 4.468 31.618 2.120 1.00 48.77 140 MET B C 1
ATOM 2639 O O . MET B 1 140 ? 5.504 31.349 2.730 1.00 47.15 140 MET B O 1
ATOM 2644 N N . THR B 1 141 ? 3.383 32.098 2.720 1.00 46.15 141 THR B N 1
ATOM 2645 C CA . THR B 1 141 ? 3.324 32.213 4.175 1.00 46.21 141 THR B CA 1
ATOM 2646 C C . THR B 1 141 ? 3.304 30.805 4.818 1.00 44.83 141 THR B C 1
ATOM 2647 O O . THR B 1 141 ? 3.043 29.797 4.165 1.00 42.53 141 THR B O 1
ATOM 2651 N N . VAL B 1 142 ? 3.623 30.743 6.099 1.00 44.78 142 VAL B N 1
ATOM 2652 C CA . VAL B 1 142 ? 3.583 29.476 6.830 1.00 44.47 142 VAL B CA 1
ATOM 2653 C C . VAL B 1 142 ? 2.151 28.912 6.876 1.00 40.27 142 VAL B C 1
ATOM 2654 O O . VAL B 1 142 ? 1.957 27.757 6.565 1.00 39.89 142 VAL B O 1
ATOM 2658 N N . PRO B 1 143 ? 1.149 29.734 7.239 1.00 39.96 143 PRO B N 1
ATOM 2659 C CA . PRO B 1 143 ? -0.223 29.232 7.238 1.00 40.51 143 PRO B CA 1
ATOM 2660 C C . PRO B 1 143 ? -0.699 28.692 5.889 1.00 41.89 143 PRO B C 1
ATOM 2661 O O . PRO B 1 143 ? -1.344 27.651 5.856 1.00 41.22 143 PRO B O 1
ATOM 2665 N N . ASP B 1 144 ? -0.362 29.368 4.791 1.00 40.06 144 ASP B N 1
ATOM 2666 C CA . ASP B 1 144 ? -0.757 28.898 3.456 1.00 39.65 144 ASP B CA 1
ATOM 2667 C C . ASP B 1 144 ? -0.076 27.580 3.067 1.00 37.22 144 ASP B C 1
ATOM 2668 O O . ASP B 1 144 ? -0.643 26.734 2.341 1.00 38.15 144 ASP B O 1
ATOM 2673 N N . TYR B 1 145 ? 1.154 27.403 3.510 1.00 32.69 145 TYR B N 1
ATOM 2674 C CA . TYR B 1 145 ? 1.861 26.165 3.209 1.00 31.43 145 TYR B CA 1
ATOM 2675 C C . TYR B 1 145 ? 1.286 25.000 4.047 1.00 29.35 145 TYR B C 1
ATOM 2676 O O . TYR B 1 145 ? 0.923 23.964 3.484 1.00 27.36 145 TYR B O 1
ATOM 2685 N N . VAL B 1 146 ? 1.123 25.202 5.356 1.00 28.18 146 VAL B N 1
ATOM 2686 C CA . VAL B 1 146 ? 0.676 24.111 6.235 1.00 30.48 146 VAL B CA 1
ATOM 2687 C C . VAL B 1 146 ? -0.799 23.753 6.030 1.00 31.78 146 VAL B C 1
ATOM 2688 O O . VAL B 1 146 ? -1.199 22.627 6.303 1.00 33.11 146 VAL B O 1
ATOM 2692 N N . LEU B 1 147 ? -1.588 24.691 5.512 1.00 33.75 147 LEU B N 1
ATOM 2693 C CA . LEU B 1 147 ? -3.017 24.454 5.228 1.00 33.38 147 LEU B CA 1
ATOM 2694 C C . LEU B 1 147 ? -3.295 24.094 3.769 1.00 33.40 147 LEU B C 1
ATOM 2695 O O . LEU B 1 147 ? -4.448 23.992 3.363 1.00 33.70 147 LEU B O 1
ATOM 2700 N N . GLN B 1 148 ? -2.238 23.869 2.995 1.00 33.52 148 GLN B N 1
ATOM 2701 C CA . GLN B 1 148 ? -2.369 23.419 1.610 1.00 33.08 148 GLN B CA 1
ATOM 2702 C C . GLN B 1 148 ? -2.160 21.912 1.515 1.00 32.05 148 GLN B C 1
ATOM 2703 O O . GLN B 1 148 ? -1.490 21.297 2.342 1.00 31.15 148 GLN B O 1
ATOM 2709 N N . ARG B 1 149 ? -2.734 21.336 0.476 1.00 32.44 149 ARG B N 1
ATOM 2710 C CA . ARG B 1 149 ? -2.743 19.913 0.270 1.00 35.56 149 ARG B CA 1
ATOM 2711 C C . ARG B 1 149 ? -1.405 19.448 -0.292 1.00 36.56 149 ARG B C 1
ATOM 2712 O O . ARG B 1 149 ? -0.858 20.061 -1.207 1.00 42.42 149 ARG B O 1
ATOM 2720 N N . PHE B 1 150 ? -0.873 18.377 0.284 1.00 35.97 150 PHE B N 1
ATOM 2721 C CA . PHE B 1 150 ? 0.291 17.695 -0.271 1.00 35.76 150 PHE B CA 1
ATOM 2722 C C . PHE B 1 150 ? 0.010 17.376 -1.712 1.00 35.77 150 PHE B C 1
ATOM 2723 O O . PHE B 1 150 ? -1.053 16.872 -2.024 1.00 37.56 150 PHE B O 1
ATOM 2731 N N . SER B 1 151 ? 0.972 17.652 -2.579 1.00 37.35 151 SER B N 1
ATOM 2732 C CA . SER B 1 151 ? 0.856 17.294 -3.986 1.00 37.81 151 SER B CA 1
ATOM 2733 C C . SER B 1 151 ? 1.035 15.807 -4.090 1.00 37.61 151 SER B C 1
ATOM 2734 O O . SER B 1 151 ? 1.561 15.169 -3.162 1.00 36.87 151 SER B O 1
ATOM 2737 N N . ASN B 1 152 ? 0.593 15.252 -5.218 1.00 38.59 152 ASN B N 1
ATOM 2738 C CA . ASN B 1 152 ? 0.813 13.839 -5.517 1.00 38.14 152 ASN B CA 1
ATOM 2739 C C . ASN B 1 152 ? 2.294 13.475 -5.438 1.00 36.95 152 ASN B C 1
ATOM 2740 O O . ASN B 1 152 ? 2.649 12.411 -4.964 1.00 37.72 152 ASN B O 1
ATOM 2745 N N . ASP B 1 153 ? 3.144 14.378 -5.918 1.00 35.16 153 ASP B N 1
ATOM 2746 C CA . ASP B 1 153 ? 4.593 14.207 -5.888 1.00 33.70 153 ASP B CA 1
ATOM 2747 C C . ASP B 1 153 ? 5.090 14.044 -4.436 1.00 31.96 153 ASP B C 1
ATOM 2748 O O . ASP B 1 153 ? 5.802 13.100 -4.124 1.00 30.99 153 ASP B O 1
ATOM 2753 N N . GLU B 1 154 ? 4.681 14.962 -3.565 1.00 31.03 154 GLU B N 1
ATOM 2754 C CA . GLU B 1 154 ? 4.986 14.873 -2.136 1.00 32.24 154 GLU B CA 1
ATOM 2755 C C . GLU B 1 154 ? 4.555 13.540 -1.512 1.00 32.96 154 GLU B C 1
ATOM 2756 O O . GLU B 1 154 ? 5.317 12.972 -0.725 1.00 31.14 154 GLU B O 1
ATOM 2762 N N . MET B 1 155 ? 3.371 13.038 -1.898 1.00 32.16 155 MET B N 1
ATOM 2763 C CA . MET B 1 155 ? 2.804 11.788 -1.339 1.00 33.02 155 MET B CA 1
ATOM 2764 C C . MET B 1 155 ? 3.568 10.517 -1.664 1.00 32.72 155 MET B C 1
ATOM 2765 O O . MET B 1 155 ? 3.402 9.483 -0.990 1.00 32.28 155 MET B O 1
ATOM 2770 N N . VAL B 1 156 ? 4.399 10.560 -2.692 1.00 32.87 156 VAL B N 1
ATOM 2771 C CA . VAL B 1 156 ? 5.295 9.432 -2.958 1.00 32.02 156 VAL B CA 1
ATOM 2772 C C . VAL B 1 156 ? 6.184 9.185 -1.712 1.00 30.96 156 VAL B C 1
ATOM 2773 O O . VAL B 1 156 ? 6.451 8.064 -1.349 1.00 32.96 156 VAL B O 1
ATOM 2777 N N . THR B 1 157 ? 6.634 10.248 -1.064 1.00 30.80 157 THR B N 1
ATOM 2778 C CA . THR B 1 157 ? 7.416 10.131 0.147 1.00 31.76 157 THR B CA 1
ATOM 2779 C C . THR B 1 157 ? 6.516 10.021 1.393 1.00 29.54 157 THR B C 1
ATOM 2780 O O . THR B 1 157 ? 6.724 9.176 2.247 1.00 26.12 157 THR B O 1
ATOM 2784 N N . MET B 1 158 ? 5.526 10.893 1.492 1.00 28.04 158 MET B N 1
ATOM 2785 C CA . MET B 1 158 ? 4.729 10.989 2.706 1.00 28.70 158 MET B CA 1
ATOM 2786 C C . MET B 1 158 ? 3.948 9.713 2.990 1.00 29.31 158 MET B C 1
ATOM 2787 O O . MET B 1 158 ? 3.777 9.345 4.153 1.00 25.49 158 MET B O 1
ATOM 2792 N N . GLU B 1 159 ? 3.537 9.003 1.937 1.00 30.40 159 GLU B N 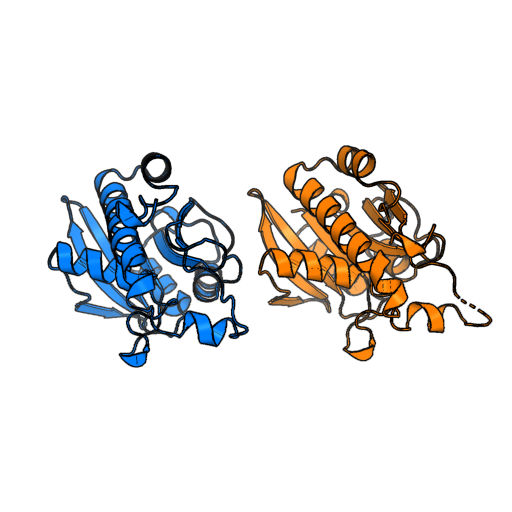1
ATOM 2793 C CA . GLU B 1 159 ? 2.887 7.704 2.123 1.00 31.29 159 GLU B CA 1
ATOM 2794 C C . GLU B 1 159 ? 3.761 6.765 2.922 1.00 29.45 159 GLU B C 1
ATOM 2795 O O . GLU B 1 159 ? 3.257 6.029 3.753 1.00 28.77 159 GLU B O 1
ATOM 2801 N N . LYS B 1 160 ? 5.068 6.787 2.678 1.00 31.03 160 LYS B N 1
ATOM 2802 C CA . LYS B 1 160 ? 5.999 5.887 3.373 1.00 29.84 160 LYS B CA 1
ATOM 2803 C C . LYS B 1 160 ? 6.281 6.380 4.775 1.00 25.89 160 LYS B C 1
ATOM 2804 O O . LYS B 1 160 ? 6.454 5.611 5.692 1.00 25.52 160 LYS B O 1
ATOM 2810 N N . VAL B 1 161 ? 6.323 7.677 4.927 1.00 24.16 161 VAL B N 1
ATOM 2811 C CA . VAL B 1 161 ? 6.459 8.281 6.240 1.00 25.93 161 VAL B CA 1
ATOM 2812 C C . VAL B 1 161 ? 5.267 7.910 7.145 1.00 25.77 161 VAL B C 1
ATOM 2813 O O . VAL B 1 161 ? 5.438 7.583 8.313 1.00 24.55 161 VAL B O 1
ATOM 2817 N N . ILE B 1 162 ? 4.070 7.940 6.576 1.00 28.22 162 ILE B N 1
ATOM 2818 C CA . ILE B 1 162 ? 2.849 7.614 7.307 1.00 28.65 162 ILE B CA 1
ATOM 2819 C C . ILE B 1 162 ? 2.915 6.181 7.795 1.00 29.36 162 ILE B C 1
ATOM 2820 O O . ILE B 1 162 ? 2.635 5.909 8.959 1.00 28.46 162 ILE B O 1
ATOM 2825 N N . GLU B 1 163 ? 3.353 5.282 6.918 1.00 30.55 163 GLU B N 1
ATOM 2826 C CA . GLU B 1 163 ? 3.462 3.865 7.257 1.00 32.23 163 GLU B CA 1
ATOM 2827 C C . GLU B 1 163 ? 4.525 3.599 8.307 1.00 28.76 163 GLU B C 1
ATOM 2828 O O . GLU B 1 163 ? 4.324 2.797 9.202 1.00 25.96 163 GLU B O 1
ATOM 2834 N N . HIS B 1 164 ? 5.663 4.269 8.168 1.00 27.38 164 HIS B N 1
ATOM 2835 C CA . HIS B 1 164 ? 6.756 4.214 9.144 1.00 26.33 164 HIS B CA 1
ATOM 2836 C C . HIS B 1 164 ? 6.303 4.692 10.544 1.00 24.53 164 HIS B C 1
ATOM 2837 O O . HIS B 1 164 ? 6.462 3.985 11.526 1.00 23.77 164 HIS B O 1
ATOM 2844 N N . ALA B 1 165 ? 5.726 5.878 10.618 1.00 23.98 165 ALA B N 1
ATOM 2845 C CA . ALA B 1 165 ? 5.194 6.401 11.888 1.00 25.00 165 ALA B CA 1
ATOM 2846 C C . ALA B 1 165 ? 4.141 5.488 12.532 1.00 24.25 165 ALA B C 1
ATOM 2847 O O . ALA B 1 165 ? 4.158 5.268 13.734 1.00 23.07 165 ALA B O 1
ATOM 2849 N N . ALA B 1 166 ? 3.242 4.944 11.721 1.00 27.82 166 ALA B N 1
ATOM 2850 C CA . ALA B 1 166 ? 2.279 3.942 12.175 1.00 27.90 166 ALA B CA 1
ATOM 2851 C C . ALA B 1 166 ? 2.944 2.740 12.821 1.00 29.90 166 ALA B C 1
ATOM 2852 O O . ALA B 1 166 ? 2.533 2.318 13.917 1.00 29.19 166 ALA B O 1
ATOM 2854 N N . ARG B 1 167 ? 3.975 2.192 12.167 1.00 31.84 167 ARG B N 1
ATOM 2855 C CA . ARG B 1 167 ? 4.766 1.090 12.761 1.00 31.34 167 ARG B CA 1
ATOM 2856 C C . ARG B 1 167 ? 5.413 1.489 14.081 1.00 28.12 167 ARG B C 1
ATOM 2857 O O . ARG B 1 167 ? 5.526 0.673 14.994 1.00 26.91 167 ARG B O 1
ATOM 2865 N N . ALA B 1 168 ? 5.869 2.730 14.176 1.00 26.84 168 ALA B N 1
ATOM 2866 C CA . ALA B 1 168 ? 6.482 3.202 15.429 1.00 27.65 168 ALA B CA 1
ATOM 2867 C C . ALA B 1 168 ? 5.464 3.121 16.572 1.00 28.63 168 ALA B C 1
ATOM 2868 O O . ALA B 1 168 ? 5.763 2.601 17.647 1.00 26.63 168 ALA B O 1
ATOM 2870 N N . ILE B 1 169 ? 4.249 3.595 16.299 1.00 29.05 169 ILE B N 1
ATOM 2871 C CA . ILE B 1 169 ? 3.133 3.478 17.251 1.00 28.15 169 ILE B CA 1
ATOM 2872 C C . ILE B 1 169 ? 2.783 2.025 17.549 1.00 28.21 169 ILE B C 1
ATOM 2873 O O . ILE B 1 169 ? 2.556 1.667 18.694 1.00 26.24 169 ILE B O 1
ATOM 2878 N N . GLU B 1 170 ? 2.718 1.188 16.526 1.00 29.55 170 GLU B N 1
ATOM 2879 C CA . GLU B 1 170 ? 2.448 -0.233 16.762 1.00 32.60 170 GLU B CA 1
ATOM 2880 C C . GLU B 1 170 ? 3.520 -0.887 17.631 1.00 31.24 170 GLU B C 1
ATOM 2881 O O . GLU B 1 170 ? 3.192 -1.718 18.472 1.00 29.99 170 GLU B O 1
ATOM 2887 N N . LYS B 1 171 ? 4.778 -0.470 17.480 1.00 30.81 171 LYS B N 1
ATOM 2888 C CA . LYS B 1 171 ? 5.849 -1.014 18.302 1.00 31.35 171 LYS B CA 1
ATOM 2889 C C . LYS B 1 171 ? 5.721 -0.576 19.752 1.00 30.88 171 LYS B C 1
ATOM 2890 O O . LYS B 1 171 ? 6.007 -1.349 20.674 1.00 28.34 171 LYS B O 1
ATOM 2896 N N . PHE B 1 172 ? 5.331 0.674 19.955 1.00 29.65 172 PHE B N 1
ATOM 2897 C CA . PHE B 1 172 ? 5.113 1.164 21.303 1.00 32.30 172 PHE B CA 1
ATOM 2898 C C . PHE B 1 172 ? 4.001 0.387 22.020 1.00 33.91 172 PHE B C 1
ATOM 2899 O O . PHE B 1 172 ? 4.103 0.104 23.204 1.00 35.71 172 PHE B O 1
ATOM 2907 N N . VAL B 1 173 ? 2.953 0.052 21.282 1.00 34.50 173 VAL B N 1
ATOM 2908 C CA . VAL B 1 173 ? 1.843 -0.709 21.812 1.00 39.28 173 VAL B CA 1
ATOM 2909 C C . VAL B 1 173 ? 2.297 -2.163 22.073 1.00 42.97 173 VAL B C 1
ATOM 2910 O O . VAL B 1 173 ? 1.948 -2.753 23.106 1.00 43.63 173 VAL B O 1
ATOM 2914 N N . GLU B 1 174 ? 3.092 -2.728 21.167 1.00 44.18 174 GLU B N 1
ATOM 2915 C CA . GLU B 1 174 ? 3.589 -4.099 21.352 1.00 45.52 174 GLU B CA 1
ATOM 2916 C C . GLU B 1 174 ? 4.608 -4.246 22.504 1.00 42.35 174 GLU B C 1
ATOM 2917 O O . GLU B 1 174 ? 4.577 -5.241 23.230 1.00 44.96 174 GLU B O 1
ATOM 2923 N N . THR B 1 175 ? 5.473 -3.251 22.692 1.00 40.32 175 THR B N 1
ATOM 2924 C CA . THR B 1 175 ? 6.618 -3.340 23.627 1.00 38.94 175 THR B CA 1
ATOM 2925 C C . THR B 1 175 ? 6.558 -2.455 24.875 1.00 40.34 175 THR B C 1
ATOM 2926 O O . THR B 1 175 ? 7.243 -2.746 25.860 1.00 42.94 175 THR B O 1
ATOM 2930 N N . SER B 1 176 ? 5.802 -1.354 24.822 1.00 39.66 176 SER B N 1
ATOM 2931 C CA . SER B 1 176 ? 5.770 -0.358 25.913 1.00 39.42 176 SER B CA 1
ATOM 2932 C C . SER B 1 176 ? 7.137 0.241 26.215 1.00 42.15 176 SER B C 1
ATOM 2933 O O . SER B 1 176 ? 7.378 0.712 27.332 1.00 41.61 176 SER B O 1
ATOM 2936 N N . ARG B 1 177 ? 8.026 0.246 25.217 1.00 44.91 177 ARG B N 1
ATOM 2937 C CA . ARG B 1 177 ? 9.402 0.746 25.387 1.00 42.74 177 ARG B CA 1
ATOM 2938 C C . ARG B 1 177 ? 9.644 1.855 24.388 1.00 39.11 177 ARG B C 1
ATOM 2939 O O . ARG B 1 177 ? 10.082 1.603 23.276 1.00 38.31 177 ARG B O 1
ATOM 2947 N N . PHE B 1 178 ? 9.347 3.089 24.774 1.00 36.49 178 PHE B N 1
ATOM 2948 C CA . PHE B 1 178 ? 9.490 4.194 23.842 1.00 33.63 178 PHE B CA 1
ATOM 2949 C C . PHE B 1 178 ? 10.966 4.429 23.461 1.00 36.40 178 PHE B C 1
ATOM 2950 O O . PHE B 1 178 ? 11.247 4.841 22.331 1.00 34.05 178 PHE B O 1
ATOM 2958 N N . ASP B 1 179 ? 11.886 4.152 24.392 1.00 35.37 179 ASP B N 1
ATOM 2959 C CA . ASP B 1 179 ? 13.314 4.307 24.138 1.00 37.64 179 ASP B CA 1
ATOM 2960 C C . ASP B 1 179 ? 13.777 3.414 22.985 1.00 36.16 179 ASP B C 1
ATOM 2961 O O . ASP B 1 179 ? 14.564 3.851 22.150 1.00 36.03 179 ASP B O 1
ATOM 2966 N N . HIS B 1 180 ? 13.239 2.198 22.915 1.00 34.44 180 HIS B N 1
ATOM 2967 C CA . HIS B 1 180 ? 13.499 1.294 21.799 1.00 34.43 180 HIS B CA 1
ATOM 2968 C C . HIS B 1 180 ? 12.766 1.657 20.513 1.00 35.71 180 HIS B C 1
ATOM 2969 O O . HIS B 1 180 ? 13.136 1.173 19.432 1.00 32.66 180 HIS B O 1
ATOM 2976 N N . VAL B 1 181 ? 11.679 2.425 20.632 1.00 33.57 181 VAL B N 1
ATOM 2977 C CA . VAL B 1 181 ? 10.960 2.879 19.465 1.00 32.17 181 VAL B CA 1
ATOM 2978 C C . VAL B 1 181 ? 11.780 4.009 18.850 1.00 30.38 181 VAL B C 1
ATOM 2979 O O . VAL B 1 181 ? 11.933 4.082 17.638 1.00 33.17 181 VAL B O 1
ATOM 2983 N N . MET B 1 182 ? 12.288 4.888 19.696 1.00 29.35 182 MET B N 1
ATOM 2984 C CA . MET B 1 182 ? 13.179 5.949 19.261 1.00 31.89 182 MET B CA 1
ATOM 2985 C C . MET B 1 182 ? 14.369 5.431 18.448 1.00 34.79 182 MET B C 1
ATOM 2986 O O . MET B 1 182 ? 14.632 5.928 17.348 1.00 36.28 182 MET B O 1
ATOM 2991 N N . ASN B 1 183 ? 15.059 4.429 18.989 1.00 36.86 183 ASN B N 1
ATOM 2992 C CA . ASN B 1 183 ? 16.227 3.809 18.344 1.00 38.29 183 ASN B CA 1
ATOM 2993 C C . ASN B 1 183 ? 15.925 3.237 16.985 1.00 35.87 183 ASN B C 1
ATOM 2994 O O . ASN B 1 183 ? 16.688 3.446 16.050 1.00 37.82 183 ASN B O 1
ATOM 2999 N N . GLU B 1 184 ? 14.817 2.507 16.888 1.00 32.77 184 GLU B N 1
ATOM 3000 C CA . GLU B 1 184 ? 14.395 1.914 15.637 1.00 32.00 184 GLU B CA 1
ATOM 3001 C C . GLU B 1 184 ? 13.853 2.923 14.617 1.00 31.17 184 GLU B C 1
ATOM 3002 O O . GLU B 1 184 ? 14.135 2.781 13.441 1.00 29.93 184 GLU B O 1
ATOM 3008 N N . PHE B 1 185 ? 13.078 3.920 15.049 1.00 30.42 185 PHE B N 1
ATOM 3009 C CA . PHE B 1 185 ? 12.311 4.769 14.092 1.00 27.98 185 PHE B CA 1
ATOM 3010 C C . PHE B 1 185 ? 12.832 6.199 13.933 1.00 27.40 185 PHE B C 1
ATOM 3011 O O . PHE B 1 185 ? 12.351 6.920 13.065 1.00 26.26 185 PHE B O 1
ATOM 3019 N N . ASN B 1 186 ? 13.787 6.637 14.754 1.00 28.54 186 ASN B N 1
ATOM 3020 C CA . ASN B 1 186 ? 14.402 7.948 14.492 1.00 30.81 186 ASN B CA 1
ATOM 3021 C C . ASN B 1 186 ? 15.187 7.898 13.194 1.00 31.36 186 ASN B C 1
ATOM 3022 O O . ASN B 1 186 ? 15.873 6.925 12.920 1.00 31.68 186 ASN B O 1
ATOM 3027 N N . GLY B 1 187 ? 15.075 8.948 12.398 1.00 32.30 187 GLY B N 1
ATOM 3028 C CA . GLY B 1 187 ? 15.885 9.080 11.206 1.00 34.21 187 GLY B CA 1
ATOM 3029 C C . GLY B 1 187 ? 15.066 9.423 9.994 1.00 34.00 187 GLY B C 1
ATOM 3030 O O . GLY B 1 187 ? 14.309 10.374 10.008 1.00 36.45 187 GLY B O 1
ATOM 3031 N N . GLU B 1 188 ? 15.231 8.652 8.935 1.00 37.47 188 GLU B N 1
ATOM 3032 C CA . GLU B 1 188 ? 14.559 8.949 7.689 1.00 39.91 188 GLU B CA 1
ATOM 3033 C C . GLU B 1 188 ? 14.098 7.690 7.012 1.00 39.69 188 GLU B C 1
ATOM 3034 O O . GLU B 1 188 ? 14.666 6.617 7.204 1.00 36.36 188 GLU B O 1
ATOM 3040 N N . VAL B 1 189 ? 13.079 7.846 6.186 1.00 39.52 189 VAL B N 1
ATOM 3041 C CA . VAL B 1 189 ? 12.578 6.749 5.397 1.00 43.92 189 VAL B CA 1
ATOM 3042 C C . VAL B 1 189 ? 13.401 6.652 4.112 1.00 45.43 189 VAL B C 1
ATOM 3043 O O . VAL B 1 189 ? 13.785 7.672 3.540 1.00 48.61 189 VAL B O 1
ATOM 3047 N N . LYS B 1 190 ? 13.682 5.426 3.676 1.00 47.38 190 LYS B N 1
ATOM 3048 C CA . LYS B 1 190 ? 14.462 5.179 2.447 1.00 47.00 190 LYS B CA 1
ATOM 3049 C C . LYS B 1 190 ? 13.598 5.476 1.236 1.00 45.67 190 LYS B C 1
ATOM 3050 O O . LYS B 1 190 ? 12.491 4.953 1.121 1.00 48.81 190 LYS B O 1
ATOM 3052 N N . LEU B 1 191 ? 14.078 6.298 0.315 1.00 43.73 191 LEU B N 1
ATOM 3053 C CA . LEU B 1 191 ? 13.300 6.493 -0.913 1.00 45.11 191 LEU B CA 1
ATOM 3054 C C . LEU B 1 191 ? 13.873 5.665 -2.039 1.00 44.24 191 LEU B C 1
ATOM 3055 O O . LEU B 1 191 ? 14.842 6.071 -2.671 1.00 49.73 191 LEU B O 1
ATOM 3057 N N . GLU B 1 192 ? 13.312 4.489 -2.286 1.00 43.72 192 GLU B N 1
ATOM 3058 C CA . GLU B 1 192 ? 13.787 3.648 -3.398 1.00 45.68 192 GLU B CA 1
ATOM 3059 C C . GLU B 1 192 ? 13.234 4.151 -4.756 1.00 48.82 192 GLU B C 1
ATOM 3060 O O . GLU B 1 192 ? 12.036 4.071 -5.024 1.00 50.55 192 GLU B O 1
ATOM 3062 N N . HIS B 1 193 ? 14.157 4.631 -5.581 1.00 50.15 193 HIS B N 1
ATOM 3063 C CA . HIS B 1 193 ? 13.978 5.403 -6.820 1.00 49.11 193 HIS B CA 1
ATOM 3064 C C . HIS B 1 193 ? 13.962 4.542 -8.090 1.00 45.82 193 HIS B C 1
ATOM 3065 O O . HIS B 1 193 ? 14.335 3.384 -8.058 1.00 48.22 193 HIS B O 1
ATOM 3072 N N . HIS B 1 194 ? 13.618 5.159 -9.212 1.00 43.11 194 HIS B N 1
ATOM 3073 C CA . HIS B 1 194 ? 13.555 4.514 -10.526 1.00 44.08 194 HIS B CA 1
ATOM 3074 C C . HIS B 1 194 ? 14.933 4.449 -11.205 1.00 42.80 194 HIS B C 1
ATOM 3075 O O . HIS B 1 194 ? 15.824 5.247 -10.906 1.00 41.83 194 HIS B O 1
ATOM 3082 N N . HIS B 1 195 ? 15.085 3.495 -12.121 1.00 40.78 195 HIS B N 1
ATOM 3083 C CA . HIS B 1 195 ? 16.314 3.320 -12.915 1.00 39.17 195 HIS B CA 1
ATOM 3084 C C . HIS B 1 195 ? 16.724 4.586 -13.725 1.00 35.01 195 HIS B C 1
ATOM 3085 O O . HIS B 1 195 ? 17.899 4.937 -13.801 1.00 33.45 195 HIS B O 1
ATOM 3092 N N . HIS B 1 196 ? 15.761 5.284 -14.302 1.00 33.20 196 HIS B N 1
ATOM 3093 C CA . HIS B 1 196 ? 16.057 6.483 -15.074 1.00 34.71 196 HIS B CA 1
ATOM 3094 C C . HIS B 1 196 ? 16.496 7.701 -14.247 1.00 33.67 196 HIS B C 1
ATOM 3095 O O . HIS B 1 196 ? 16.903 8.687 -14.834 1.00 32.31 196 HIS B O 1
ATOM 3102 N N . HIS B 1 197 ? 16.410 7.636 -12.907 1.00 33.50 197 HIS B N 1
ATOM 3103 C CA . HIS B 1 197 ? 16.811 8.754 -12.041 1.00 32.85 197 HIS B CA 1
ATOM 3104 C C . HIS B 1 197 ? 18.323 8.873 -11.939 1.00 35.11 197 HIS B C 1
ATOM 3105 O O . HIS B 1 197 ? 18.840 9.939 -11.591 1.00 31.54 197 HIS B O 1
ATOM 3112 N N . HIS B 1 198 ? 19.026 7.778 -12.215 1.00 37.18 198 HIS B N 1
ATOM 3113 C CA . HIS B 1 198 ? 20.477 7.752 -12.133 1.00 41.02 198 HIS B CA 1
ATOM 3114 C C . HIS B 1 198 ? 21.122 8.293 -13.420 1.00 39.81 198 HIS B C 1
ATOM 3115 O O . HIS B 1 198 ? 20.970 7.707 -14.495 1.00 39.30 198 HIS B O 1
#

Sequence (395 aa):
MKCIVGLGNIGKRFELTRHNIGFEVVDYILEKNNFSLDKQKFKGAYTIERMNGDKVLFIEPMTMMNLSGEAVAPIMDYYNVNPEDLIVLYDDLDLEQGQVRLRQKGSAGGHNGMKSIIKMLGTDQFKRIRIGVGRPTNGMTVPDYVLQRFSNDEMVTMEKVIEHAARAIEKFVETSRFDHVMNEFNGEVKLEHHHHHHMKCIVGLGNIGKRFELTRHNIGFEVVDYILEKNNNFSLDKQKFKGAYTIERMNGDKVLFIEPMTMMNLSGEAVAPIMDYYNVNPEDLIVLYDDLDLEQGQVRLRQKGSAGGHNGMKSIIKMLGTDQFKRIRIGVGRPNGMTVPDYVLQRFSNDEMVTMEKVIEHAARAIEKFVETSRFDHVMNEFNGEVKLEHHHHHH

Radius of gyration: 24.49 Å; Cα contacts (8 Å, |Δi|>4): 803; chains: 2; bounding box: 59×68×50 Å

B-factor: mean 34.36, std 9.77, range [18.69, 77.14]

Solvent-accessible surface area: 19392 Å² total; per-residue (Å²): 90,29,0,0,0,0,0,0,14,74,31,172,188,34,86,37,2,12,27,5,0,0,13,35,0,0,64,90,0,10,79,85,53,141,37,68,46,97,77,107,61,100,100,0,15,10,2,49,52,130,15,88,60,37,100,0,0,0,0,12,0,63,9,127,9,86,74,0,0,90,0,0,13,35,0,2,109,126,62,132,17,91,38,124,42,0,1,0,0,4,4,19,26,89,18,109,44,2,42,1,48,0,89,81,45,9,26,6,34,27,18,72,0,0,61,15,0,40,120,90,42,68,37,16,90,1,25,6,0,60,0,0,0,8,96,30,140,92,80,70,80,57,80,86,17,9,75,79,138,6,53,135,118,27,34,78,26,0,42,81,0,15,63,22,0,1,123,1,0,56,76,6,5,59,57,64,95,10,59,97,1,37,124,106,5,50,23,113,15,126,81,116,135,113,151,149,140,212,74,25,0,0,0,0,0,1,12,79,32,169,186,34,86,42,3,11,26,4,1,0,15,33,0,0,58,71,0,8,105,87,45,57,20,58,53,68,84,128,38,87,119,0,16,6,1,46,20,58,25,108,50,89,101,1,0,0,0,14,1,48,6,139,9,102,28,0,0,102,0,0,10,39,0,3,108,130,56,138,14,77,43,120,44,0,0,0,0,5,4,19,36,109,22,88,48,7,42,0,48,0,92,71,124,27,81,10,68,56,18,68,0,0,106,11,0,36,160,83,39,66,36,45,92,1,25,6,1,60,0,0,0,9,137,43,124,96,68,81,63,75,78,18,8,72,78,138,6,50,137,115,30,16,111,43,0,97,110,0,15,51,24,1,0,123,1,1,52,48,8,14,127,55,70,118,7,51,74,1,37,122,102,11,49,23,116,30,88,87,107,133,109,148,150,142,201

Organism: Staphylococcus aureus (NCBI:txid1280)

Nearest PDB structures (foldseek):
  4yly-assembly1_A  TM=1.005E+00  e=4.985E-46  Staphylococcus aureus
  4yly-assembly2_B  TM=9.985E-01  e=3.779E-42  Staphylococcus aureus
  7y52-assembly2_B  TM=9.797E-01  e=1.496E-27  Enterococcus faecium
  8iu6-assembly2_B  TM=9.711E-01  e=2.372E-26  Enterococcus faecium
  4qt4-assembly2_B  TM=9.283E-01  e=4.011E-25  Streptococcus pyogenes NZ131

InterPro domains:
  IPR001328 Peptidyl-tRNA hydrolase [MF_00083] (1-178)
  IPR001328 Peptidyl-tRNA hydrolase [PF01195] (4-186)
  IPR001328 Peptidyl-tRNA hydrolase [PTHR17224] (2-186)
  IPR001328 Peptidyl-tRNA hydrolase [TIGR00447] (2-171)
  IPR001328 Peptidyl-tRNA hydrolase [cd00462] (3-173)
  IPR018171 Peptidyl-tRNA hydrolase, conserved site [PS01195] (14-27)
  IPR018171 Peptidyl-tRNA hydrolase, conserved site [PS01196] (107-117)
  IPR036416 Peptidyl-tRNA hydrolase superfamily [G3DSA:3.40.50.1470] (1-190)
  IPR036416 Peptidyl-tRNA hydrolase superfamily [SSF53178] (1-186)

Secondary structure (DSSP, 8-state):
-EEEEE----SGGGTTBGGGHHHHHHHHHHHHTT----EEETTEEEEEEESSS-EEEEEEESS-GGGTHHHHHHHHHHTT--GGGEEEEEEETTS-TTEEEEESS---TT-HHHHHHHHHHT---SEEEEEE----SSS--HHHHHTSBPPHHHHHHHHHHHHHHHHHHHHHHHH--HHHHHHHHSEEPPP---GGG-/-EEEEE----SGGGTTBGGGHHHHHHHHHHHHHT----EEETTEEEEEEEETTEEEEEEEESS-GGGTHHHHHHHHHHTT--GGGEEEEEEETTS-TTEEEEESS---TT-HHHHHHHHHHT---SEEEEEE--------HHHHHTSBPPHHHHHHHHHHHHHHHHHHHHHHHH--HHHHHHHHSEE------GGG-

GO terms:
  GO:0004045 peptidyl-tRNA hydrolase activity (F, EXP)